Protein AF-A0A1G0MNW3-F1 (afdb_monomer_lite)

Foldseek 3Di:
DDPVVVVVLVVVLVVCVVVVNLLVNLVSCVVVVNCVVCVVSLQVSLVVLLVQLLPDVVSLVVCLVCVVVDPDDDPDLSNVLSVLVSCVVVVDPCLVVLVPRPDDDPSSVVVSVVVNVDDPLPPLDDVLLVVLLCCLQVPLQPDALVSLCVNLVSQVPPSHDNLLSVLSVLLSVLLVLLVQLVDPVLVVCQLNSDDLVSLLVSQVSLVVSPVSDDPVSSLSSCSSSLVSLCVSLVRNCVVPVLSSLSSCLSRLVSQCSVCPPCSVVVNLVSLLSNVVVDDPVSLVVLLVCLLVDDLVSLVSSLVVLLVVVVVPDQDDPSVLNSNLSSLLVNLVVLLVCVVVDDLVVLLVQQVVQAVSVVVCLCPNAVPHPCSLVSLLSCLSSLHHDLLSLLVNQLVCLVVVPPSSVVSSLSNLLSYDADDLVSLVVNCVVPVLVCLQCLVSVVSSCVSNVVSVHHCLLSNLVSLLVLLVVLQLVQALLVPDDPPDDPPVVNVVCNPSSQVSNLSNLVSLVVVPPPPSNCRSPLSSQLCNNSYQFLQSLLVSLLVCVVVVHDLVVSLVVLVVVLVVLVVLLPPPPPPDPQSPPGCSLVSSVRNLVSSLCNQQVDLVNLLPDDLVSLVSNVVSCVPSPPLPPCLSSLVSSLVSLVVVVVVPDVSSVVSNVVSVVSVVVSPDPDPPDDDD

Radius of gyration: 45.47 Å; chains: 1; bounding box: 84×93×138 Å

Secondary structure (DSSP, 8-state):
--HHHHHHHHHHHHHHHHTT-HHHHHHHHHHTT-TTTTHHHHHHHHHHHHHHHTT-HHHHHHHHHHGGG-S-----HHHHHHHHHHHHHTT---HHHHHH--S--HHHHHHHHHHHHSPPPPPS--HHHHHHHHHHHH-GGG--HHHHHHHHHHTTSTTS-HHHHHHHHHHHHHHHHHHHTTSHHHHHTGGGG--HHHHHHHHHHHHHHHTTS-HHHHHHHHHHHHHHHHHHHHHHHHH-HHHHHHHHHT-HHHHHHHHGGGHHHHHHHHHHHSGGG--HHHHHHHHHHHHHS-HHHHHHHHHHHHHHHTTTPPPPHHHHHHHHHHHHHHHHHHHHHHTTS-HHHHHHHHHHHHHHHHHHHHHHHTT-TTHHHHHHHHHHHT---HHHHHHHHHHHHHHT-HHHHHHHHHHHTTSPPPPHHHHHHHHHHHHHHHHH-HHHHHHHHHHHHHTT---HHHHHHHHHHHHHHHHHHHHHHHHS-S-SS-HHHHHHHHHHHHHHHHHHHHHHGGGTT-GGGHHHHHHHHH-TTSS--HHHHHHHHHHHHHTT--HHHHHHHHHHHHHHHHHHHS-TTS--TTTTSS-HHHHHHHHHHHHHHHHHS-HHHHTTS-HHHHHHHHHHHHHH--SSS-HHHHHHHHHHHHHHHHTT-HHHHHHHHHHHHHHHHHTS--------

Sequence (676 aa):
MNRGQVKRIRKELDRLRKSGREWGALATLARESAVEEFRAEWDDIWRGLARHALRTSAGVEEFLLRVGEFDARPETADIGFLITVGEYLDGRDVRGALDSVAGLSAPAETLRRELLRQKPAAPVGGKKERNLLERFAATPEAVLQKDYRQLGALFSAPEIPCAYAKACETLEAVLGDARKLNSAPAVKKGINGVHGADLRRIDSAQHQAASRIPPALFRVLVAPVLAQVCAAVGRVARGSADHGARLALAAPLCMEMLAGSSWDGLRKKFQLEAAHALAAADRAELRRSARVATFEERLSLINKLSRLLSSQQELDQDLQDTLVILYQEVFKELAKRRATLPEREQRRVAAVFGPVLEKHIGLLCGGGEDLPFLLDDAAAAGCLYPSAALLQTFFAVMLRDRSMIAHARGMLKLLPPIQENGVRELFAEYHMFLSDDLKSVKGMLDICRECGHRLDGFVALGLGTSLMSLLVMNTMVGGSKRRGIPGLFLDEMTEDGSRSCKKLIKGLAAFAGNPEFAFPVGLAKGFPSGRITGDEFRQLLEERLEADHPVEKVMDDAVVMLMTIESFSGASGLGLPFGNCFGADSLRQELLKGALQALCGKKERLARFSTDSLARLFAIIGKYGDGRDLDRPLLLISNAAVSRMQAGDEAAGDLHNAILEIIARNHKPAGKGRRR

pLDDT: mean 80.99, std 13.28, range [31.83, 96.31]

Structure (mmCIF, N/CA/C/O backbone):
data_AF-A0A1G0MNW3-F1
#
_entry.id   AF-A0A1G0MNW3-F1
#
loop_
_atom_site.group_PDB
_atom_site.id
_atom_site.type_symbol
_atom_site.label_atom_id
_atom_site.label_alt_id
_atom_site.label_comp_id
_atom_site.label_asym_id
_atom_site.label_entity_id
_atom_site.label_seq_id
_atom_site.pdbx_PDB_ins_code
_atom_site.Cartn_x
_atom_site.Cartn_y
_atom_site.Cartn_z
_atom_site.occupancy
_atom_site.B_iso_or_equiv
_atom_site.auth_seq_id
_atom_site.auth_comp_id
_atom_site.auth_asym_id
_atom_site.auth_atom_id
_atom_site.pdbx_PDB_model_num
ATOM 1 N N . MET A 1 1 ? -11.455 -39.480 46.271 1.00 73.00 1 MET A N 1
ATOM 2 C CA . MET A 1 1 ? -10.697 -39.286 45.007 1.00 73.00 1 MET A CA 1
ATOM 3 C C . MET A 1 1 ? -9.470 -40.214 44.932 1.00 73.00 1 MET A C 1
ATOM 5 O O . MET A 1 1 ? -9.184 -40.905 45.902 1.00 73.00 1 MET A O 1
ATOM 9 N N . ASN A 1 2 ? -8.715 -40.257 43.816 1.00 82.75 2 ASN A N 1
ATOM 10 C CA . ASN A 1 2 ? -7.421 -40.973 43.761 1.00 82.75 2 ASN A CA 1
ATOM 11 C C . ASN A 1 2 ? -6.320 -40.174 44.504 1.00 82.75 2 ASN A C 1
ATOM 13 O O . ASN A 1 2 ? -6.264 -38.949 44.394 1.00 82.75 2 ASN A O 1
ATOM 17 N N . ARG A 1 3 ? -5.390 -40.850 45.202 1.00 79.56 3 ARG A N 1
ATOM 18 C CA . ARG A 1 3 ? -4.290 -40.250 45.994 1.00 79.56 3 ARG A CA 1
ATOM 19 C C . ARG A 1 3 ? -3.470 -39.198 45.232 1.00 79.56 3 ARG A C 1
ATOM 21 O O . ARG A 1 3 ? -3.008 -38.232 45.837 1.00 79.56 3 ARG A O 1
ATOM 28 N N . GLY A 1 4 ? -3.285 -39.366 43.920 1.00 82.88 4 GLY A N 1
ATOM 29 C CA . GLY A 1 4 ? -2.591 -38.384 43.075 1.00 82.88 4 GLY A CA 1
ATOM 30 C C . GLY A 1 4 ? -3.353 -37.060 42.923 1.00 82.88 4 GLY A C 1
ATOM 31 O O . GLY A 1 4 ? -2.750 -35.990 42.997 1.00 82.88 4 GLY A O 1
ATOM 32 N N . GLN A 1 5 ? -4.681 -37.121 42.783 1.00 84.12 5 GLN A N 1
ATOM 33 C CA . GLN A 1 5 ? -5.544 -35.940 42.678 1.00 84.12 5 GLN A CA 1
ATOM 34 C C . GLN A 1 5 ? -5.617 -35.186 44.008 1.00 84.12 5 GLN A C 1
ATOM 36 O O . GLN A 1 5 ? -5.457 -33.971 44.019 1.00 84.12 5 GLN A O 1
ATOM 41 N N . VAL A 1 6 ? -5.740 -35.899 45.132 1.00 87.75 6 VAL A N 1
ATOM 42 C CA . VAL A 1 6 ? -5.743 -35.305 46.484 1.00 87.75 6 VAL A CA 1
ATOM 43 C C . VAL A 1 6 ? -4.467 -34.500 46.735 1.00 87.75 6 VAL A C 1
ATOM 45 O O . VAL A 1 6 ? -4.524 -33.350 47.167 1.00 87.75 6 VAL A O 1
ATOM 48 N N . LYS A 1 7 ? -3.297 -35.061 46.390 1.00 89.00 7 LYS A N 1
ATOM 49 C CA . LYS A 1 7 ? -2.014 -34.346 46.493 1.00 89.00 7 LYS A CA 1
ATOM 50 C C . LYS A 1 7 ? -1.959 -33.107 45.594 1.00 89.00 7 LYS A C 1
ATOM 52 O O . LYS A 1 7 ? -1.412 -32.088 46.015 1.00 89.00 7 LYS A O 1
ATOM 57 N N . ARG A 1 8 ? -2.514 -33.176 44.376 1.00 90.81 8 ARG A N 1
ATOM 58 C CA . ARG A 1 8 ? -2.563 -32.034 43.445 1.00 90.81 8 ARG A CA 1
ATOM 59 C C . ARG A 1 8 ? -3.425 -30.902 43.999 1.00 90.81 8 ARG A C 1
ATOM 61 O O . ARG A 1 8 ? -2.958 -29.768 44.033 1.00 90.81 8 ARG A O 1
ATOM 68 N N . ILE A 1 9 ? -4.640 -31.217 44.453 1.00 90.38 9 ILE A N 1
ATOM 69 C CA . ILE A 1 9 ? -5.568 -30.228 45.017 1.00 90.38 9 ILE A CA 1
ATOM 70 C C . ILE A 1 9 ? -4.968 -29.595 46.270 1.00 90.38 9 ILE A C 1
ATOM 72 O O . ILE A 1 9 ? -4.945 -28.374 46.370 1.00 90.38 9 ILE A O 1
ATOM 76 N N . ARG A 1 10 ? -4.382 -30.389 47.175 1.00 91.56 10 ARG A N 1
ATOM 77 C CA . ARG A 1 10 ? -3.763 -29.848 48.392 1.00 91.56 10 ARG A CA 1
ATOM 78 C C . ARG A 1 10 ? -2.601 -28.894 48.093 1.00 91.56 10 ARG A C 1
ATOM 80 O O . ARG A 1 10 ? -2.533 -27.824 48.686 1.00 91.56 10 ARG A O 1
ATOM 87 N N . LYS A 1 11 ? -1.744 -29.213 47.113 1.00 91.75 11 LYS A N 1
ATOM 88 C CA . LYS A 1 11 ? -0.652 -28.318 46.685 1.00 91.75 11 LYS A CA 1
ATOM 89 C C . LYS A 1 11 ? -1.171 -26.994 46.111 1.00 91.75 11 LYS A C 1
ATOM 91 O O . LYS A 1 11 ? -0.573 -25.948 46.358 1.00 91.75 11 LYS A O 1
ATOM 96 N N . GLU A 1 12 ? -2.258 -27.036 45.343 1.00 90.94 12 GLU A N 1
ATOM 97 C CA . GLU A 1 12 ? -2.867 -25.827 44.777 1.00 90.94 12 GLU A CA 1
ATOM 98 C C . GLU A 1 12 ? -3.584 -24.994 45.850 1.00 90.94 12 GLU A C 1
ATOM 100 O O . GLU A 1 12 ? -3.439 -23.773 45.869 1.00 90.94 12 GLU A O 1
ATOM 105 N N . LEU A 1 13 ? -4.264 -25.638 46.805 1.00 91.06 13 LEU A N 1
ATOM 106 C CA . LEU A 1 13 ? -4.844 -24.968 47.972 1.00 91.06 13 LEU A CA 1
ATOM 107 C C . LEU A 1 13 ? -3.780 -24.241 48.791 1.00 91.06 13 LEU A C 1
ATOM 109 O O . LEU A 1 13 ? -3.939 -23.055 49.074 1.00 91.06 13 LEU A O 1
ATOM 113 N N . ASP A 1 14 ? -2.668 -24.905 49.107 1.00 89.50 14 ASP A N 1
ATOM 114 C CA . ASP A 1 14 ? -1.563 -24.289 49.846 1.00 89.50 14 ASP A CA 1
ATOM 115 C C . ASP A 1 14 ? -0.992 -23.073 49.105 1.00 89.50 14 ASP A C 1
ATOM 117 O O . ASP A 1 14 ? -0.677 -22.049 49.718 1.00 89.50 14 ASP A O 1
ATOM 121 N N . ARG A 1 15 ? -0.877 -23.156 47.773 1.00 94.19 15 ARG A N 1
ATOM 122 C CA . ARG A 1 15 ? -0.418 -22.045 46.933 1.00 94.19 15 ARG A CA 1
ATOM 123 C C . ARG A 1 15 ? -1.384 -20.862 46.994 1.00 94.19 15 ARG A C 1
ATOM 125 O O . ARG A 1 15 ? -0.947 -19.733 47.220 1.00 94.19 15 ARG A O 1
ATOM 132 N N . LEU A 1 16 ? -2.677 -21.112 46.795 1.00 90.25 16 LEU A N 1
ATOM 133 C CA . LEU A 1 16 ? -3.704 -20.070 46.772 1.00 90.25 16 LEU A CA 1
ATOM 134 C C . LEU A 1 16 ? -3.827 -19.386 48.133 1.00 90.25 16 LEU A C 1
ATOM 136 O O . LEU A 1 16 ? -3.814 -18.154 48.197 1.00 90.25 16 LEU A O 1
ATOM 140 N N . ARG A 1 17 ? -3.819 -20.166 49.217 1.00 87.06 17 ARG A N 1
ATOM 141 C CA . ARG A 1 17 ? -3.869 -19.652 50.590 1.00 87.06 17 ARG A CA 1
ATOM 142 C C . ARG A 1 17 ? -2.640 -18.814 50.945 1.00 87.06 17 ARG A C 1
ATOM 144 O O . ARG A 1 17 ? -2.801 -17.728 51.487 1.00 87.06 17 ARG A O 1
ATOM 151 N N . LYS A 1 18 ? -1.425 -19.232 50.558 1.00 87.06 18 LYS A N 1
ATOM 152 C CA . LYS A 1 18 ? -0.204 -18.415 50.744 1.00 87.06 18 LYS A CA 1
ATOM 153 C C . LYS A 1 18 ? -0.255 -17.077 50.005 1.00 87.06 18 LYS A C 1
ATOM 155 O O . LYS A 1 18 ? 0.353 -16.115 50.455 1.00 87.06 18 LYS A O 1
ATOM 160 N N . SER A 1 19 ? -0.970 -17.015 48.883 1.00 84.12 19 SER A N 1
ATOM 161 C CA . SER A 1 19 ? -1.162 -15.784 48.107 1.00 84.12 19 SER A CA 1
ATOM 162 C C . SER A 1 19 ? -2.371 -14.939 48.538 1.00 84.12 19 SER A C 1
ATOM 164 O O . SER A 1 19 ? -2.680 -13.961 47.862 1.00 84.12 19 SER A O 1
ATOM 166 N N . GLY A 1 20 ? -3.078 -15.320 49.611 1.00 83.94 20 GLY A N 1
ATOM 167 C CA . GLY A 1 20 ? -4.272 -14.617 50.098 1.00 83.94 20 GLY A CA 1
ATOM 168 C C . GLY A 1 20 ? -5.517 -14.776 49.214 1.00 83.94 20 GLY A C 1
ATOM 169 O O . GLY A 1 20 ? -6.464 -14.012 49.342 1.00 83.94 20 GLY A O 1
ATOM 170 N N . ARG A 1 21 ? -5.538 -15.751 48.294 1.00 89.50 21 ARG A N 1
ATOM 171 C CA . ARG A 1 21 ? -6.629 -15.958 47.322 1.00 89.50 21 ARG A CA 1
ATOM 172 C C . ARG A 1 21 ? -7.660 -16.967 47.827 1.00 89.50 21 ARG A C 1
ATOM 174 O O . ARG A 1 21 ? -7.861 -18.020 47.221 1.00 89.50 21 ARG A O 1
ATOM 181 N N . GLU A 1 22 ? -8.311 -16.645 48.937 1.00 91.25 22 GLU A N 1
ATOM 182 C CA . GLU A 1 22 ? -9.244 -17.540 49.640 1.00 91.25 22 GLU A CA 1
ATOM 183 C C . GLU A 1 22 ? -10.475 -17.924 48.794 1.00 91.25 22 GLU A C 1
ATOM 185 O O . GLU A 1 22 ? -10.805 -19.106 48.697 1.00 91.25 22 GLU A O 1
ATOM 190 N N . TRP A 1 23 ? -11.069 -16.986 48.049 1.00 92.94 23 TRP A N 1
ATOM 191 C CA . TRP A 1 23 ? -12.159 -17.292 47.105 1.00 92.94 23 TRP A CA 1
ATOM 192 C C . TRP A 1 23 ? -11.746 -18.244 45.977 1.00 92.94 23 TRP A C 1
ATOM 194 O O . TRP A 1 23 ? -12.519 -19.102 45.554 1.00 92.94 23 TRP A O 1
ATOM 204 N N . GLY A 1 24 ? -10.506 -18.124 45.489 1.00 90.88 24 GLY A N 1
ATOM 205 C CA . GLY A 1 24 ? -9.963 -19.036 44.481 1.00 90.88 24 GLY A CA 1
ATOM 206 C C . GLY A 1 24 ? -9.771 -20.454 45.025 1.00 90.88 24 GLY A C 1
ATOM 207 O O . GLY A 1 24 ? -9.943 -21.431 44.292 1.00 90.88 24 GLY A O 1
ATOM 208 N N . ALA A 1 25 ? -9.454 -20.576 46.317 1.00 91.19 25 ALA A N 1
ATOM 209 C CA . ALA A 1 25 ? -9.355 -21.860 46.998 1.00 91.19 25 ALA A CA 1
ATOM 210 C C . ALA A 1 25 ? -10.733 -22.541 47.117 1.00 91.19 25 ALA A C 1
ATOM 212 O O . ALA A 1 25 ? -10.844 -23.722 46.783 1.00 91.19 25 ALA A O 1
ATOM 213 N N . LEU A 1 26 ? -11.791 -21.793 47.468 1.00 92.50 26 LEU A N 1
ATOM 214 C CA . LEU A 1 26 ? -13.171 -22.304 47.450 1.00 92.50 26 LEU A CA 1
ATOM 215 C C . LEU A 1 26 ? -13.610 -22.722 46.039 1.00 92.50 26 LEU A C 1
ATOM 217 O O . LEU A 1 26 ? -14.098 -23.835 45.852 1.00 92.50 26 LEU A O 1
ATOM 221 N N . ALA A 1 27 ? -13.366 -21.889 45.022 1.00 91.75 27 ALA A N 1
ATOM 222 C CA . ALA A 1 27 ? -13.697 -22.211 43.629 1.00 91.75 27 ALA A CA 1
ATOM 223 C C . ALA A 1 27 ? -13.009 -23.497 43.146 1.00 91.75 27 ALA A C 1
ATOM 225 O O . ALA A 1 27 ? -13.599 -24.289 42.413 1.00 91.75 27 ALA A O 1
ATOM 226 N N . THR A 1 28 ? -11.773 -23.739 43.592 1.00 91.19 28 THR A N 1
ATOM 227 C CA . THR A 1 28 ? -11.033 -24.965 43.268 1.00 91.19 28 THR A CA 1
ATOM 228 C C . THR A 1 28 ? -11.682 -26.196 43.903 1.00 91.19 28 THR A C 1
ATOM 230 O O . THR A 1 28 ? -11.868 -27.198 43.216 1.00 91.19 28 THR A O 1
ATOM 233 N N . LEU A 1 29 ? -12.066 -26.119 45.182 1.00 90.25 29 LEU A N 1
ATOM 234 C CA . LEU A 1 29 ? -12.737 -27.218 45.888 1.00 90.25 29 LEU A CA 1
ATOM 235 C C . LEU A 1 29 ? -14.130 -27.518 45.326 1.00 90.25 29 LEU A C 1
ATOM 237 O O . LEU A 1 29 ? -14.479 -28.688 45.175 1.00 90.25 29 LEU A O 1
ATOM 241 N N . ALA A 1 30 ? -14.894 -26.483 44.971 1.00 86.94 30 ALA A N 1
ATOM 242 C CA . ALA A 1 30 ? -16.214 -26.627 44.364 1.00 86.94 30 ALA A CA 1
ATOM 243 C C . ALA A 1 30 ? -16.131 -27.239 42.954 1.00 86.94 30 ALA A C 1
ATOM 245 O O . ALA A 1 30 ? -16.817 -28.218 42.664 1.00 86.94 30 ALA A O 1
ATOM 246 N N . ARG A 1 31 ? -15.237 -26.724 42.095 1.00 89.12 31 ARG A N 1
ATOM 247 C CA . ARG A 1 31 ? -15.059 -27.201 40.710 1.00 89.12 31 ARG A CA 1
ATOM 248 C C . ARG A 1 31 ? -14.607 -28.657 40.632 1.00 89.12 31 ARG A C 1
ATOM 250 O O . ARG A 1 31 ? -15.009 -29.372 39.724 1.00 89.12 31 ARG A O 1
ATOM 257 N N . GLU A 1 32 ? -13.745 -29.081 41.550 1.00 87.75 32 GLU A N 1
ATOM 258 C CA . GLU A 1 32 ? -13.226 -30.454 41.595 1.00 87.75 32 GLU A CA 1
ATOM 259 C C . GLU A 1 32 ? -14.125 -31.387 42.436 1.00 87.75 32 GLU A C 1
ATOM 261 O O . GLU A 1 32 ? -13.750 -32.530 42.687 1.00 87.75 32 GLU A O 1
ATOM 266 N N . SER A 1 33 ? -15.290 -30.902 42.898 1.00 85.75 33 SER A N 1
ATOM 267 C CA . SER A 1 33 ? -16.240 -31.628 43.759 1.00 85.75 33 SER A CA 1
ATOM 268 C C . SER A 1 33 ? -15.579 -32.273 44.989 1.00 85.75 33 SER A C 1
ATOM 270 O O . SER A 1 33 ? -15.938 -33.371 45.407 1.00 85.75 33 SER A O 1
ATOM 272 N N . ALA A 1 34 ? -14.595 -31.582 45.573 1.00 87.50 34 ALA A N 1
ATOM 273 C CA . ALA A 1 34 ? -13.713 -32.100 46.621 1.00 87.50 34 ALA A CA 1
ATOM 274 C C . ALA A 1 34 ? -14.053 -31.571 48.030 1.00 87.50 34 ALA A C 1
ATOM 276 O O . ALA A 1 34 ? -13.272 -31.750 48.962 1.00 87.50 34 ALA A O 1
ATOM 277 N N . VAL A 1 35 ? -15.204 -30.910 48.193 1.00 86.62 35 VAL A N 1
ATOM 278 C CA . VAL A 1 35 ? -15.625 -30.259 49.449 1.00 86.62 35 VAL A CA 1
ATOM 279 C C . VAL A 1 35 ? -15.675 -31.241 50.623 1.00 86.62 35 VAL A C 1
ATOM 281 O O . VAL A 1 35 ? -15.153 -30.931 51.688 1.00 86.62 35 VAL A O 1
ATOM 284 N N . GLU A 1 36 ? -16.230 -32.438 50.424 1.00 86.06 36 GLU A N 1
ATOM 285 C CA . GLU A 1 36 ? -16.329 -33.460 51.480 1.00 86.06 36 GLU A CA 1
ATOM 286 C C . GLU A 1 36 ? -14.959 -34.013 51.898 1.00 86.06 36 GLU A C 1
ATOM 288 O O . GLU A 1 36 ? -14.705 -34.258 53.075 1.00 86.06 36 GLU A O 1
ATOM 293 N N . GLU A 1 37 ? -14.034 -34.162 50.947 1.00 87.06 37 GLU A N 1
ATOM 294 C CA . GLU A 1 37 ? -12.694 -34.704 51.207 1.00 87.06 37 GLU A CA 1
ATOM 295 C C . GLU A 1 37 ? -11.769 -33.679 51.898 1.00 87.06 37 GLU A C 1
ATOM 297 O O . GLU A 1 37 ? -10.832 -34.063 52.596 1.00 87.06 37 GLU A O 1
ATOM 302 N N . PHE A 1 38 ? -12.064 -32.381 51.757 1.00 90.31 38 PHE A N 1
ATOM 303 C CA . PHE A 1 38 ? -11.334 -31.258 52.365 1.00 90.31 38 PHE A CA 1
ATOM 304 C C . PHE A 1 38 ? -12.242 -30.396 53.256 1.00 90.31 38 PHE A C 1
ATOM 306 O O . PHE A 1 38 ? -12.128 -29.167 53.282 1.00 90.31 38 PHE A O 1
ATOM 313 N N . ARG A 1 39 ? -13.172 -31.031 53.982 1.00 88.81 39 ARG A N 1
ATOM 314 C CA . ARG A 1 39 ? -14.209 -30.320 54.745 1.00 88.81 39 ARG A CA 1
ATOM 315 C C . ARG A 1 39 ? -13.637 -29.363 55.791 1.00 88.81 39 ARG A C 1
ATOM 317 O O . ARG A 1 39 ? -14.110 -28.238 55.927 1.00 88.81 39 ARG A O 1
ATOM 324 N N . ALA A 1 40 ? -12.584 -29.780 56.491 1.00 87.81 40 ALA A N 1
ATOM 325 C CA . ALA A 1 40 ? -11.939 -28.952 57.506 1.00 87.81 40 ALA A CA 1
ATOM 326 C C . ALA A 1 40 ? -11.332 -27.672 56.904 1.00 87.81 40 ALA A C 1
ATOM 328 O O . ALA A 1 40 ? -11.465 -26.594 57.482 1.00 87.81 40 ALA A O 1
ATOM 329 N N . GLU A 1 41 ? -10.694 -27.772 55.735 1.00 90.62 41 GLU A N 1
ATOM 330 C CA . GLU A 1 41 ? -10.161 -26.619 55.012 1.00 90.62 41 GLU A CA 1
ATOM 331 C C . GLU A 1 41 ? -11.257 -25.748 54.413 1.00 90.62 41 GLU A C 1
ATOM 333 O O . GLU A 1 41 ? -11.129 -24.528 54.457 1.00 90.62 41 GLU A O 1
ATOM 338 N N . TRP A 1 42 ? -12.328 -26.350 53.892 1.00 91.25 42 TRP A N 1
ATOM 339 C CA . TRP A 1 42 ? -13.505 -25.625 53.418 1.00 91.25 42 TRP A CA 1
ATOM 340 C C . TRP A 1 42 ? -14.059 -24.718 54.523 1.00 91.25 42 TRP A C 1
ATOM 342 O O . TRP A 1 42 ? -14.158 -23.503 54.342 1.00 91.25 42 TRP A O 1
ATOM 352 N N . ASP A 1 43 ? -14.319 -25.285 55.701 1.00 90.38 43 ASP A N 1
ATOM 353 C CA . ASP A 1 43 ? -14.865 -24.556 56.848 1.00 90.38 43 ASP A CA 1
ATOM 354 C C . ASP A 1 43 ? -13.868 -23.527 57.423 1.00 90.38 43 ASP A C 1
ATOM 356 O O . ASP A 1 43 ? -14.265 -22.488 57.957 1.00 90.38 43 ASP A O 1
ATOM 360 N N . ASP A 1 44 ? -12.558 -23.783 57.348 1.00 90.62 44 ASP A N 1
ATOM 361 C CA . ASP A 1 44 ? -11.520 -22.831 57.768 1.00 90.62 44 ASP A CA 1
ATOM 362 C C . ASP A 1 44 ? -11.403 -21.629 56.817 1.00 90.62 44 ASP A C 1
ATOM 364 O O . ASP A 1 44 ? -11.345 -20.488 57.281 1.00 90.62 44 ASP A O 1
ATOM 368 N N . ILE A 1 45 ? -11.446 -21.861 55.499 1.00 92.88 45 ILE A N 1
ATOM 369 C CA . ILE A 1 45 ? -11.418 -20.795 54.486 1.00 92.88 45 ILE A CA 1
ATOM 370 C C . ILE A 1 45 ? -12.655 -19.902 54.630 1.00 92.88 45 ILE A C 1
ATOM 372 O O . ILE A 1 45 ? -12.525 -18.682 54.699 1.00 92.88 45 ILE A O 1
ATOM 376 N N . TRP A 1 46 ? -13.846 -20.488 54.773 1.00 93.50 46 TRP A N 1
ATOM 377 C CA . TRP A 1 46 ? -15.078 -19.728 55.006 1.00 93.50 46 TRP A CA 1
ATOM 378 C C . TRP A 1 46 ? -15.034 -18.888 56.289 1.00 93.50 46 TRP A C 1
ATOM 380 O O . TRP A 1 46 ? -15.456 -17.732 56.284 1.00 93.50 46 TRP A O 1
ATOM 390 N N . ARG A 1 47 ? -14.468 -19.418 57.382 1.00 89.94 47 ARG A N 1
ATOM 391 C CA . ARG A 1 47 ? -14.246 -18.642 58.618 1.00 89.94 47 ARG A CA 1
ATOM 392 C C . ARG A 1 47 ? -13.199 -17.541 58.449 1.00 89.94 47 ARG A C 1
ATOM 394 O O . ARG A 1 47 ? -13.266 -16.534 59.154 1.00 89.94 47 ARG A O 1
ATOM 401 N N . GLY A 1 48 ? -12.198 -17.732 57.591 1.00 89.00 48 GLY A N 1
ATOM 402 C CA . GLY A 1 48 ? -11.239 -16.693 57.198 1.00 89.00 48 GLY A CA 1
ATOM 403 C C . GLY A 1 48 ? -11.938 -15.533 56.494 1.00 89.00 48 GLY A C 1
ATOM 404 O O . GLY A 1 48 ? -11.873 -14.398 56.971 1.00 89.00 48 GLY A O 1
ATOM 405 N N . LEU A 1 49 ? -12.718 -15.859 55.463 1.00 92.56 49 LEU A N 1
ATOM 406 C CA . LEU A 1 49 ? -13.499 -14.911 54.671 1.00 92.56 49 LEU A CA 1
ATOM 407 C C . LEU A 1 49 ? -14.528 -14.148 55.511 1.00 92.56 49 LEU A C 1
ATOM 409 O O . LEU A 1 49 ? -14.577 -12.924 55.436 1.00 92.56 49 LEU A O 1
ATOM 413 N N . ALA A 1 50 ? -15.291 -14.831 56.371 1.00 91.31 50 ALA A N 1
ATOM 414 C CA . ALA A 1 50 ? -16.254 -14.176 57.258 1.00 91.31 50 ALA A CA 1
ATOM 415 C C . ALA A 1 50 ? -15.564 -13.204 58.234 1.00 91.31 50 ALA A C 1
ATOM 417 O O . ALA A 1 50 ? -16.001 -12.067 58.405 1.00 91.31 50 ALA A O 1
ATOM 418 N N . ARG A 1 51 ? -14.426 -13.599 58.827 1.00 88.94 51 ARG A N 1
ATOM 419 C CA . ARG A 1 51 ? -13.636 -12.709 59.698 1.00 88.94 51 ARG A CA 1
ATOM 420 C C . ARG A 1 51 ? -13.046 -11.521 58.947 1.00 88.94 51 ARG A C 1
ATOM 422 O O . ARG A 1 51 ? -12.910 -10.455 59.542 1.00 88.94 51 ARG A O 1
ATOM 429 N N . HIS A 1 52 ? -12.645 -11.704 57.691 1.00 88.88 52 HIS A N 1
ATOM 430 C CA . HIS A 1 52 ? -12.163 -10.611 56.854 1.00 88.88 52 HIS A CA 1
ATOM 431 C C . HIS A 1 52 ? -13.296 -9.631 56.535 1.00 88.88 52 HIS A C 1
ATOM 433 O O . HIS A 1 52 ? -13.136 -8.432 56.756 1.00 88.88 52 HIS A O 1
ATOM 439 N N . ALA A 1 53 ? -14.455 -10.152 56.125 1.00 90.94 53 ALA A N 1
ATOM 440 C CA . ALA A 1 53 ? -15.642 -9.364 55.827 1.00 90.94 53 ALA A CA 1
ATOM 441 C C . ALA A 1 53 ? -16.083 -8.517 57.025 1.00 90.94 53 ALA A C 1
ATOM 443 O O . ALA A 1 53 ? -16.279 -7.317 56.902 1.00 90.94 53 ALA A O 1
ATOM 444 N N . LEU A 1 54 ? -16.121 -9.099 58.223 1.00 89.50 54 LEU A N 1
ATOM 445 C CA . LEU A 1 54 ? -16.527 -8.392 59.442 1.00 89.50 54 LEU A CA 1
ATOM 446 C C . LEU A 1 54 ? -15.543 -7.304 59.920 1.00 89.50 54 LEU A C 1
ATOM 448 O O . LEU A 1 54 ? -15.826 -6.628 60.908 1.00 89.50 54 LEU A O 1
ATOM 452 N N . ARG A 1 55 ? -14.377 -7.138 59.278 1.00 83.75 55 ARG A N 1
ATOM 453 C CA . ARG A 1 55 ? -13.358 -6.143 59.664 1.00 83.75 55 ARG A CA 1
ATOM 454 C C . ARG A 1 55 ? -13.329 -4.901 58.779 1.00 83.75 55 ARG A C 1
ATOM 456 O O . ARG A 1 55 ? -12.817 -3.880 59.231 1.00 83.75 55 ARG A O 1
ATOM 463 N N . THR A 1 56 ? -13.799 -4.976 57.535 1.00 81.56 56 THR A N 1
ATOM 464 C CA . THR A 1 56 ? -13.680 -3.878 56.562 1.00 81.56 56 THR A CA 1
ATOM 465 C C . THR A 1 56 ? -14.926 -3.775 55.688 1.00 81.56 56 THR A C 1
ATOM 467 O O . THR A 1 56 ? -15.539 -4.781 55.347 1.00 81.56 56 THR A O 1
ATOM 470 N N . SER A 1 57 ? -15.283 -2.558 55.266 1.00 73.88 57 SER A N 1
ATOM 471 C CA . SER A 1 57 ? -16.406 -2.339 54.341 1.00 73.88 57 SER A CA 1
ATOM 472 C C . SER A 1 57 ? -16.205 -3.059 53.003 1.00 73.88 57 SER A C 1
ATOM 474 O O . SER A 1 57 ? -17.104 -3.749 52.535 1.00 73.88 57 SER A O 1
ATOM 476 N N . ALA A 1 58 ? -14.998 -2.974 52.436 1.00 76.44 58 ALA A N 1
ATOM 477 C CA . ALA A 1 58 ? -14.635 -3.671 51.202 1.00 76.44 58 ALA A CA 1
ATOM 478 C C . ALA A 1 58 ? -14.754 -5.201 51.329 1.00 76.44 58 ALA A C 1
ATOM 480 O O . ALA A 1 58 ? -15.158 -5.869 50.381 1.00 76.44 58 ALA A O 1
ATOM 481 N N . GLY A 1 59 ? -14.448 -5.757 52.506 1.00 84.56 59 GLY A N 1
ATOM 482 C CA . GLY A 1 59 ? -14.596 -7.186 52.765 1.00 84.56 59 GLY A CA 1
ATOM 483 C C . GLY A 1 59 ? -16.061 -7.632 52.791 1.00 84.56 59 GLY A C 1
ATOM 484 O O . GLY A 1 59 ? -16.366 -8.715 52.297 1.00 84.56 59 GLY A O 1
ATOM 485 N N . VAL A 1 60 ? -16.972 -6.814 53.336 1.00 84.00 60 VAL A N 1
ATOM 486 C CA . VAL A 1 60 ? -18.423 -7.088 53.291 1.00 84.00 60 VAL A CA 1
ATOM 487 C C . VAL A 1 60 ? -18.930 -7.083 51.850 1.00 84.00 60 VAL A C 1
ATOM 489 O O . VAL A 1 60 ? -19.621 -8.017 51.452 1.00 84.00 60 VAL A O 1
ATOM 492 N N . GLU A 1 61 ? -18.564 -6.071 51.058 1.00 82.81 61 GLU A N 1
ATOM 493 C CA . GLU A 1 61 ? -18.962 -5.975 49.645 1.00 82.81 61 GLU A CA 1
ATOM 494 C C . GLU A 1 61 ? -18.477 -7.181 48.831 1.00 82.81 61 GLU A C 1
ATOM 496 O O . GLU A 1 61 ? -19.262 -7.805 48.115 1.00 82.81 61 GLU A O 1
ATOM 501 N N . GLU A 1 62 ? -17.200 -7.552 48.977 1.00 87.69 62 GLU A N 1
ATOM 502 C CA . GLU A 1 62 ? -16.633 -8.718 48.295 1.00 87.69 62 GLU A CA 1
ATOM 503 C C . GLU A 1 62 ? -17.336 -10.014 48.720 1.00 87.69 62 GLU A C 1
ATOM 505 O O . GLU A 1 62 ? -17.652 -10.856 47.877 1.00 87.69 62 GLU A O 1
ATOM 510 N N . PHE A 1 63 ? -17.630 -10.169 50.013 1.00 92.12 63 PHE A N 1
ATOM 511 C CA . PHE A 1 63 ? -18.331 -11.341 50.526 1.00 92.12 63 PHE A CA 1
ATOM 512 C C . PHE A 1 63 ? -19.741 -11.472 49.953 1.00 92.12 63 PHE A C 1
ATOM 514 O O . PHE A 1 63 ? -20.094 -12.538 49.450 1.00 92.12 63 PHE A O 1
ATOM 521 N N . LEU A 1 64 ? -20.531 -10.399 49.976 1.00 89.69 64 LEU A N 1
ATOM 522 C CA . LEU A 1 64 ? -21.906 -10.406 49.471 1.00 89.69 64 LEU A CA 1
ATOM 523 C C . LEU A 1 64 ? -21.979 -10.652 47.963 1.00 89.69 64 LEU A C 1
ATOM 525 O O . LEU A 1 64 ? -22.880 -11.348 47.500 1.00 89.69 64 LEU A O 1
ATOM 529 N N . LEU A 1 65 ? -21.010 -10.139 47.204 1.00 88.12 65 LEU A N 1
ATOM 530 C CA . LEU A 1 65 ? -20.941 -10.361 45.763 1.00 88.12 65 LEU A CA 1
ATOM 531 C C . LEU A 1 65 ? -20.702 -11.838 45.417 1.00 88.12 65 LEU A C 1
ATOM 533 O O . LEU A 1 65 ? -21.262 -12.342 44.446 1.00 88.12 65 LEU A O 1
ATOM 537 N N . ARG A 1 66 ? -19.857 -12.525 46.196 1.00 90.19 66 ARG A N 1
ATOM 538 C CA . ARG A 1 66 ? -19.316 -13.846 45.832 1.00 90.19 66 ARG A CA 1
ATOM 539 C C . ARG A 1 66 ? -19.923 -15.015 46.591 1.00 90.19 66 ARG A C 1
ATOM 541 O O . ARG A 1 66 ? -19.814 -16.151 46.139 1.00 90.19 66 ARG A O 1
ATOM 548 N N . VAL A 1 67 ? -20.591 -14.774 47.720 1.00 88.38 67 VAL A N 1
ATOM 549 C CA . VAL A 1 67 ? -21.210 -15.837 48.532 1.00 88.38 67 VAL A CA 1
ATOM 550 C C . VAL A 1 67 ? -22.242 -16.653 47.744 1.00 88.38 67 VAL A C 1
ATOM 552 O O . VAL A 1 67 ? -22.389 -17.846 47.996 1.00 88.38 67 VAL A O 1
ATOM 555 N N . GLY A 1 68 ? -22.915 -16.037 46.765 1.00 84.31 68 GLY A N 1
ATOM 556 C CA . GLY A 1 68 ? -23.883 -16.698 45.883 1.00 84.31 68 GLY A CA 1
ATOM 557 C C . GLY A 1 68 ? -23.270 -17.617 44.818 1.00 84.31 68 GLY A C 1
ATOM 558 O O . GLY A 1 68 ? -24.006 -18.370 44.192 1.00 84.31 68 GLY A O 1
ATOM 559 N N . GLU A 1 69 ? -21.946 -17.597 44.618 1.00 87.94 69 GLU A N 1
ATOM 560 C CA . GLU A 1 69 ? -21.244 -18.494 43.681 1.00 87.94 69 GLU A CA 1
ATOM 561 C C . GLU A 1 69 ? -21.162 -19.947 44.200 1.00 87.94 69 GLU A C 1
ATOM 563 O O . GLU A 1 69 ? -20.741 -20.842 43.466 1.00 87.94 69 GLU A O 1
ATOM 568 N N . PHE A 1 70 ? -21.530 -20.191 45.465 1.00 86.19 70 PHE A N 1
ATOM 569 C CA . PHE A 1 70 ? -21.325 -21.465 46.151 1.00 86.19 70 PHE A CA 1
ATOM 570 C C . PHE A 1 70 ? -22.608 -21.978 46.816 1.00 86.19 70 PHE A C 1
ATOM 572 O O . PHE A 1 70 ? -23.108 -21.383 47.771 1.00 86.19 70 PHE A O 1
ATOM 579 N N . ASP A 1 71 ? -23.086 -23.145 46.377 1.00 77.88 71 ASP A N 1
ATOM 580 C CA . ASP A 1 71 ? -24.300 -23.766 46.927 1.00 77.88 71 ASP A CA 1
ATOM 581 C C . ASP A 1 71 ? -24.094 -24.295 48.359 1.00 77.88 71 ASP A C 1
ATOM 583 O O . ASP A 1 71 ? -24.937 -24.103 49.238 1.00 77.88 71 ASP A O 1
ATOM 587 N N . ALA A 1 72 ? -22.945 -24.927 48.620 1.00 80.06 72 ALA A N 1
ATOM 588 C CA . ALA A 1 72 ? -22.638 -25.592 49.887 1.00 80.06 72 ALA A CA 1
ATOM 589 C C . ALA A 1 72 ? -21.886 -24.668 50.859 1.00 80.06 72 ALA A C 1
ATOM 591 O O . ALA A 1 72 ? -20.660 -24.593 50.841 1.00 80.06 72 ALA A O 1
ATOM 592 N N . ARG A 1 73 ? -22.598 -23.975 51.750 1.00 85.44 73 ARG A N 1
ATOM 593 C CA . ARG A 1 73 ? -21.998 -23.047 52.728 1.00 85.44 73 ARG A CA 1
ATOM 594 C C . ARG A 1 73 ? -21.982 -23.656 54.136 1.00 85.44 73 ARG A C 1
ATOM 596 O O . ARG A 1 73 ? -22.914 -24.378 54.482 1.00 85.44 73 ARG A O 1
ATOM 603 N N . PRO A 1 74 ? -20.958 -23.390 54.965 1.00 85.88 74 PRO A N 1
ATOM 604 C CA . PRO A 1 74 ? -20.984 -23.799 56.365 1.00 85.88 74 PRO A CA 1
ATOM 605 C C . PRO A 1 74 ? -22.066 -23.037 57.137 1.00 85.88 74 PRO A C 1
ATOM 607 O O . PRO A 1 74 ? -22.153 -21.811 57.045 1.00 85.88 74 PRO A O 1
ATOM 610 N N . GLU A 1 75 ? -22.847 -23.748 57.947 1.00 81.81 75 GLU A N 1
ATOM 611 C CA . GLU A 1 75 ? -23.877 -23.174 58.822 1.00 81.81 75 GLU A CA 1
ATOM 612 C C . GLU A 1 75 ? -23.244 -22.557 60.078 1.00 81.81 75 GLU A C 1
ATOM 614 O O . GLU A 1 75 ? -23.395 -23.037 61.198 1.00 81.81 75 GLU A O 1
ATOM 619 N N . THR A 1 76 ? -22.465 -21.493 59.888 1.00 87.50 76 THR A N 1
ATOM 620 C CA . THR A 1 76 ? -21.907 -20.715 61.003 1.00 87.50 76 THR A CA 1
ATOM 621 C C . THR A 1 76 ? -22.715 -19.443 61.218 1.00 87.50 76 THR A C 1
ATOM 623 O O . THR A 1 76 ? -23.179 -18.827 60.256 1.00 87.50 76 THR A O 1
ATOM 626 N N . ALA A 1 77 ? -22.845 -19.028 62.481 1.00 87.38 77 ALA A N 1
ATOM 627 C CA . ALA A 1 77 ? -23.606 -17.839 62.859 1.00 87.38 77 ALA A CA 1
ATOM 628 C C . ALA A 1 77 ? -23.127 -16.574 62.123 1.00 87.38 77 ALA A C 1
ATOM 630 O O . ALA A 1 77 ? -23.951 -15.814 61.628 1.00 87.38 77 ALA A O 1
ATOM 631 N N . ASP A 1 78 ? -21.811 -16.389 61.971 1.00 90.81 78 ASP A N 1
ATOM 632 C CA . ASP A 1 78 ? -21.226 -15.227 61.285 1.00 90.81 78 ASP A CA 1
ATOM 633 C C . ASP A 1 78 ? -21.535 -15.200 59.777 1.00 90.81 78 ASP A C 1
ATOM 635 O O . ASP A 1 78 ? -21.800 -14.134 59.224 1.00 90.81 78 ASP A O 1
ATOM 639 N N . ILE A 1 79 ? -21.525 -16.356 59.101 1.00 90.25 79 ILE A N 1
ATOM 640 C CA . ILE A 1 79 ? -21.869 -16.448 57.670 1.00 90.25 79 ILE A CA 1
ATOM 641 C C . ILE A 1 79 ? -23.358 -16.177 57.472 1.00 90.25 79 ILE A C 1
ATOM 643 O O . ILE A 1 79 ? -23.721 -15.392 56.598 1.00 90.25 79 ILE A O 1
ATOM 647 N N . GLY A 1 80 ? -24.207 -16.786 58.306 1.00 87.94 80 GLY A N 1
ATOM 648 C CA . GLY A 1 80 ? -25.644 -16.521 58.301 1.00 87.94 80 GLY A CA 1
ATOM 649 C C . GLY A 1 80 ? -25.938 -15.042 58.539 1.00 87.94 80 GLY A C 1
ATOM 650 O O . GLY A 1 80 ? -26.678 -14.433 57.777 1.00 87.94 80 GLY A O 1
ATOM 651 N N . PHE A 1 81 ? -25.275 -14.433 59.522 1.00 92.25 81 PHE A N 1
ATOM 652 C CA . PHE A 1 81 ? -25.402 -13.011 59.818 1.00 92.25 81 PHE A CA 1
ATOM 653 C C . PHE A 1 81 ? -24.976 -12.115 58.657 1.00 92.25 81 PHE A C 1
ATOM 655 O O . PHE A 1 81 ? -25.720 -11.204 58.314 1.00 92.25 81 PHE A O 1
ATOM 662 N N . LEU A 1 82 ? -23.834 -12.375 58.013 1.00 90.94 82 LEU A N 1
ATOM 663 C CA . LEU A 1 82 ? -23.402 -11.611 56.837 1.00 90.94 82 LEU A CA 1
ATOM 664 C C . LEU A 1 82 ? -24.411 -11.703 55.684 1.00 90.94 82 LEU A C 1
ATOM 666 O O . LEU A 1 82 ? -24.664 -10.699 55.026 1.00 90.94 82 LEU A O 1
ATOM 670 N N . ILE A 1 83 ? -25.024 -12.869 55.465 1.00 88.88 83 ILE A N 1
ATOM 671 C CA . ILE A 1 83 ? -26.093 -13.029 54.467 1.00 88.88 83 ILE A CA 1
ATOM 672 C C . ILE A 1 83 ? -27.308 -12.168 54.843 1.00 88.88 83 ILE A C 1
ATOM 674 O O . ILE A 1 83 ? -27.795 -11.414 54.003 1.00 88.88 83 ILE A O 1
ATOM 678 N N . THR A 1 84 ? -27.746 -12.200 56.106 1.00 88.44 84 THR A N 1
ATOM 679 C CA . THR A 1 84 ? -28.847 -11.353 56.598 1.00 88.44 84 THR A CA 1
ATOM 680 C C . THR A 1 84 ? -28.510 -9.859 56.511 1.00 88.44 84 THR A C 1
ATOM 682 O O . THR A 1 84 ? -29.383 -9.040 56.237 1.00 88.44 84 THR A O 1
ATOM 685 N N . VAL A 1 85 ? -27.243 -9.473 56.698 1.00 87.00 85 VAL A N 1
ATOM 686 C CA . VAL A 1 85 ? -26.775 -8.098 56.459 1.00 87.00 85 VAL A CA 1
ATOM 687 C C . VAL A 1 85 ? -26.923 -7.729 54.983 1.00 87.00 85 VAL A C 1
ATOM 689 O O . VAL A 1 85 ? -27.371 -6.625 54.692 1.00 87.00 85 VAL A O 1
ATOM 692 N N . GLY A 1 86 ? -26.625 -8.643 54.057 1.00 81.69 86 GLY A N 1
ATOM 693 C CA . GLY A 1 86 ? -26.907 -8.453 52.632 1.00 81.69 86 GLY A CA 1
ATOM 694 C C . GLY A 1 86 ? -28.384 -8.172 52.365 1.00 81.69 86 GLY A C 1
ATOM 695 O O . GLY A 1 86 ? -28.717 -7.175 51.734 1.00 81.69 86 GLY A O 1
ATOM 696 N N . GLU A 1 87 ? -29.280 -8.974 52.942 1.00 80.62 87 GLU A N 1
ATOM 697 C CA . GLU A 1 87 ? -30.728 -8.766 52.809 1.00 80.62 87 GLU A CA 1
ATOM 698 C C . GLU A 1 87 ? -31.201 -7.430 53.409 1.00 80.62 87 GLU A C 1
ATOM 700 O O . GLU A 1 87 ? -32.098 -6.784 52.864 1.00 80.62 87 GLU A O 1
ATOM 705 N N . TYR A 1 88 ? -30.581 -6.992 54.509 1.00 79.81 88 TYR A N 1
ATOM 706 C CA . TYR A 1 88 ? -30.833 -5.686 55.116 1.00 79.81 88 TYR A CA 1
ATOM 707 C C . TYR A 1 88 ? -30.380 -4.533 54.211 1.00 79.81 88 TYR A C 1
ATOM 709 O O . TYR A 1 88 ? -31.106 -3.550 54.058 1.00 79.81 88 TYR A O 1
ATOM 717 N N . LEU A 1 89 ? -29.206 -4.658 53.584 1.00 76.56 89 LEU A N 1
ATOM 718 C CA . LEU A 1 89 ? -28.682 -3.680 52.625 1.00 76.56 89 LEU A CA 1
ATOM 719 C C . LEU A 1 89 ? -29.511 -3.634 51.333 1.00 76.56 89 LEU A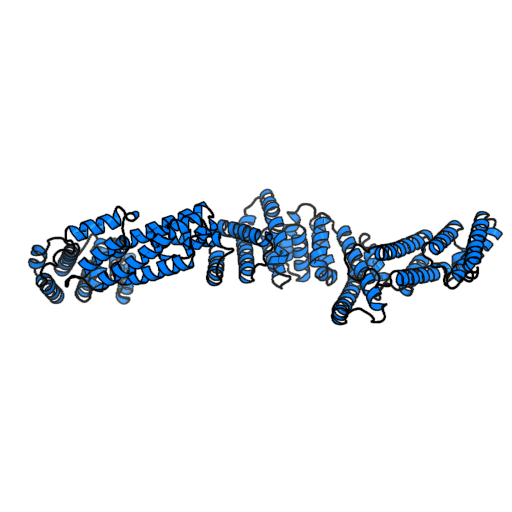 C 1
ATOM 721 O O . LEU A 1 89 ? -29.677 -2.561 50.756 1.00 76.56 89 LEU A O 1
ATOM 725 N N . ASP A 1 90 ? -30.112 -4.759 50.944 1.00 70.19 90 ASP A N 1
ATOM 726 C CA . ASP A 1 90 ? -31.082 -4.858 49.847 1.00 70.19 90 ASP A CA 1
ATOM 727 C C . ASP A 1 90 ? -32.471 -4.286 50.208 1.00 70.19 90 ASP A C 1
ATOM 729 O O . ASP A 1 90 ? -33.400 -4.321 49.396 1.00 70.19 90 ASP A O 1
ATOM 733 N N . GLY A 1 91 ? -32.639 -3.752 51.424 1.00 60.38 91 GLY A N 1
ATOM 734 C CA . GLY A 1 91 ? -33.860 -3.082 51.872 1.00 60.38 91 GLY A CA 1
ATOM 735 C C . GLY A 1 91 ? -34.981 -4.025 52.311 1.00 60.38 91 GLY A C 1
ATOM 736 O O . GLY A 1 91 ? -36.132 -3.592 52.412 1.00 60.38 91 GLY A O 1
ATOM 737 N N . ARG A 1 92 ? -34.683 -5.305 52.574 1.00 69.38 92 ARG A N 1
ATOM 738 C CA . ARG A 1 92 ? -35.658 -6.247 53.144 1.00 69.38 92 ARG A CA 1
ATOM 739 C C . ARG A 1 92 ? -35.824 -6.004 54.642 1.00 69.38 92 ARG A C 1
ATOM 741 O O . ARG A 1 92 ? -34.873 -5.668 55.347 1.00 69.38 92 ARG A O 1
ATOM 748 N N . ASP A 1 93 ? -37.035 -6.223 55.151 1.00 76.81 93 ASP A N 1
ATOM 749 C CA . ASP A 1 93 ? -37.296 -6.138 56.589 1.00 76.81 93 ASP A CA 1
ATOM 750 C C . ASP A 1 93 ? -36.820 -7.408 57.306 1.00 76.81 93 ASP A C 1
ATOM 752 O O . ASP A 1 93 ? -37.570 -8.357 57.528 1.00 76.81 93 ASP A O 1
ATOM 756 N N . VAL A 1 94 ? -35.527 -7.426 57.628 1.00 81.62 94 VAL A N 1
ATOM 757 C CA . VAL A 1 94 ? -34.848 -8.544 58.297 1.00 81.62 94 VAL A CA 1
ATOM 758 C C . VAL A 1 94 ? -34.316 -8.156 59.677 1.00 81.62 94 VAL A C 1
ATOM 760 O O . VAL A 1 94 ? -33.486 -8.858 60.244 1.00 81.62 94 VAL A O 1
ATOM 763 N N . ARG A 1 95 ? -34.788 -7.047 60.267 1.00 75.62 95 ARG A N 1
ATOM 764 C CA . ARG A 1 95 ? -34.312 -6.573 61.584 1.00 75.62 95 ARG A CA 1
ATOM 765 C C . ARG A 1 95 ? -34.563 -7.582 62.701 1.00 75.62 95 ARG A C 1
ATOM 767 O O . ARG A 1 95 ? -33.673 -7.806 63.514 1.00 75.62 95 ARG A O 1
ATOM 774 N N . GLY A 1 96 ? -35.737 -8.216 62.707 1.00 79.25 96 GLY A N 1
ATOM 775 C CA . GLY A 1 96 ? -36.040 -9.295 63.652 1.00 79.25 96 GLY A CA 1
ATOM 776 C C . GLY A 1 96 ? -35.098 -10.491 63.482 1.00 79.25 96 GLY A C 1
ATOM 777 O O . GLY A 1 96 ? -34.635 -11.056 64.468 1.00 79.25 96 GLY A O 1
ATOM 778 N N . ALA A 1 97 ? -34.736 -10.816 62.236 1.00 82.38 97 ALA A N 1
ATOM 779 C CA . ALA A 1 97 ? -33.766 -11.864 61.942 1.00 82.38 97 ALA A CA 1
ATOM 780 C C . ALA A 1 97 ? -32.351 -11.472 62.403 1.00 82.38 97 ALA A C 1
ATOM 782 O O . ALA A 1 97 ? -31.704 -12.271 63.074 1.00 82.38 97 ALA A O 1
ATOM 783 N N . LEU A 1 98 ? -31.904 -10.236 62.135 1.00 84.81 98 LEU A N 1
ATOM 784 C CA . LEU A 1 98 ? -30.609 -9.710 62.590 1.00 84.81 98 LEU A CA 1
ATOM 785 C C . LEU A 1 98 ? -30.469 -9.756 64.116 1.00 84.81 98 LEU A C 1
ATOM 787 O O . LEU A 1 98 ? -29.417 -10.154 64.612 1.00 84.81 98 LEU A O 1
ATOM 791 N N . ASP A 1 99 ? -31.515 -9.371 64.851 1.00 85.75 99 ASP A N 1
ATOM 792 C CA . ASP A 1 99 ? -31.523 -9.366 66.320 1.00 85.75 99 ASP A CA 1
ATOM 793 C C . ASP A 1 99 ? -31.501 -10.790 66.905 1.00 85.75 99 ASP A C 1
ATOM 795 O O . ASP A 1 99 ? -30.809 -11.069 67.882 1.00 85.75 99 ASP A O 1
ATOM 799 N N . SER A 1 100 ? -32.190 -11.728 66.249 1.00 83.56 100 SER A N 1
ATOM 800 C CA . SER A 1 100 ? -32.339 -13.108 66.727 1.00 83.56 100 SER A CA 1
ATOM 801 C C . SER A 1 100 ? -31.114 -14.015 66.535 1.00 83.56 100 SER A C 1
ATOM 803 O O . SER A 1 100 ? -31.091 -15.116 67.087 1.00 83.56 100 SER A O 1
ATOM 805 N N . VAL A 1 101 ? -30.093 -13.600 65.770 1.00 85.75 101 VAL A N 1
ATOM 806 C CA . VAL A 1 101 ? -28.935 -14.469 65.486 1.00 85.75 101 VAL A CA 1
ATOM 807 C C . VAL A 1 101 ? -28.091 -14.660 66.751 1.00 85.75 101 VAL A C 1
ATOM 809 O O . VAL A 1 101 ? -27.475 -13.723 67.255 1.00 85.75 101 VAL A O 1
ATOM 812 N N . ALA A 1 102 ? -28.039 -15.886 67.269 1.00 82.81 102 ALA A N 1
ATOM 813 C CA . ALA A 1 102 ? -27.229 -16.245 68.431 1.00 82.81 102 ALA A CA 1
ATOM 814 C C . ALA A 1 102 ? -25.841 -16.779 68.026 1.00 82.81 102 ALA A C 1
ATOM 816 O O . ALA A 1 102 ? -25.675 -17.366 66.959 1.00 82.81 102 ALA A O 1
ATOM 817 N N . GLY A 1 103 ? -24.843 -16.618 68.904 1.00 85.38 103 GLY A N 1
ATOM 818 C CA . GLY A 1 103 ? -23.506 -17.204 68.716 1.00 85.38 103 GLY A CA 1
ATOM 819 C C . GLY A 1 103 ? -22.564 -16.426 67.787 1.00 85.38 103 GLY A C 1
ATOM 820 O O . GLY A 1 103 ? -21.649 -17.023 67.223 1.00 85.38 103 GLY A O 1
ATOM 821 N N . LEU A 1 104 ? -22.778 -15.117 67.626 1.00 89.19 104 LEU A N 1
ATOM 822 C CA . LEU A 1 104 ? -21.938 -14.238 66.808 1.00 89.19 104 LEU A CA 1
ATOM 823 C C . LEU A 1 104 ? -20.550 -14.003 67.411 1.00 89.19 104 LEU A C 1
ATOM 825 O O . LEU A 1 104 ? -20.376 -13.937 68.631 1.00 89.19 104 LEU A O 1
ATOM 829 N N . SER A 1 105 ? -19.554 -13.810 66.546 1.00 88.69 105 SER A N 1
ATOM 830 C CA . SER A 1 105 ? -18.241 -13.326 66.970 1.00 88.69 105 SER A CA 1
ATOM 831 C C . SER A 1 105 ? -18.295 -11.858 67.420 1.00 88.69 105 SER A C 1
ATOM 833 O O . SER A 1 105 ? -19.166 -11.091 67.017 1.00 88.69 105 SER A O 1
ATOM 835 N N . ALA A 1 106 ? -17.333 -11.421 68.242 1.00 86.25 106 ALA A N 1
ATOM 836 C CA . ALA A 1 106 ? -17.299 -10.043 68.751 1.00 86.25 106 ALA A CA 1
ATOM 837 C C . ALA A 1 106 ? -17.335 -8.942 67.655 1.00 86.25 106 ALA A C 1
ATOM 839 O O . ALA A 1 106 ? -18.004 -7.924 67.867 1.00 86.25 106 ALA A O 1
ATOM 840 N N . PRO A 1 107 ? -16.677 -9.106 66.485 1.00 84.88 107 PRO A N 1
ATOM 841 C CA . PRO A 1 107 ? -16.840 -8.189 65.354 1.00 84.88 107 PRO A CA 1
ATOM 842 C C . PRO A 1 107 ? -18.270 -8.162 64.796 1.00 84.88 107 PRO A C 1
ATOM 844 O O . PRO A 1 107 ? -18.827 -7.079 64.620 1.00 84.88 107 PRO A O 1
ATOM 847 N N . ALA A 1 108 ? -18.894 -9.328 64.591 1.00 87.19 108 ALA A N 1
ATOM 848 C CA . ALA A 1 108 ? -20.280 -9.424 64.126 1.00 87.19 108 ALA A CA 1
ATOM 849 C C . ALA A 1 108 ? -21.267 -8.810 65.124 1.00 87.19 108 ALA A C 1
ATOM 851 O O . ALA A 1 108 ? -22.159 -8.064 64.738 1.00 87.19 108 ALA A O 1
ATOM 852 N N . GLU A 1 109 ? -21.048 -9.027 66.416 1.00 87.75 109 GLU A N 1
ATOM 853 C CA . GLU A 1 109 ? -21.849 -8.457 67.498 1.00 87.75 109 GLU A CA 1
ATOM 854 C C . GLU A 1 109 ? -21.744 -6.923 67.573 1.00 87.75 109 GLU A C 1
ATOM 856 O O . GLU A 1 109 ? -22.681 -6.213 67.949 1.00 87.75 109 GLU A O 1
ATOM 861 N N . THR A 1 110 ? -20.577 -6.384 67.222 1.00 85.19 110 THR A N 1
ATOM 862 C CA . THR A 1 110 ? -20.351 -4.937 67.137 1.00 85.19 110 THR A CA 1
ATOM 863 C C . THR A 1 110 ? -21.095 -4.358 65.940 1.00 85.19 110 THR A C 1
ATOM 865 O O . THR A 1 110 ? -21.871 -3.419 66.116 1.00 85.19 110 THR A O 1
ATOM 868 N N . LEU A 1 111 ? -20.965 -4.989 64.769 1.00 83.56 111 LEU A N 1
ATOM 869 C CA . LEU A 1 111 ? -21.695 -4.602 63.564 1.00 83.56 111 LEU A CA 1
ATOM 870 C C . LEU A 1 111 ? -23.217 -4.703 63.759 1.00 83.56 111 LEU A C 1
ATOM 872 O O . LEU A 1 111 ? -23.941 -3.780 63.399 1.00 83.56 111 LEU A O 1
ATOM 876 N N . ARG A 1 112 ? -23.717 -5.767 64.404 1.00 87.31 112 ARG A N 1
ATOM 877 C CA . ARG A 1 112 ? -25.144 -5.934 64.722 1.00 87.31 112 ARG A CA 1
ATOM 878 C C . ARG A 1 112 ? -25.664 -4.781 65.572 1.00 87.31 112 ARG A C 1
ATOM 880 O O . ARG A 1 112 ? -26.695 -4.195 65.252 1.00 87.31 112 ARG A O 1
ATOM 887 N N . ARG A 1 113 ? -24.944 -4.427 66.642 1.00 83.88 113 ARG A N 1
ATOM 888 C CA . ARG A 1 113 ? -25.321 -3.301 67.509 1.00 83.88 113 ARG A CA 1
ATOM 889 C C . ARG A 1 113 ? -25.319 -1.977 66.754 1.00 83.88 113 ARG A C 1
ATOM 891 O O . ARG A 1 113 ? -26.191 -1.154 67.013 1.00 83.88 113 ARG A O 1
ATOM 898 N N . GLU A 1 114 ? -24.382 -1.760 65.837 1.00 80.56 114 GLU A N 1
ATOM 899 C CA . GLU A 1 114 ? -24.367 -0.564 64.988 1.00 80.56 114 GLU A CA 1
ATOM 900 C C . GLU A 1 114 ? -25.554 -0.530 64.019 1.00 80.56 114 GLU A C 1
ATOM 902 O O . GLU A 1 114 ? -26.256 0.479 63.965 1.00 80.56 114 GLU A O 1
ATOM 907 N N . LEU A 1 115 ? -25.847 -1.639 63.335 1.00 78.81 115 LEU A N 1
ATOM 908 C CA . LEU A 1 115 ? -26.981 -1.761 62.412 1.00 78.81 115 LEU A CA 1
ATOM 909 C C . LEU A 1 115 ? -28.336 -1.578 63.114 1.00 78.81 115 LEU A C 1
ATOM 911 O O . LEU A 1 115 ? -29.217 -0.905 62.585 1.00 78.81 115 LEU A O 1
ATOM 915 N N . LEU A 1 116 ? -28.501 -2.123 64.325 1.00 80.00 116 LEU A N 1
ATOM 916 C CA . LEU A 1 116 ? -29.727 -1.968 65.118 1.00 80.00 116 LEU A CA 1
ATOM 917 C C . LEU A 1 116 ? -29.854 -0.573 65.757 1.00 80.00 116 LEU A C 1
ATOM 919 O O . LEU A 1 116 ? -30.969 -0.086 65.946 1.00 80.00 116 LEU A O 1
ATOM 923 N N . ARG A 1 117 ? -28.730 0.095 66.069 1.00 75.00 117 ARG A N 1
ATOM 924 C CA . ARG A 1 117 ? -28.706 1.490 66.556 1.00 75.00 117 ARG A CA 1
ATOM 925 C C . ARG A 1 117 ? -29.057 2.498 65.474 1.00 75.00 117 ARG A C 1
ATOM 927 O O . ARG A 1 117 ? -29.579 3.567 65.795 1.00 75.00 117 ARG A O 1
ATOM 934 N N . GLN A 1 118 ? -28.778 2.185 64.212 1.00 60.22 118 GLN A N 1
ATOM 935 C CA . GLN A 1 118 ? -29.270 2.986 63.105 1.00 60.22 118 GLN A CA 1
ATOM 936 C C . GLN A 1 118 ? -30.805 2.916 63.119 1.00 60.22 118 GLN A C 1
ATOM 938 O O . GLN A 1 118 ? -31.417 1.872 62.861 1.00 60.22 118 GLN A O 1
ATOM 943 N N . LYS A 1 119 ? -31.460 4.050 63.421 1.00 51.19 119 LYS A N 1
ATOM 944 C CA . LYS A 1 119 ? -32.861 4.240 63.017 1.00 51.19 119 LYS A CA 1
ATOM 945 C C . LYS A 1 119 ? -32.930 3.885 61.533 1.00 51.19 119 LYS A C 1
ATOM 947 O O . LYS A 1 119 ? -31.972 4.218 60.831 1.00 51.19 119 LYS A O 1
ATOM 952 N N . PRO A 1 120 ? -33.978 3.182 61.064 1.00 45.81 120 PRO A N 1
ATOM 953 C CA . PRO A 1 120 ? -34.103 2.942 59.637 1.00 45.81 120 PRO A CA 1
ATOM 954 C C . PRO A 1 120 ? -33.928 4.306 58.990 1.00 45.81 120 PRO A C 1
ATOM 956 O O . PRO A 1 120 ? -34.618 5.252 59.386 1.00 45.81 120 PRO A O 1
ATOM 959 N N . ALA A 1 121 ? -32.939 4.439 58.101 1.00 42.81 121 ALA A N 1
ATOM 960 C CA . ALA A 1 121 ? -32.947 5.575 57.206 1.00 42.81 121 ALA A CA 1
ATOM 961 C C . ALA A 1 121 ? -34.373 5.587 56.665 1.00 42.81 121 ALA A C 1
ATOM 963 O O . ALA A 1 121 ? -34.850 4.547 56.188 1.00 42.81 121 ALA A O 1
ATOM 964 N N . ALA A 1 122 ? -35.099 6.693 56.861 1.00 41.66 122 ALA A N 1
ATOM 965 C CA . ALA A 1 122 ? -36.334 6.866 56.123 1.00 41.66 122 ALA A CA 1
ATOM 966 C C . ALA A 1 122 ? -35.963 6.512 54.679 1.00 41.66 122 ALA A C 1
ATOM 968 O O . ALA A 1 122 ? -34.909 6.977 54.231 1.00 41.66 122 ALA A O 1
ATOM 969 N N . PRO A 1 123 ? -36.685 5.594 54.014 1.00 45.16 123 PRO A N 1
ATOM 970 C CA . PRO A 1 123 ? -36.297 5.179 52.681 1.00 45.16 123 PRO A CA 1
ATOM 971 C C . PRO A 1 123 ? -36.065 6.454 51.878 1.00 45.16 123 PRO A C 1
ATOM 973 O O . PRO A 1 123 ? -36.986 7.262 51.748 1.00 45.16 123 PRO A O 1
ATOM 976 N N . VAL A 1 124 ? -34.832 6.666 51.408 1.00 47.91 124 VAL A N 1
ATOM 977 C CA . VAL A 1 124 ? -34.585 7.631 50.339 1.00 47.91 124 VAL A CA 1
ATOM 978 C C . VAL A 1 124 ? -35.513 7.158 49.226 1.00 47.91 124 VAL A C 1
ATOM 980 O O . VAL A 1 124 ? -35.360 6.048 48.718 1.00 47.91 124 VAL A O 1
ATOM 983 N N . GLY A 1 125 ? -36.600 7.882 48.986 1.00 51.78 125 GLY A N 1
ATOM 984 C CA . GLY A 1 125 ? -37.813 7.263 48.464 1.00 51.78 125 GLY A CA 1
ATOM 985 C C . GLY A 1 125 ? -39.119 7.850 48.984 1.00 51.78 125 GLY A C 1
ATOM 986 O O . GLY A 1 125 ? -40.117 7.131 49.084 1.00 51.78 125 GLY A O 1
ATOM 987 N N . GLY A 1 126 ? -39.186 9.159 49.229 1.00 59.22 126 GLY A N 1
ATOM 988 C CA . GLY A 1 126 ? -40.487 9.819 49.182 1.00 59.22 126 GLY A CA 1
ATOM 989 C C . GLY A 1 126 ? -41.147 9.532 47.824 1.00 59.22 126 GLY A C 1
ATOM 990 O O . GLY A 1 126 ? -40.464 9.467 46.800 1.00 59.22 126 GLY A O 1
ATOM 991 N N . LYS A 1 127 ? -42.483 9.405 47.767 1.00 69.56 127 LYS A N 1
ATOM 992 C CA . LYS A 1 127 ? -43.234 9.183 46.506 1.00 69.56 127 LYS A CA 1
ATOM 993 C C . LYS A 1 127 ? -42.771 10.117 45.373 1.00 69.56 127 LYS A C 1
ATOM 995 O O . LYS A 1 127 ? -42.762 9.734 44.212 1.00 69.56 127 LYS A O 1
ATOM 1000 N N . LYS A 1 128 ? -42.345 11.337 45.720 1.00 75.19 128 LYS A N 1
ATOM 1001 C CA . LYS A 1 128 ? -41.789 12.327 44.788 1.00 75.19 128 LYS A CA 1
ATOM 1002 C C . LYS A 1 128 ? -40.425 11.939 44.200 1.00 75.19 128 LYS A C 1
ATOM 1004 O O . LYS A 1 128 ? -40.257 12.088 42.997 1.00 75.19 128 LYS A O 1
ATOM 1009 N N . GLU A 1 129 ? -39.481 11.448 45.002 1.00 78.69 129 GLU A N 1
ATOM 1010 C CA . GLU A 1 129 ? -38.156 11.008 44.527 1.00 78.69 129 GLU A CA 1
ATOM 1011 C C . GLU A 1 129 ? -38.290 9.802 43.607 1.00 78.69 129 GLU A C 1
ATOM 1013 O O . GLU A 1 129 ? -37.739 9.796 42.510 1.00 78.69 129 GLU A O 1
ATOM 1018 N N . ARG A 1 130 ? -39.100 8.821 44.020 1.00 80.50 130 ARG A N 1
ATOM 1019 C CA . ARG A 1 130 ? -39.367 7.625 43.222 1.00 80.50 130 ARG A CA 1
ATOM 1020 C C . ARG A 1 130 ? -40.005 7.976 41.879 1.00 80.50 130 ARG A C 1
ATOM 1022 O O . ARG A 1 130 ? -39.491 7.563 40.848 1.00 80.50 130 ARG A O 1
ATOM 1029 N N . ASN A 1 131 ? -41.042 8.816 41.882 1.00 83.06 131 ASN A N 1
ATOM 1030 C CA . ASN A 1 131 ? -41.678 9.279 40.647 1.00 83.06 131 ASN A CA 1
ATOM 1031 C C . ASN A 1 131 ? -40.702 10.052 39.738 1.00 83.06 131 ASN A C 1
ATOM 1033 O O . ASN A 1 131 ? -40.801 9.967 38.515 1.00 83.06 131 ASN A O 1
ATOM 1037 N N . LEU A 1 132 ? -39.770 10.825 40.313 1.00 86.44 132 LEU A N 1
ATOM 1038 C CA . LEU A 1 132 ? -38.740 11.524 39.541 1.00 86.44 132 LEU A CA 1
ATOM 1039 C C . LEU A 1 132 ? -37.742 10.536 38.930 1.00 86.44 132 LEU A C 1
ATOM 1041 O O . LEU A 1 132 ? -37.517 10.592 37.727 1.00 86.44 132 LEU A O 1
ATOM 1045 N N . LEU A 1 133 ? -37.191 9.605 39.708 1.00 88.31 133 LEU A N 1
ATOM 1046 C CA . LEU A 1 133 ? -36.245 8.601 39.207 1.00 88.31 133 LEU A CA 1
ATOM 1047 C C . LEU A 1 133 ? -36.882 7.670 38.162 1.00 88.31 133 LEU A C 1
ATOM 1049 O O . LEU A 1 133 ? -36.259 7.382 37.140 1.00 88.31 133 LEU A O 1
ATOM 1053 N N . GLU A 1 134 ? -38.143 7.272 38.355 1.00 88.19 134 GLU A N 1
ATOM 1054 C CA . GLU A 1 134 ? -38.913 6.508 37.364 1.00 88.19 134 GLU A CA 1
ATOM 1055 C C . GLU A 1 134 ? -39.045 7.281 36.047 1.00 88.19 134 GLU A C 1
ATOM 1057 O O . GLU A 1 134 ? -38.877 6.704 34.975 1.00 88.19 134 GLU A O 1
ATOM 1062 N N . ARG A 1 135 ? -39.251 8.604 36.097 1.00 89.38 135 ARG A N 1
ATOM 1063 C CA . ARG A 1 135 ? -39.319 9.443 34.892 1.00 89.38 135 ARG A CA 1
ATOM 1064 C C . ARG A 1 135 ? -37.991 9.508 34.135 1.00 89.38 135 ARG A C 1
ATOM 1066 O O . ARG A 1 135 ? -38.012 9.540 32.904 1.00 89.38 135 ARG A O 1
ATOM 1073 N N . PHE A 1 136 ? -36.863 9.519 34.846 1.00 92.94 136 PHE A N 1
ATOM 1074 C CA . PHE A 1 136 ? -35.529 9.500 34.237 1.00 92.94 136 PHE A CA 1
ATOM 1075 C C . PHE A 1 136 ? -35.253 8.190 33.499 1.00 92.94 136 PHE A C 1
ATOM 1077 O O . PHE A 1 136 ? -34.667 8.221 32.421 1.00 92.94 136 PHE A O 1
ATOM 1084 N N . ALA A 1 137 ? -35.700 7.063 34.056 1.00 87.06 137 ALA A N 1
ATOM 1085 C CA . ALA A 1 137 ? -35.536 5.753 33.438 1.00 87.06 137 ALA A CA 1
ATOM 1086 C C . ALA A 1 137 ? -36.537 5.502 32.295 1.00 87.06 137 ALA A C 1
ATOM 1088 O O . ALA A 1 137 ? -36.154 4.991 31.248 1.00 87.06 137 ALA A O 1
ATOM 1089 N N . ALA A 1 138 ? -37.811 5.859 32.484 1.00 89.12 138 ALA A N 1
ATOM 1090 C CA . ALA A 1 138 ? -38.882 5.531 31.543 1.00 89.12 138 ALA A CA 1
ATOM 1091 C C . ALA A 1 138 ? -38.964 6.489 30.346 1.00 89.12 138 ALA A C 1
ATOM 1093 O O . ALA A 1 138 ? -39.316 6.070 29.247 1.00 89.12 138 ALA A O 1
ATOM 1094 N N . THR A 1 139 ? -38.676 7.777 30.557 1.00 91.12 139 THR A N 1
ATOM 1095 C CA . THR A 1 139 ? -38.822 8.827 29.531 1.00 91.12 139 THR A CA 1
ATOM 1096 C C . THR A 1 139 ? -37.657 9.824 29.573 1.00 91.12 139 THR A C 1
ATOM 1098 O O . THR A 1 139 ? -37.869 11.015 29.843 1.00 91.12 139 THR A O 1
ATOM 1101 N N . PRO A 1 140 ? -36.410 9.369 29.346 1.00 92.31 140 PRO A N 1
ATOM 1102 C CA . PRO A 1 140 ? -35.219 10.208 29.478 1.00 92.31 140 PRO A CA 1
ATOM 1103 C C . PRO A 1 140 ? -35.250 11.454 28.576 1.00 92.31 140 PRO A C 1
ATOM 1105 O O . PRO A 1 140 ? -34.757 12.512 28.966 1.00 92.31 140 PRO A O 1
ATOM 1108 N N . GLU A 1 141 ? -35.887 11.392 27.405 1.00 90.94 141 GLU A N 1
ATOM 1109 C CA . GLU A 1 141 ? -36.001 12.516 26.465 1.00 90.94 141 GLU A CA 1
ATOM 1110 C C . GLU A 1 141 ? -36.867 13.666 27.009 1.00 90.94 141 GLU A C 1
ATOM 1112 O O . GLU A 1 141 ? -36.670 14.834 26.651 1.00 90.94 141 GLU A O 1
ATOM 1117 N N . ALA A 1 142 ? -37.827 13.342 27.882 1.00 91.12 142 ALA A N 1
ATOM 1118 C CA . ALA A 1 142 ? -38.790 14.281 28.451 1.00 91.12 142 ALA A CA 1
ATOM 1119 C C . ALA A 1 142 ? -38.288 14.965 29.734 1.00 91.12 142 ALA A C 1
ATOM 1121 O O . ALA A 1 142 ? -38.954 15.873 30.246 1.00 91.12 142 ALA A O 1
ATOM 1122 N N . VAL A 1 143 ? -37.139 14.548 30.270 1.00 94.19 143 VAL A N 1
ATOM 1123 C CA . VAL A 1 143 ? -36.533 15.141 31.469 1.00 94.19 143 VAL A CA 1
ATOM 1124 C C . VAL A 1 143 ? -35.997 16.536 31.150 1.00 94.19 143 VAL A C 1
ATOM 1126 O O . VAL A 1 143 ? -35.398 16.772 30.101 1.00 94.19 143 VAL A O 1
ATOM 1129 N N . LEU A 1 144 ? -36.223 17.492 32.048 1.00 93.62 144 LEU A N 1
ATOM 1130 C CA . LEU A 1 144 ? -35.794 18.888 31.968 1.00 93.62 144 LEU A CA 1
ATOM 1131 C C . LEU A 1 144 ? -34.750 19.212 33.045 1.00 93.62 144 LEU A C 1
ATOM 1133 O O . LEU A 1 144 ? -34.670 18.546 34.070 1.00 93.62 144 LEU A O 1
ATOM 1137 N N . GLN A 1 145 ? -33.999 20.304 32.869 1.00 94.12 145 GLN A N 1
ATOM 1138 C CA . GLN A 1 145 ? -33.042 20.781 33.884 1.00 94.12 145 GLN A CA 1
ATOM 1139 C C . GLN A 1 145 ? -33.697 21.011 35.258 1.00 94.12 145 GLN A C 1
ATOM 1141 O O . GLN A 1 145 ? -33.115 20.704 36.293 1.00 94.12 145 GLN A O 1
ATOM 1146 N N . LYS A 1 146 ? -34.955 21.475 35.278 1.00 94.12 146 LYS A N 1
ATOM 1147 C CA . LYS A 1 146 ? -35.720 21.641 36.523 1.00 94.12 146 LYS A CA 1
ATOM 1148 C C . LYS A 1 146 ? -35.901 20.327 37.294 1.00 94.12 146 LYS A C 1
ATOM 1150 O O . LYS A 1 146 ? -35.997 20.370 38.513 1.00 94.12 146 LYS A O 1
ATOM 1155 N N . ASP A 1 147 ? -35.953 19.189 36.600 1.00 93.06 147 ASP A N 1
ATOM 1156 C CA . ASP A 1 147 ? -36.160 17.885 37.229 1.00 93.06 147 ASP A CA 1
ATOM 1157 C C . ASP A 1 147 ? -34.880 17.452 37.980 1.00 93.06 147 ASP A C 1
ATOM 1159 O O . ASP A 1 147 ? -34.974 16.924 39.085 1.00 93.06 147 ASP A O 1
ATOM 1163 N N . TYR A 1 148 ? -33.686 17.790 37.466 1.00 94.19 148 TYR A N 1
ATOM 1164 C CA . TYR A 1 148 ? -32.421 17.631 38.203 1.00 94.19 148 TYR A CA 1
ATOM 1165 C C . TYR A 1 148 ? -32.341 18.540 39.431 1.00 94.19 148 TYR A C 1
ATOM 1167 O O . TYR A 1 148 ? -31.900 18.081 40.479 1.00 94.19 148 TYR A O 1
ATOM 1175 N N . ARG A 1 149 ? -32.799 19.799 39.348 1.00 92.69 149 ARG A N 1
ATOM 1176 C CA . ARG A 1 149 ? -32.856 20.689 40.529 1.00 92.69 149 ARG A CA 1
ATOM 1177 C C . ARG A 1 149 ? -33.785 20.155 41.605 1.00 92.69 149 ARG A C 1
ATOM 1179 O O . ARG A 1 149 ? -33.453 20.211 42.782 1.00 92.69 149 ARG A O 1
ATOM 1186 N N . GLN A 1 150 ? -34.952 19.653 41.201 1.00 90.56 150 GLN A N 1
ATOM 1187 C CA . GLN A 1 150 ? -35.912 19.052 42.124 1.00 90.56 150 GLN A CA 1
ATOM 1188 C C . GLN A 1 150 ? -35.305 17.836 42.821 1.00 90.56 150 GLN A C 1
ATOM 1190 O O . GLN A 1 150 ? -35.425 17.719 44.036 1.00 90.56 150 GLN A O 1
ATOM 1195 N N . LEU A 1 151 ? -34.604 16.980 42.076 1.00 89.25 151 LEU A N 1
ATOM 1196 C CA . LEU A 1 151 ? -33.916 15.829 42.648 1.00 89.25 151 LEU A CA 1
ATOM 1197 C C . LEU A 1 151 ? -32.731 16.235 43.541 1.00 89.25 151 LEU A C 1
ATOM 1199 O O . LEU A 1 151 ? -32.581 15.705 44.634 1.00 89.25 151 LEU A O 1
ATOM 1203 N N . GLY A 1 152 ? -31.935 17.225 43.132 1.00 87.50 152 GLY A N 1
ATOM 1204 C CA . GLY A 1 152 ? -30.827 17.753 43.930 1.00 87.50 152 GLY A CA 1
ATOM 1205 C C . GLY A 1 152 ? -31.288 18.389 45.244 1.00 87.50 152 GLY A C 1
ATOM 1206 O O . GLY A 1 152 ? -30.635 18.209 46.270 1.00 87.50 152 GLY A O 1
ATOM 1207 N N . ALA A 1 153 ? -32.440 19.068 45.245 1.00 86.31 153 ALA A N 1
ATOM 1208 C CA . ALA A 1 153 ? -33.045 19.612 46.461 1.00 86.31 153 ALA A CA 1
ATOM 1209 C C . ALA A 1 153 ? -33.485 18.503 47.429 1.00 86.31 153 ALA A C 1
ATOM 1211 O O . ALA A 1 153 ? -33.313 18.643 48.637 1.00 86.31 153 ALA A O 1
ATOM 1212 N N . LEU A 1 154 ? -34.002 17.389 46.904 1.00 83.06 154 LEU A N 1
ATOM 1213 C CA . LEU A 1 154 ? -34.361 16.212 47.701 1.00 83.06 154 LEU A CA 1
ATOM 1214 C C . LEU A 1 154 ? -33.103 15.527 48.266 1.00 83.06 154 LEU A C 1
ATOM 1216 O O . LEU A 1 154 ? -33.043 15.231 49.454 1.00 83.06 154 LEU A O 1
ATOM 1220 N N . PHE A 1 155 ? -32.038 15.432 47.467 1.00 81.06 155 PHE A N 1
ATOM 1221 C CA . PHE A 1 155 ? -30.723 14.931 47.892 1.00 81.06 155 PHE A CA 1
ATOM 1222 C C . PHE A 1 155 ? -29.927 15.876 48.800 1.00 81.06 155 PHE A C 1
ATOM 1224 O O . PHE A 1 155 ? -28.842 15.516 49.247 1.00 81.06 155 PHE A O 1
ATOM 1231 N N . SER A 1 156 ? -30.447 17.071 49.084 1.00 73.75 156 SER A N 1
ATOM 1232 C CA . SER A 1 156 ? -29.866 18.001 50.061 1.00 73.75 156 SER A CA 1
ATOM 1233 C C . SER A 1 156 ? -30.404 17.773 51.482 1.00 73.75 156 SER A C 1
ATOM 1235 O O . SER A 1 156 ? -30.090 18.545 52.388 1.00 73.75 156 SER A O 1
ATOM 1237 N N . ALA A 1 157 ? -31.225 16.735 51.686 1.00 71.31 157 ALA A N 1
ATOM 1238 C CA . ALA A 1 157 ? -31.674 16.319 53.009 1.00 71.31 157 ALA A CA 1
ATOM 1239 C C . ALA A 1 157 ? -30.476 15.910 53.898 1.00 71.31 157 ALA A C 1
ATOM 1241 O O . ALA A 1 157 ? -29.514 15.339 53.383 1.00 71.31 157 ALA A O 1
ATOM 1242 N N . PRO A 1 158 ? -30.527 16.133 55.230 1.00 59.72 158 PRO A N 1
ATOM 1243 C CA . PRO A 1 158 ? -29.409 15.841 56.145 1.00 59.72 158 PRO A CA 1
ATOM 1244 C C . PRO A 1 158 ? -28.945 14.377 56.132 1.00 59.72 158 PRO A C 1
ATOM 1246 O O . PRO A 1 158 ? -27.835 14.064 56.549 1.00 59.72 158 PRO A O 1
ATOM 1249 N N . GLU A 1 159 ? -29.825 13.487 55.682 1.00 57.59 159 GLU A N 1
ATOM 1250 C CA . GLU A 1 159 ? -29.672 12.034 55.669 1.00 57.59 159 GLU A CA 1
ATOM 1251 C C . GLU A 1 159 ? -28.989 11.522 54.385 1.00 57.59 159 GLU A C 1
ATOM 1253 O O . GLU A 1 159 ? -28.638 10.346 54.307 1.00 57.59 159 GLU A O 1
ATOM 1258 N N . ILE A 1 160 ? -28.782 12.388 53.382 1.00 64.69 160 ILE A N 1
ATOM 1259 C CA . ILE A 1 160 ? -28.241 12.035 52.062 1.00 64.69 160 ILE A CA 1
ATOM 1260 C C . ILE A 1 160 ? -26.872 12.713 51.861 1.00 64.69 160 ILE A C 1
ATOM 1262 O O . ILE A 1 160 ? -26.707 13.887 52.199 1.00 64.69 160 ILE A O 1
ATOM 1266 N N . PRO A 1 161 ? -25.859 12.020 51.296 1.00 70.06 161 PRO A N 1
ATOM 1267 C CA . PRO A 1 161 ? -24.551 12.623 51.059 1.00 70.06 161 PRO A CA 1
ATOM 1268 C C . PRO A 1 161 ? -24.631 13.857 50.151 1.00 70.06 161 PRO A C 1
ATOM 1270 O O . PRO A 1 161 ? -25.125 13.785 49.024 1.00 70.06 161 PRO A O 1
ATOM 1273 N N . CYS A 1 162 ? -24.029 14.972 50.576 1.00 73.25 162 CYS A N 1
ATOM 1274 C CA . CYS A 1 162 ? -24.002 16.229 49.811 1.00 73.25 162 CYS A CA 1
ATOM 1275 C C . CYS A 1 162 ? -23.400 16.086 48.395 1.00 73.25 162 CYS A C 1
ATOM 1277 O O . CYS A 1 162 ? -23.699 16.873 47.492 1.00 73.25 162 CYS A O 1
ATOM 1279 N N . ALA A 1 163 ? -22.586 15.049 48.170 1.00 76.69 163 ALA A N 1
ATOM 1280 C CA . ALA A 1 163 ? -22.036 14.695 46.866 1.00 76.69 163 ALA A CA 1
ATOM 1281 C C . ALA A 1 163 ? -23.123 14.401 45.809 1.00 76.69 163 ALA A C 1
ATOM 1283 O O . ALA A 1 163 ? -22.902 14.668 44.626 1.00 76.69 163 ALA A O 1
ATOM 1284 N N . TYR A 1 164 ? -24.305 13.923 46.218 1.00 84.00 164 TYR A N 1
ATOM 1285 C CA . TYR A 1 164 ? -25.399 13.549 45.314 1.00 84.00 164 TYR A CA 1
ATOM 1286 C C . TYR A 1 164 ? -26.084 14.789 44.736 1.00 84.00 164 TYR A C 1
ATOM 1288 O O . TYR A 1 164 ? -26.321 14.866 43.527 1.00 84.00 164 TYR A O 1
ATOM 1296 N N . ALA A 1 165 ? -26.323 15.801 45.575 1.00 84.31 165 ALA A N 1
ATOM 1297 C CA . ALA A 1 165 ? -26.810 17.104 45.132 1.00 84.31 165 ALA A CA 1
ATOM 1298 C C . ALA A 1 165 ? -25.819 17.752 44.146 1.00 84.31 165 ALA A C 1
ATOM 1300 O O . ALA A 1 165 ? -26.207 18.168 43.055 1.00 84.31 165 ALA A O 1
ATOM 1301 N N . LYS A 1 166 ? -24.514 17.710 44.456 1.00 86.50 166 LYS A N 1
ATOM 1302 C CA . LYS A 1 166 ? -23.442 18.210 43.575 1.00 86.50 166 LYS A CA 1
ATOM 1303 C C . LYS A 1 166 ? -23.377 17.472 42.229 1.00 86.50 166 LYS A C 1
ATOM 1305 O O . LYS A 1 166 ? -23.037 18.060 41.198 1.00 86.50 166 LYS A O 1
ATOM 1310 N N . ALA A 1 167 ? -23.654 16.168 42.221 1.00 89.38 167 ALA A N 1
ATOM 1311 C CA . ALA A 1 167 ? -23.744 15.381 40.994 1.00 89.38 167 ALA A CA 1
ATOM 1312 C C . ALA A 1 167 ? -24.958 15.803 40.151 1.00 89.38 167 ALA A C 1
ATOM 1314 O O . ALA A 1 167 ? -24.815 15.987 38.944 1.00 89.38 167 ALA A O 1
ATOM 1315 N N . CYS A 1 168 ? -26.113 16.045 40.782 1.00 92.38 168 CYS A N 1
ATOM 1316 C CA . CYS A 1 168 ? -27.309 16.550 40.101 1.00 92.38 168 CYS A CA 1
ATOM 1317 C C . CYS A 1 168 ? -27.088 17.940 39.490 1.00 92.38 168 CYS A C 1
ATOM 1319 O O . CYS A 1 168 ? -27.459 18.142 38.339 1.00 92.38 168 CYS A O 1
ATOM 1321 N N . GLU A 1 169 ? -26.423 18.860 40.198 1.00 92.56 169 GLU A N 1
ATOM 1322 C CA . GLU A 1 169 ? -26.027 20.175 39.658 1.00 92.56 169 GLU A CA 1
ATOM 1323 C C . GLU A 1 169 ? -25.141 20.036 38.410 1.00 92.56 169 GLU A C 1
ATOM 1325 O O . GLU A 1 169 ? -25.330 20.721 37.404 1.00 92.56 169 GLU A O 1
ATOM 1330 N N . THR A 1 170 ? -24.177 19.111 38.459 1.00 93.38 170 THR A N 1
ATOM 1331 C CA . THR A 1 170 ? -23.264 18.861 37.335 1.00 93.38 170 THR A CA 1
ATOM 1332 C C . THR A 1 170 ? -24.034 18.308 36.135 1.00 93.38 170 THR A C 1
ATOM 1334 O O . THR A 1 170 ? -23.910 18.825 35.026 1.00 93.38 170 THR A O 1
ATOM 1337 N N . LEU A 1 171 ? -24.877 17.294 36.349 1.00 95.06 171 LEU A N 1
ATOM 1338 C CA . LEU A 1 171 ? -25.675 16.679 35.286 1.00 95.06 171 LEU A CA 1
ATOM 1339 C C . LEU A 1 171 ? -26.758 17.619 34.736 1.00 95.06 171 LEU A C 1
ATOM 1341 O O . LEU A 1 171 ? -27.064 17.551 33.548 1.00 95.06 171 LEU A O 1
ATOM 1345 N N . GLU A 1 172 ? -27.284 18.545 35.541 1.00 95.88 172 GLU A N 1
ATOM 1346 C CA . GLU A 1 172 ? -28.181 19.604 35.070 1.00 95.88 172 GLU A CA 1
ATOM 1347 C C . GLU A 1 172 ? -27.497 20.492 34.020 1.00 95.88 172 GLU A C 1
ATOM 1349 O O . GLU A 1 172 ? -28.060 20.755 32.947 1.00 95.88 172 GLU A O 1
ATOM 1354 N N . ALA A 1 173 ? -26.286 20.965 34.327 1.00 94.25 173 ALA A N 1
ATOM 1355 C CA . ALA A 1 173 ? -25.508 21.799 33.418 1.00 94.25 173 ALA A CA 1
ATOM 1356 C C . ALA A 1 173 ? -25.180 21.032 32.128 1.00 94.25 173 ALA A C 1
ATOM 1358 O O . ALA A 1 173 ? -25.388 21.544 31.024 1.00 94.25 173 ALA A O 1
ATOM 1359 N N . VAL A 1 174 ? -24.769 19.768 32.269 1.00 95.62 174 VAL A N 1
ATOM 1360 C CA . VAL A 1 174 ? -24.478 18.880 31.139 1.00 95.62 174 VAL A CA 1
ATOM 1361 C C . VAL A 1 174 ? -25.711 18.641 30.267 1.00 95.62 174 VAL A C 1
ATOM 1363 O O . VAL A 1 174 ? -25.604 18.722 29.045 1.00 95.62 174 VAL A O 1
ATOM 1366 N N . LEU A 1 175 ? -26.894 18.403 30.848 1.00 96.25 175 LEU A N 1
ATOM 1367 C CA . LEU A 1 175 ? -28.132 18.249 30.076 1.00 96.25 175 LEU A CA 1
ATOM 1368 C C . LEU A 1 175 ? -28.457 19.523 29.283 1.00 96.25 175 LEU A C 1
ATOM 1370 O O . LEU A 1 175 ? -28.921 19.442 28.142 1.00 96.25 175 LEU A O 1
ATOM 1374 N N . GLY A 1 176 ? -28.208 20.696 29.869 1.00 94.19 176 GLY A N 1
ATOM 1375 C CA . GLY A 1 176 ? -28.356 21.979 29.185 1.00 94.19 176 GLY A CA 1
ATOM 1376 C C . GLY A 1 176 ? -27.500 22.066 27.926 1.00 94.19 176 GLY A C 1
ATOM 1377 O O . GLY A 1 176 ? -28.000 22.430 26.862 1.00 94.19 176 GLY A O 1
ATOM 1378 N N . ASP A 1 177 ? -26.231 21.681 28.031 1.00 94.50 177 ASP A N 1
ATOM 1379 C CA . ASP A 1 177 ? -25.312 21.641 26.894 1.00 94.50 177 ASP A CA 1
ATOM 1380 C C . ASP A 1 177 ? -25.690 20.565 25.870 1.00 94.50 177 ASP A C 1
ATOM 1382 O O . ASP A 1 177 ? -25.726 20.849 24.672 1.00 94.50 177 ASP A O 1
ATOM 1386 N N . ALA A 1 178 ? -26.059 19.363 26.315 1.00 95.06 178 ALA A N 1
ATOM 1387 C CA . ALA A 1 178 ? -26.454 18.269 25.432 1.00 95.06 178 ALA A CA 1
ATOM 1388 C C . ALA A 1 178 ? -27.704 18.612 24.603 1.00 95.06 178 ALA A C 1
ATOM 1390 O O . ALA A 1 178 ? -27.770 18.306 23.414 1.00 95.06 178 ALA A O 1
ATOM 1391 N N . ARG A 1 179 ? -28.673 19.335 25.180 1.00 94.81 179 ARG A N 1
ATOM 1392 C CA . ARG A 1 179 ? -29.845 19.825 24.437 1.00 94.81 179 ARG A CA 1
ATOM 1393 C C . ARG A 1 179 ? -29.504 20.836 23.349 1.00 94.81 179 ARG A C 1
ATOM 1395 O O . ARG A 1 179 ? -30.190 20.867 22.326 1.00 94.81 179 ARG A O 1
ATOM 1402 N N . LYS A 1 180 ? -28.460 21.656 23.526 1.00 94.31 180 LYS A N 1
ATOM 1403 C CA . LYS A 1 180 ? -28.038 22.623 22.494 1.00 94.31 180 LYS A CA 1
ATOM 1404 C C . LYS A 1 180 ? -27.635 21.915 21.199 1.00 94.31 180 LYS A C 1
ATOM 1406 O O . LYS A 1 180 ? -27.893 22.462 20.126 1.00 94.31 180 LYS A O 1
ATOM 1411 N N . LEU A 1 181 ? -27.115 20.685 21.285 1.00 93.62 181 LEU A N 1
ATOM 1412 C CA . LEU A 1 181 ? -26.743 19.851 20.131 1.00 93.62 181 LEU A CA 1
ATOM 1413 C C . LEU A 1 181 ? -27.940 19.498 19.225 1.00 93.62 181 LEU A C 1
ATOM 1415 O O . LEU A 1 181 ? -27.770 19.253 18.028 1.00 93.62 181 LEU A O 1
ATOM 1419 N N . ASN A 1 182 ? -29.152 19.501 19.789 1.00 93.69 182 ASN A N 1
ATOM 1420 C CA . ASN A 1 182 ? -30.415 19.233 19.092 1.00 93.69 182 ASN A CA 1
ATOM 1421 C C . ASN A 1 182 ? -31.317 20.474 18.995 1.00 93.69 182 ASN A C 1
ATOM 1423 O O . ASN A 1 182 ? -32.496 20.367 18.662 1.00 93.69 182 ASN A O 1
ATOM 1427 N N . SER A 1 183 ? -30.784 21.664 19.276 1.00 93.75 183 SER A N 1
ATOM 1428 C CA . SER A 1 183 ? -31.527 22.918 19.132 1.00 93.75 183 SER A CA 1
ATOM 1429 C C . SER A 1 183 ? -31.871 23.204 17.665 1.00 93.75 183 SER A C 1
ATOM 1431 O O . SER A 1 183 ? -31.142 22.797 16.759 1.00 93.75 183 SER A O 1
ATOM 1433 N N . ALA A 1 184 ? -32.947 23.956 17.404 1.00 92.44 184 ALA A N 1
ATOM 1434 C CA . ALA A 1 184 ? -33.329 24.326 16.036 1.00 92.44 184 ALA A CA 1
ATOM 1435 C C . ALA A 1 184 ? -32.173 24.962 15.220 1.00 92.44 184 ALA A C 1
ATOM 1437 O O . ALA A 1 184 ? -31.993 24.575 14.063 1.00 92.44 184 ALA A O 1
ATOM 1438 N N . PRO A 1 185 ? -31.323 25.848 15.790 1.00 91.12 185 PRO A N 1
ATOM 1439 C CA . PRO A 1 185 ? -30.123 26.332 15.107 1.00 91.12 185 PRO A CA 1
ATOM 1440 C C . PRO A 1 185 ? -29.115 25.228 14.760 1.00 91.12 185 PRO A C 1
ATOM 1442 O O . PRO A 1 185 ? -28.589 25.214 13.648 1.00 91.12 185 PRO A O 1
ATOM 1445 N N . ALA A 1 186 ? -28.848 24.295 15.680 1.00 89.50 186 ALA A N 1
ATOM 1446 C CA . ALA A 1 186 ? -27.926 23.181 15.446 1.00 89.50 186 ALA A CA 1
ATOM 1447 C C . ALA A 1 186 ? -28.464 22.207 14.386 1.00 89.50 186 ALA A C 1
ATOM 1449 O O . ALA A 1 186 ? -27.715 21.739 13.530 1.00 89.50 186 ALA A O 1
ATOM 1450 N N . VAL A 1 187 ? -29.774 21.951 14.385 1.00 91.81 187 VAL A N 1
ATOM 1451 C CA . VAL A 1 187 ? -30.437 21.122 13.370 1.00 91.81 187 VAL A CA 1
ATOM 1452 C C . VAL A 1 187 ? -30.375 21.794 11.997 1.00 91.81 187 VAL A C 1
ATOM 1454 O O . VAL A 1 187 ? -30.008 21.140 11.023 1.00 91.81 187 VAL A O 1
ATOM 1457 N N . LYS A 1 188 ? -30.634 23.108 11.915 1.00 90.25 188 LYS A N 1
ATOM 1458 C CA . LYS A 1 188 ? -30.557 23.880 10.661 1.00 90.25 188 LYS A CA 1
ATOM 1459 C C . LYS A 1 188 ? -29.147 23.896 10.059 1.00 90.25 188 LYS A C 1
ATOM 1461 O O . LYS A 1 188 ? -29.007 23.911 8.842 1.00 90.25 188 LYS A O 1
ATOM 1466 N N . LYS A 1 189 ? -28.105 23.861 10.895 1.00 88.25 189 LYS A N 1
ATOM 1467 C CA . LYS A 1 189 ? -26.698 23.759 10.463 1.00 88.25 189 LYS A CA 1
ATOM 1468 C C . LYS A 1 189 ? -26.291 22.352 9.991 1.00 88.25 189 LYS A C 1
ATOM 1470 O O . LYS A 1 189 ? -25.165 22.178 9.525 1.00 88.25 189 LYS A O 1
ATOM 1475 N N . GLY A 1 190 ? -27.170 21.351 10.091 1.00 87.62 190 GLY A N 1
ATOM 1476 C CA . GLY A 1 190 ? -26.921 19.998 9.590 1.00 87.62 190 GLY A CA 1
ATOM 1477 C C . GLY A 1 190 ? -25.705 19.339 10.247 1.00 87.62 190 GLY A C 1
ATOM 1478 O O . GLY A 1 190 ? -25.630 19.268 11.477 1.00 87.62 190 GLY A O 1
ATOM 1479 N N . ILE A 1 191 ? -24.766 18.864 9.418 1.00 84.69 191 ILE A N 1
ATOM 1480 C CA . ILE A 1 191 ? -23.505 18.218 9.833 1.00 84.69 191 ILE A CA 1
ATOM 1481 C C . ILE A 1 191 ? -22.622 19.188 10.639 1.00 84.69 191 ILE A C 1
ATOM 1483 O O . ILE A 1 191 ? -22.004 18.788 11.618 1.00 84.69 191 ILE A O 1
ATOM 1487 N N . ASN A 1 192 ? -22.641 20.482 10.304 1.00 84.06 192 ASN A N 1
ATOM 1488 C CA . ASN A 1 192 ? -21.821 21.512 10.954 1.00 84.06 192 ASN A CA 1
ATOM 1489 C C . ASN A 1 192 ? -22.436 22.056 12.254 1.00 84.06 192 ASN A C 1
ATOM 1491 O O . ASN A 1 192 ? -21.919 23.005 12.838 1.00 84.06 192 ASN A O 1
ATOM 1495 N N . GLY A 1 193 ? -23.577 21.514 12.685 1.00 85.75 193 GLY A N 1
ATOM 1496 C CA . GLY A 1 193 ? -24.283 21.963 13.884 1.00 85.75 193 GLY A CA 1
ATOM 1497 C C . GLY A 1 193 ? -23.806 21.331 15.189 1.00 85.75 193 GLY A C 1
ATOM 1498 O O . GLY A 1 193 ? -24.271 21.744 16.247 1.00 85.75 193 GLY A O 1
ATOM 1499 N N . VAL A 1 194 ? -22.930 20.323 15.123 1.00 91.12 194 VAL A N 1
ATOM 1500 C CA . VAL A 1 194 ? -22.414 19.583 16.282 1.00 91.12 194 VAL A CA 1
ATOM 1501 C C . VAL A 1 194 ? -20.898 19.490 16.168 1.00 91.12 194 VAL A C 1
ATOM 1503 O O . VAL A 1 194 ? -20.380 19.043 15.146 1.00 91.12 194 VAL A O 1
ATOM 1506 N N . HIS A 1 195 ? -20.185 19.884 17.221 1.00 88.94 195 HIS A N 1
ATOM 1507 C CA . HIS A 1 195 ? -18.726 19.867 17.244 1.00 88.94 195 HIS A CA 1
ATOM 1508 C C . HIS A 1 195 ? -18.196 18.866 18.274 1.00 88.94 195 HIS A C 1
ATOM 1510 O O . HIS A 1 195 ? -18.713 18.752 19.385 1.00 88.94 195 HIS A O 1
ATOM 1516 N N . GLY A 1 196 ? -17.103 18.176 17.934 1.00 87.56 196 GLY A N 1
ATOM 1517 C CA . GLY A 1 196 ? -16.471 17.209 18.839 1.00 87.56 196 GLY A CA 1
ATOM 1518 C C . GLY A 1 196 ? -15.952 17.830 20.143 1.00 87.56 196 GLY A C 1
ATOM 1519 O O . GLY A 1 196 ? -15.889 17.149 21.160 1.00 87.56 196 GLY A O 1
ATOM 1520 N N . ALA A 1 197 ? -15.623 19.126 20.151 1.00 87.38 197 ALA A N 1
ATOM 1521 C CA . ALA A 1 197 ? -15.223 19.837 21.368 1.00 87.38 197 ALA A CA 1
ATOM 1522 C C . ALA A 1 197 ? -16.363 19.932 22.398 1.00 87.38 197 ALA A C 1
ATOM 1524 O O . ALA A 1 197 ? -16.121 19.740 23.589 1.00 87.38 197 ALA A O 1
ATOM 1525 N N . ASP A 1 198 ? -17.601 20.163 21.945 1.00 91.31 198 ASP A N 1
ATOM 1526 C CA . ASP A 1 198 ? -18.771 20.193 22.827 1.00 91.31 198 ASP A CA 1
ATOM 1527 C C . ASP A 1 198 ? -19.041 18.813 23.430 1.00 91.31 198 ASP A C 1
ATOM 1529 O O . ASP A 1 198 ? -19.295 18.701 24.628 1.00 91.31 198 ASP A O 1
ATOM 1533 N N . LEU A 1 199 ? -18.913 17.756 22.621 1.00 93.62 199 LEU A N 1
ATOM 1534 C CA . LEU A 1 199 ? -19.058 16.375 23.079 1.00 93.62 199 LEU A CA 1
ATOM 1535 C C . LEU A 1 199 ? -17.980 15.980 24.094 1.00 93.62 199 LEU A C 1
ATOM 1537 O O . LEU A 1 199 ? -18.322 15.434 25.137 1.00 93.62 199 LEU A O 1
ATOM 1541 N N . ARG A 1 200 ? -16.711 16.342 23.865 1.00 92.19 200 ARG A N 1
ATOM 1542 C CA . ARG A 1 200 ? -15.625 16.113 24.837 1.00 92.19 200 ARG A CA 1
ATOM 1543 C C . ARG A 1 200 ? -15.864 16.820 26.170 1.00 92.19 200 ARG A C 1
ATOM 1545 O O . ARG A 1 200 ? -15.591 16.243 27.223 1.00 92.19 200 ARG A O 1
ATOM 1552 N N . ARG A 1 201 ? -16.376 18.058 26.143 1.00 92.75 201 ARG A N 1
ATOM 1553 C CA . ARG A 1 201 ? -16.768 18.795 27.359 1.00 92.75 201 ARG A CA 1
ATOM 1554 C C . ARG A 1 201 ? -17.890 18.069 28.106 1.00 92.75 201 ARG A C 1
ATOM 1556 O O . ARG A 1 201 ? -17.784 17.878 29.316 1.00 92.75 201 ARG A O 1
ATOM 1563 N N . ILE A 1 202 ? -18.935 17.655 27.387 1.00 95.19 202 ILE A N 1
ATOM 1564 C CA . ILE A 1 202 ? -20.082 16.911 27.930 1.00 95.19 202 ILE A CA 1
ATOM 1565 C C . ILE A 1 202 ? -19.637 15.580 28.554 1.00 95.19 202 ILE A C 1
ATOM 1567 O O . ILE A 1 202 ? -20.080 15.245 29.651 1.00 95.19 202 ILE A O 1
ATOM 1571 N N . ASP A 1 203 ? -18.757 14.836 27.886 1.00 93.75 203 ASP A N 1
ATOM 1572 C CA . ASP A 1 203 ? -18.250 13.535 28.342 1.00 93.75 203 ASP A CA 1
ATOM 1573 C C . ASP A 1 203 ? -17.378 13.680 29.604 1.00 93.75 203 ASP A C 1
ATOM 1575 O O . ASP A 1 203 ? -17.590 13.005 30.612 1.00 93.75 203 ASP A O 1
ATOM 1579 N N . SER A 1 204 ? -16.474 14.666 29.605 1.00 91.12 204 SER A N 1
ATOM 1580 C CA . SER A 1 204 ? -15.572 14.936 30.735 1.00 91.12 204 SER A CA 1
ATOM 1581 C C . SER A 1 204 ? -16.329 15.359 32.003 1.00 91.12 204 SER A C 1
ATOM 1583 O O . SER A 1 204 ? -15.982 14.950 33.111 1.00 91.12 204 SER A O 1
ATOM 1585 N N . ALA A 1 205 ? -17.385 16.167 31.860 1.00 91.00 205 ALA A N 1
ATOM 1586 C CA . ALA A 1 205 ? -18.219 16.597 32.982 1.00 91.00 205 ALA A CA 1
ATOM 1587 C C . ALA A 1 205 ? -19.049 15.440 33.576 1.00 91.00 205 ALA A C 1
ATOM 1589 O O . ALA A 1 205 ? -19.271 15.394 34.787 1.00 91.00 205 ALA A O 1
ATOM 1590 N N . GLN A 1 206 ? -19.460 14.468 32.756 1.00 92.56 206 GLN A N 1
ATOM 1591 C CA . GLN A 1 206 ? -20.141 13.261 33.237 1.00 92.56 206 GLN A CA 1
ATOM 1592 C C . GLN A 1 206 ? -19.220 12.363 34.062 1.00 92.56 206 GLN A C 1
ATOM 1594 O O . GLN A 1 206 ? -19.653 11.863 35.097 1.00 92.56 206 GLN A O 1
ATOM 1599 N N . HIS A 1 207 ? -17.947 12.214 33.680 1.00 88.81 207 HIS A N 1
ATOM 1600 C CA . HIS A 1 207 ? -16.955 11.507 34.502 1.00 88.81 207 HIS A CA 1
ATOM 1601 C C . HIS A 1 207 ? -16.827 12.107 35.912 1.00 88.81 207 HIS A C 1
ATOM 1603 O O . HIS A 1 207 ? -16.731 11.371 36.892 1.00 88.81 207 HIS A O 1
ATOM 1609 N N . GLN A 1 208 ? -16.891 13.437 36.039 1.00 87.50 208 GLN A N 1
ATOM 1610 C CA . GLN A 1 208 ? -16.865 14.099 37.349 1.00 87.50 208 GLN A CA 1
ATOM 1611 C C . GLN A 1 208 ? -18.127 13.841 38.181 1.00 87.50 208 GLN A C 1
ATOM 1613 O O . GLN A 1 208 ? -18.057 13.832 39.408 1.00 87.50 208 GLN A O 1
ATOM 1618 N N . ALA A 1 209 ? -19.284 13.661 37.541 1.00 88.44 209 ALA A N 1
ATOM 1619 C CA . ALA A 1 209 ? -20.513 13.287 38.234 1.00 88.44 209 ALA A CA 1
ATOM 1620 C C . ALA A 1 209 ? -20.498 11.804 38.643 1.00 88.44 209 ALA A C 1
ATOM 1622 O O . ALA A 1 209 ? -20.915 11.481 39.753 1.00 88.44 209 ALA A O 1
ATOM 1623 N N . ALA A 1 210 ? -19.965 10.924 37.791 1.00 88.38 210 ALA A N 1
ATOM 1624 C CA . ALA A 1 210 ? -19.878 9.485 38.035 1.00 88.38 210 ALA A CA 1
ATOM 1625 C C . ALA A 1 210 ? -19.071 9.133 39.294 1.00 88.38 210 ALA A C 1
ATOM 1627 O O . ALA A 1 210 ? -19.405 8.177 39.982 1.00 88.38 210 ALA A O 1
ATOM 1628 N N . SER A 1 211 ? -18.047 9.920 39.640 1.00 86.12 211 SER A N 1
ATOM 1629 C CA . SER A 1 211 ? -17.238 9.692 40.847 1.00 86.12 211 SER A CA 1
ATOM 1630 C C . SER A 1 211 ? -17.919 10.108 42.157 1.00 86.12 211 SER A C 1
ATOM 1632 O O . SER A 1 211 ? -17.399 9.820 43.233 1.00 86.12 211 SER A O 1
ATOM 1634 N N . ARG A 1 212 ? -19.067 10.799 42.092 1.00 84.00 212 ARG A N 1
ATOM 1635 C CA . ARG A 1 212 ? -19.769 11.360 43.262 1.00 84.00 212 ARG A CA 1
ATOM 1636 C C . ARG A 1 212 ? -20.972 10.542 43.722 1.00 84.00 212 ARG A C 1
ATOM 1638 O O . ARG A 1 212 ? -21.479 10.794 44.813 1.00 84.00 212 ARG A O 1
ATOM 1645 N N . ILE A 1 213 ? -21.453 9.615 42.895 1.00 85.25 213 ILE A N 1
ATOM 1646 C CA . ILE A 1 213 ? -22.663 8.825 43.152 1.00 85.25 213 ILE A CA 1
ATOM 1647 C C . ILE A 1 213 ? -22.468 7.357 42.749 1.00 85.25 213 ILE A C 1
ATOM 1649 O O . ILE A 1 213 ? -21.646 7.071 41.880 1.00 85.25 213 ILE A O 1
ATOM 1653 N N . PRO A 1 214 ? -23.227 6.413 43.336 1.00 85.19 214 PRO A N 1
ATOM 1654 C CA . PRO A 1 214 ? -23.132 5.001 42.990 1.00 85.19 214 PRO A CA 1
ATOM 1655 C C . PRO A 1 214 ? -23.398 4.739 41.498 1.00 85.19 214 PRO A C 1
ATOM 1657 O O . PRO A 1 214 ? -24.282 5.382 40.919 1.00 85.19 214 PRO A O 1
ATOM 1660 N N . PRO A 1 215 ? -22.732 3.743 40.878 1.00 84.06 215 PRO A N 1
ATOM 1661 C CA . PRO A 1 215 ? -22.870 3.457 39.447 1.00 84.06 215 PRO A CA 1
ATOM 1662 C C . PRO A 1 215 ? -24.313 3.207 38.990 1.00 84.06 215 PRO A C 1
ATOM 1664 O O . PRO A 1 215 ? -24.706 3.644 37.910 1.00 84.06 215 PRO A O 1
ATOM 1667 N N . ALA A 1 216 ? -25.121 2.531 39.814 1.00 84.62 216 ALA A N 1
ATOM 1668 C CA . ALA A 1 216 ? -26.524 2.258 39.505 1.00 84.62 216 ALA A CA 1
ATOM 1669 C C . ALA A 1 216 ? -27.355 3.548 39.410 1.00 84.62 216 ALA A C 1
ATOM 1671 O O . ALA A 1 216 ? -28.103 3.733 38.451 1.00 84.62 216 ALA A O 1
ATOM 1672 N N . LEU A 1 217 ? -27.168 4.472 40.359 1.00 87.31 217 LEU A N 1
ATOM 1673 C CA . LEU A 1 217 ? -27.839 5.770 40.345 1.00 87.31 217 LEU A CA 1
ATOM 1674 C C . LEU A 1 217 ? -27.338 6.628 39.180 1.00 87.31 217 LEU A C 1
ATOM 1676 O O . LEU A 1 217 ? -28.142 7.227 38.471 1.00 87.31 217 LEU A O 1
ATOM 1680 N N . PHE A 1 218 ? -26.027 6.639 38.927 1.00 92.38 218 PHE A N 1
ATOM 1681 C CA . PHE A 1 218 ? -25.449 7.372 37.802 1.00 92.38 218 PHE A CA 1
ATOM 1682 C C . PHE A 1 218 ? -26.060 6.959 36.460 1.00 92.38 218 PHE A C 1
ATOM 1684 O O . PHE A 1 218 ? -26.454 7.830 35.689 1.00 92.38 218 PHE A O 1
ATOM 1691 N N . ARG A 1 219 ? -26.220 5.652 36.206 1.00 90.25 219 ARG A N 1
ATOM 1692 C CA . ARG A 1 219 ? -26.841 5.137 34.971 1.00 90.25 219 ARG A CA 1
ATOM 1693 C C . ARG A 1 219 ? -28.252 5.685 34.744 1.00 90.25 219 ARG A C 1
ATOM 1695 O O . ARG A 1 219 ? -28.589 6.034 33.618 1.00 90.25 219 ARG A O 1
ATOM 1702 N N . VAL A 1 220 ? -29.055 5.804 35.802 1.00 92.06 220 VAL A N 1
ATOM 1703 C CA . VAL A 1 220 ? -30.399 6.402 35.718 1.00 92.06 220 VAL A CA 1
ATOM 1704 C C . VAL A 1 220 ? -30.301 7.905 35.469 1.00 92.06 220 VAL A C 1
ATOM 1706 O O . VAL A 1 220 ? -30.960 8.440 34.579 1.00 92.06 220 VAL A O 1
ATOM 1709 N N . LEU A 1 221 ? -29.446 8.597 36.225 1.00 94.00 221 LEU A N 1
ATOM 1710 C CA . LEU A 1 221 ? -29.335 10.052 36.157 1.00 94.00 221 LEU A CA 1
ATOM 1711 C C . LEU A 1 221 ? -28.685 10.563 34.878 1.00 94.00 221 LEU A C 1
ATOM 1713 O O . LEU A 1 221 ? -28.881 11.723 34.536 1.00 94.00 221 LEU A O 1
ATOM 1717 N N . VAL A 1 222 ? -27.927 9.747 34.158 1.00 95.06 222 VAL A N 1
ATOM 1718 C CA . VAL A 1 222 ? -27.257 10.160 32.922 1.00 95.06 222 VAL A CA 1
ATOM 1719 C C . VAL A 1 222 ? -28.059 9.829 31.660 1.00 95.06 222 VAL A C 1
ATOM 1721 O O . VAL A 1 222 ? -27.794 10.399 30.601 1.00 95.06 222 VAL A O 1
ATOM 1724 N N . ALA A 1 223 ? -29.088 8.979 31.760 1.00 94.50 223 ALA A N 1
ATOM 1725 C CA . ALA A 1 223 ? -29.918 8.566 30.627 1.00 94.50 223 ALA A CA 1
ATOM 1726 C C . ALA A 1 223 ? -30.488 9.742 29.795 1.00 94.50 223 ALA A C 1
ATOM 1728 O O . ALA A 1 223 ? -30.404 9.682 28.564 1.00 94.50 223 ALA A O 1
ATOM 1729 N N . PRO A 1 224 ? -30.967 10.857 30.391 1.00 96.00 224 PRO A N 1
ATOM 1730 C CA . PRO A 1 224 ? -31.398 12.030 29.623 1.00 96.00 224 PRO A CA 1
ATOM 1731 C C . PRO A 1 224 ? -30.294 12.659 28.767 1.00 96.00 224 PRO A C 1
ATOM 1733 O O . PRO A 1 224 ? -30.548 13.100 27.645 1.00 96.00 224 PRO A O 1
ATOM 1736 N N . VAL A 1 225 ? -29.059 12.700 29.275 1.00 96.31 225 VAL A N 1
ATOM 1737 C CA . VAL A 1 225 ? -27.897 13.224 28.542 1.00 96.31 225 VAL A CA 1
ATOM 1738 C C . VAL A 1 225 ? -27.545 12.288 27.389 1.00 96.31 225 VAL A C 1
ATOM 1740 O O . VAL A 1 225 ? -27.384 12.747 26.255 1.00 96.31 225 VAL A O 1
ATOM 1743 N N . LEU A 1 226 ? -27.497 10.979 27.656 1.00 95.44 226 LEU A N 1
ATOM 1744 C CA . LEU A 1 226 ? -27.233 9.954 26.646 1.00 95.44 226 LEU A CA 1
ATOM 1745 C C . LEU A 1 226 ? -28.232 10.010 25.490 1.00 95.44 226 LEU A C 1
ATOM 1747 O O . LEU A 1 226 ? -27.821 9.951 24.332 1.00 95.44 226 LEU A O 1
ATOM 1751 N N . ALA A 1 227 ? -29.522 10.185 25.784 1.00 94.94 227 ALA A N 1
ATOM 1752 C CA . ALA A 1 227 ? -30.560 10.301 24.765 1.00 94.94 227 ALA A CA 1
ATOM 1753 C C . ALA A 1 227 ? -30.312 11.500 23.829 1.00 94.94 227 ALA A C 1
ATOM 1755 O O . ALA A 1 227 ? -30.414 11.374 22.607 1.00 94.94 227 ALA A O 1
ATOM 1756 N N . GLN A 1 228 ? -29.908 12.653 24.379 1.00 95.50 228 GLN A N 1
ATOM 1757 C CA . GLN A 1 228 ? -29.580 13.840 23.581 1.00 95.50 228 GLN A CA 1
ATOM 1758 C C . GLN A 1 228 ? -28.323 13.641 22.725 1.00 95.50 228 GLN A C 1
ATOM 1760 O O . GLN A 1 228 ? -28.329 13.986 21.540 1.00 95.50 228 GLN A O 1
ATOM 1765 N N . VAL A 1 229 ? -27.261 13.065 23.296 1.00 95.88 229 VAL A N 1
ATOM 1766 C CA . VAL A 1 229 ? -26.014 12.778 22.569 1.00 95.88 229 VAL A CA 1
ATOM 1767 C C . VAL A 1 229 ? -26.263 11.763 21.452 1.00 95.88 229 VAL A C 1
ATOM 1769 O O . VAL A 1 229 ? -25.870 12.006 20.312 1.00 95.88 229 VAL A O 1
ATOM 1772 N N . CYS A 1 230 ? -26.978 10.672 21.738 1.00 94.81 230 CYS A N 1
ATOM 1773 C CA . CYS A 1 230 ? -27.326 9.644 20.760 1.00 94.81 230 CYS A CA 1
ATOM 1774 C C . CYS A 1 230 ? -28.149 10.223 19.599 1.00 94.81 230 CYS A C 1
ATOM 1776 O O . CYS A 1 230 ? -27.821 9.993 18.434 1.00 94.81 230 CYS A O 1
ATOM 1778 N N . ALA A 1 231 ? -29.160 11.047 19.896 1.00 94.31 231 ALA A N 1
ATOM 1779 C CA . ALA A 1 231 ? -29.960 11.716 18.874 1.00 94.31 231 ALA A CA 1
ATOM 1780 C C . ALA A 1 231 ? -29.115 12.653 17.990 1.00 94.31 231 ALA A C 1
ATOM 1782 O O . ALA A 1 231 ? -29.253 12.636 16.764 1.00 94.31 231 ALA A O 1
ATOM 1783 N N . ALA A 1 232 ? -28.206 13.429 18.590 1.00 94.88 232 ALA A N 1
ATOM 1784 C CA . ALA A 1 232 ? -27.341 14.355 17.862 1.00 94.88 232 ALA A CA 1
ATOM 1785 C C . ALA A 1 232 ? -26.345 13.617 16.953 1.00 94.88 232 ALA A C 1
ATOM 1787 O O . ALA A 1 232 ? -26.256 13.920 15.760 1.00 94.88 232 ALA A O 1
ATOM 1788 N N . VAL A 1 233 ? -25.639 12.617 17.493 1.00 94.19 233 VAL A N 1
ATOM 1789 C CA . VAL A 1 233 ? -24.675 11.795 16.744 1.00 94.19 233 VAL A CA 1
ATOM 1790 C C . VAL A 1 233 ? -25.384 11.011 15.642 1.00 94.19 233 VAL A C 1
ATOM 1792 O O . VAL A 1 233 ? -24.948 11.048 14.494 1.00 94.19 233 VAL A O 1
ATOM 1795 N N . GLY A 1 234 ? -26.517 10.372 15.946 1.00 93.12 234 GLY A N 1
ATOM 1796 C CA . GLY A 1 234 ? -27.310 9.622 14.974 1.00 93.12 234 GLY A CA 1
ATOM 1797 C C . GLY A 1 234 ? -27.843 10.497 13.838 1.00 93.12 234 GLY A C 1
ATOM 1798 O O . GLY A 1 234 ? -27.824 10.085 12.679 1.00 93.12 234 GLY A O 1
ATOM 1799 N N . ARG A 1 235 ? -28.265 11.734 14.134 1.00 94.25 235 ARG A N 1
ATOM 1800 C CA . ARG A 1 235 ? -28.678 12.711 13.115 1.00 94.25 235 ARG A CA 1
ATOM 1801 C C . ARG A 1 235 ? -27.530 13.065 12.173 1.00 94.25 235 ARG A C 1
ATOM 1803 O O . ARG A 1 235 ? -27.733 13.071 10.962 1.00 94.25 235 ARG A O 1
ATOM 1810 N N . VAL A 1 236 ? -26.344 13.354 12.710 1.00 92.62 236 VAL A N 1
ATOM 1811 C CA . VAL A 1 236 ? -25.163 13.663 11.888 1.00 92.62 236 VAL A CA 1
ATOM 1812 C C . VAL A 1 236 ? -24.736 12.440 11.076 1.00 92.62 236 VAL A C 1
ATOM 1814 O O . VAL A 1 236 ? -24.492 12.575 9.881 1.00 92.62 236 VAL A O 1
ATOM 1817 N N . ALA A 1 237 ? -24.749 11.246 11.676 1.00 89.75 237 ALA A N 1
ATOM 1818 C CA . ALA A 1 237 ? -24.386 9.990 11.021 1.00 89.75 237 ALA A CA 1
ATOM 1819 C C . ALA A 1 237 ? -25.268 9.663 9.804 1.00 89.75 237 ALA A C 1
ATOM 1821 O O . ALA A 1 237 ? -24.757 9.172 8.801 1.00 89.75 237 ALA A O 1
ATOM 1822 N N . ARG A 1 238 ? -26.573 9.982 9.847 1.00 89.25 238 ARG A N 1
ATOM 1823 C CA . ARG A 1 238 ? -27.475 9.824 8.685 1.00 89.25 238 ARG A CA 1
ATOM 1824 C C . ARG A 1 238 ? -27.094 10.720 7.503 1.00 89.25 238 ARG A C 1
ATOM 1826 O O . ARG A 1 238 ? -27.394 10.364 6.370 1.00 89.25 238 ARG A O 1
ATOM 1833 N N . GLY A 1 239 ? -26.476 11.875 7.760 1.00 84.38 239 GLY A N 1
ATOM 1834 C CA . GLY A 1 239 ? -25.975 12.775 6.716 1.00 84.38 239 GLY A CA 1
ATOM 1835 C C . GLY A 1 239 ? -24.543 12.455 6.278 1.00 84.38 239 GLY A C 1
ATOM 1836 O O . GLY A 1 239 ? -24.212 12.580 5.105 1.00 84.38 239 GLY A O 1
ATOM 1837 N N . SER A 1 240 ? -23.687 12.037 7.211 1.00 84.81 240 SER A N 1
ATOM 1838 C CA . SER A 1 240 ? -22.312 11.611 6.954 1.00 84.81 240 SER A CA 1
ATOM 1839 C C . SER A 1 240 ? -21.870 10.617 8.025 1.00 84.81 240 SER A C 1
ATOM 1841 O O . SER A 1 240 ? -21.639 10.993 9.177 1.00 84.81 240 SER A O 1
ATOM 1843 N N . ALA A 1 241 ? -21.730 9.349 7.629 1.00 83.25 241 ALA A N 1
ATOM 1844 C CA . ALA A 1 241 ? -21.314 8.267 8.521 1.00 83.25 241 ALA A CA 1
ATOM 1845 C C . ALA A 1 241 ? -19.956 8.556 9.180 1.00 83.25 241 ALA A C 1
ATOM 1847 O O . ALA A 1 241 ? -19.801 8.367 10.383 1.00 83.25 241 ALA A O 1
ATOM 1848 N N . ASP A 1 242 ? -19.016 9.108 8.413 1.00 78.88 242 ASP A N 1
ATOM 1849 C CA . ASP A 1 242 ? -17.701 9.522 8.898 1.00 78.88 242 ASP A CA 1
ATOM 1850 C C . ASP A 1 242 ? -17.777 10.625 9.976 1.00 78.88 242 ASP A C 1
ATOM 1852 O O . ASP A 1 242 ? -17.211 10.475 11.061 1.00 78.88 242 ASP A O 1
ATOM 1856 N N . HIS A 1 243 ? -18.520 11.714 9.740 1.00 82.69 243 HIS A N 1
ATOM 1857 C CA . HIS A 1 243 ? -18.683 12.753 10.765 1.00 82.69 243 HIS A CA 1
ATOM 1858 C C . HIS A 1 243 ? -19.375 12.192 12.014 1.00 82.69 243 HIS A C 1
ATOM 1860 O O . HIS A 1 243 ? -19.009 12.545 13.134 1.00 82.69 243 HIS A O 1
ATOM 1866 N N . GLY A 1 244 ? -20.343 11.287 11.838 1.00 89.25 244 GLY A N 1
ATOM 1867 C CA . GLY A 1 244 ? -20.975 10.564 12.939 1.00 89.25 244 GLY A CA 1
ATOM 1868 C C . GLY A 1 244 ? -19.974 9.745 13.760 1.00 89.25 244 GLY A C 1
ATOM 1869 O O . GLY A 1 244 ? -19.950 9.864 14.985 1.00 89.25 244 GLY A O 1
ATOM 1870 N N . ALA A 1 245 ? -19.105 8.978 13.098 1.00 87.69 245 ALA A N 1
ATOM 1871 C CA . ALA A 1 245 ? -18.052 8.194 13.741 1.00 87.69 245 ALA A CA 1
ATOM 1872 C C . ALA A 1 245 ? -17.075 9.085 14.525 1.00 87.69 245 ALA A C 1
ATOM 1874 O O . ALA A 1 245 ? -16.759 8.789 15.678 1.00 87.69 245 ALA A O 1
ATOM 1875 N N . ARG A 1 246 ? -16.667 10.227 13.957 1.00 84.19 246 ARG A N 1
ATOM 1876 C CA . ARG A 1 246 ? -15.814 11.216 14.642 1.00 84.19 246 ARG A CA 1
ATOM 1877 C C . ARG A 1 246 ? -16.447 11.774 15.909 1.00 84.19 246 ARG A C 1
ATOM 1879 O O . ARG A 1 246 ? -15.776 11.908 16.930 1.00 84.19 246 ARG A O 1
ATOM 1886 N N . LEU A 1 247 ? -17.736 12.099 15.856 1.00 91.25 247 LEU A N 1
ATOM 1887 C CA . LEU A 1 247 ? -18.468 12.587 17.021 1.00 91.25 247 LEU A CA 1
ATOM 1888 C C . LEU A 1 247 ? -18.637 11.492 18.085 1.00 91.25 247 LEU A C 1
ATOM 1890 O O . LEU A 1 247 ? -18.491 11.787 19.268 1.00 91.25 247 LEU A O 1
ATOM 1894 N N . ALA A 1 248 ? -18.867 10.238 17.685 1.00 91.81 248 ALA A N 1
ATOM 1895 C CA . ALA A 1 248 ? -18.924 9.109 18.613 1.00 91.81 248 ALA A CA 1
ATOM 1896 C C . ALA A 1 248 ? -17.589 8.908 19.354 1.00 91.81 248 ALA A C 1
ATOM 1898 O O . ALA A 1 248 ? -17.572 8.758 20.573 1.00 91.81 248 ALA A O 1
ATOM 1899 N N . LEU A 1 249 ? -16.459 8.992 18.643 1.00 88.56 249 LEU A N 1
ATOM 1900 C CA . LEU A 1 249 ? -15.123 8.896 19.245 1.00 88.56 249 LEU A CA 1
ATOM 1901 C C . LEU A 1 249 ? -14.801 10.052 20.207 1.00 88.56 249 LEU A C 1
ATOM 1903 O O . LEU A 1 249 ? -13.968 9.894 21.094 1.00 88.56 249 LEU A O 1
ATOM 1907 N N . ALA A 1 250 ? -15.466 11.201 20.062 1.00 90.25 250 ALA A N 1
ATOM 1908 C CA . ALA A 1 250 ? -15.272 12.363 20.927 1.00 90.25 250 ALA A CA 1
ATOM 1909 C C . ALA A 1 250 ? -15.980 12.259 22.295 1.00 90.25 250 ALA A C 1
ATOM 1911 O O . ALA A 1 250 ? -15.707 13.091 23.159 1.00 90.25 250 ALA A O 1
ATOM 1912 N N . ALA A 1 251 ? -16.868 11.279 22.498 1.00 92.00 251 ALA A N 1
ATOM 1913 C CA . ALA A 1 251 ? -17.595 11.061 23.755 1.00 92.00 251 ALA A CA 1
ATOM 1914 C C . ALA A 1 251 ? -17.550 9.580 24.192 1.00 92.00 251 ALA A C 1
ATOM 1916 O O . ALA A 1 251 ? -18.575 8.890 24.150 1.00 92.00 251 ALA A O 1
ATOM 1917 N N . PRO A 1 252 ? -16.363 9.056 24.555 1.00 90.31 252 PRO A N 1
ATOM 1918 C CA . PRO A 1 252 ? -16.169 7.637 24.830 1.00 90.31 252 PRO A CA 1
ATOM 1919 C C . PRO A 1 252 ? -17.007 7.115 26.001 1.00 90.31 252 PRO A C 1
ATOM 1921 O O . PRO A 1 252 ? -17.568 6.033 25.857 1.00 90.31 252 PRO A O 1
ATOM 1924 N N . LEU A 1 253 ? -17.160 7.859 27.106 1.00 90.75 253 LEU A N 1
ATOM 1925 C CA . LEU A 1 253 ? -18.000 7.411 28.225 1.00 90.75 253 LEU A CA 1
ATOM 1926 C C . LEU A 1 253 ? -19.463 7.288 27.784 1.00 90.75 253 LEU A C 1
ATOM 1928 O O . LEU A 1 253 ? -20.130 6.300 28.096 1.00 90.75 253 LEU A O 1
ATOM 1932 N N . CYS A 1 254 ? -19.973 8.278 27.046 1.00 92.56 254 CYS A N 1
ATOM 1933 C CA . CYS A 1 254 ? -21.346 8.242 26.547 1.00 92.56 254 CYS A CA 1
ATOM 1934 C C . CYS A 1 254 ? -21.583 7.007 25.673 1.00 92.56 254 CYS A C 1
ATOM 1936 O O . CYS A 1 254 ? -22.598 6.325 25.815 1.00 92.56 254 CYS A O 1
ATOM 1938 N N . MET A 1 255 ? -20.647 6.722 24.767 1.00 93.31 255 MET A N 1
ATOM 1939 C CA . MET A 1 255 ? -20.766 5.585 23.861 1.00 93.31 255 MET A CA 1
ATOM 1940 C C . MET A 1 255 ? -20.586 4.247 24.576 1.00 93.31 255 MET A C 1
ATOM 1942 O O . MET A 1 255 ? -21.290 3.300 24.243 1.00 93.31 255 MET A O 1
ATOM 1946 N N . GLU A 1 256 ? -19.720 4.171 25.585 1.00 91.94 256 GLU A N 1
ATOM 1947 C CA . GLU A 1 256 ? -19.572 2.986 26.431 1.00 91.94 256 GLU A CA 1
ATOM 1948 C C . GLU A 1 256 ? -20.872 2.673 27.179 1.00 91.94 256 GLU A C 1
ATOM 1950 O O . GLU A 1 256 ? -21.320 1.529 27.197 1.00 91.94 256 GLU A O 1
ATOM 1955 N N . MET A 1 257 ? -21.549 3.690 27.718 1.00 90.44 257 MET A N 1
ATOM 1956 C CA . MET A 1 257 ? -22.836 3.490 28.389 1.00 90.44 257 MET A CA 1
ATOM 1957 C C . MET A 1 257 ? -23.974 3.115 27.433 1.00 90.44 257 MET A C 1
ATOM 1959 O O . MET A 1 257 ? -24.887 2.399 27.837 1.00 90.44 257 MET A O 1
ATOM 1963 N N . LEU A 1 258 ? -23.931 3.581 26.181 1.00 90.12 258 LEU A N 1
ATOM 1964 C CA . LEU A 1 258 ? -24.932 3.253 25.161 1.00 90.12 258 LEU A CA 1
ATOM 1965 C C . LEU A 1 258 ? -24.716 1.862 24.547 1.00 90.12 258 LEU A C 1
ATOM 1967 O O . LEU A 1 258 ? -25.676 1.126 24.338 1.00 90.12 258 LEU A O 1
ATOM 1971 N N . ALA A 1 259 ? -23.470 1.514 24.225 1.00 88.25 259 ALA A N 1
ATOM 1972 C CA . ALA A 1 259 ? -23.122 0.281 23.519 1.00 88.25 259 ALA A CA 1
ATOM 1973 C C . ALA A 1 259 ? -22.738 -0.878 24.454 1.00 88.25 259 ALA A C 1
ATOM 1975 O O . ALA A 1 259 ? -22.669 -2.029 24.008 1.00 88.25 259 ALA A O 1
ATOM 1976 N N . GLY A 1 260 ? -22.466 -0.598 25.730 1.00 88.81 260 GLY A N 1
ATOM 1977 C CA . GLY A 1 260 ? -22.028 -1.585 26.710 1.00 88.81 260 GLY A CA 1
ATOM 1978 C C . GLY A 1 260 ? -20.791 -2.349 26.238 1.00 88.81 260 GLY A C 1
ATOM 1979 O O . GLY A 1 260 ? -19.844 -1.776 25.701 1.00 88.81 260 GLY A O 1
ATOM 1980 N N . SER A 1 261 ? -20.833 -3.677 26.360 1.00 83.88 261 SER A N 1
ATOM 1981 C CA . SER A 1 261 ? -19.749 -4.576 25.938 1.00 83.88 261 SER A CA 1
ATOM 1982 C C . SER A 1 261 ? -19.427 -4.523 24.439 1.00 83.88 261 SER A C 1
ATOM 1984 O O . SER A 1 261 ? -18.367 -4.987 24.025 1.00 83.88 261 SER A O 1
ATOM 1986 N N . SER A 1 262 ? -20.306 -3.947 23.611 1.00 86.50 262 SER A N 1
ATOM 1987 C CA . SER A 1 262 ? -20.058 -3.788 22.173 1.00 86.50 262 SER A CA 1
ATOM 1988 C C . SER A 1 262 ? -19.199 -2.564 21.841 1.00 86.50 262 SER A C 1
ATOM 1990 O O . SER A 1 262 ? -18.779 -2.420 20.688 1.00 86.50 262 SER A O 1
ATOM 1992 N N . TRP A 1 263 ? -18.933 -1.679 22.811 1.00 87.94 263 TRP A N 1
ATOM 1993 C CA . TRP A 1 263 ? -18.219 -0.427 22.565 1.00 87.94 263 TRP A CA 1
ATOM 1994 C C . TRP A 1 263 ? -16.822 -0.647 21.996 1.00 87.94 263 TRP A C 1
ATOM 1996 O O . TRP A 1 263 ? -16.504 -0.034 20.988 1.00 87.94 263 TRP A O 1
ATOM 2006 N N . ASP A 1 264 ? -16.020 -1.562 22.540 1.00 78.50 264 ASP A N 1
ATOM 2007 C CA . ASP A 1 264 ? -14.656 -1.789 22.041 1.00 78.50 264 ASP A CA 1
ATOM 2008 C C . ASP A 1 264 ? -14.627 -2.211 20.563 1.00 78.50 264 ASP A C 1
ATOM 2010 O O . ASP A 1 264 ? -13.785 -1.753 19.786 1.00 78.50 264 ASP A O 1
ATOM 2014 N N . GLY A 1 265 ? -15.581 -3.048 20.144 1.00 76.50 265 GLY A N 1
ATOM 2015 C CA . GLY A 1 265 ? -15.729 -3.452 18.745 1.00 76.50 265 GLY A CA 1
ATOM 2016 C C . GLY A 1 265 ? -16.205 -2.307 17.846 1.00 76.50 265 GLY A C 1
ATOM 2017 O O . GLY A 1 265 ? -15.697 -2.132 16.737 1.00 76.50 265 GLY A O 1
ATOM 2018 N N . LEU A 1 266 ? -17.162 -1.502 18.317 1.00 82.56 266 LEU A N 1
ATOM 2019 C CA . LEU A 1 266 ? -17.671 -0.339 17.581 1.00 82.56 266 LEU A CA 1
ATOM 2020 C C . LEU A 1 266 ? -16.643 0.791 17.496 1.00 82.56 266 LEU A C 1
ATOM 2022 O O . LEU A 1 266 ? -16.498 1.398 16.441 1.00 82.56 266 LEU A O 1
ATOM 2026 N N . ARG A 1 267 ? -15.887 1.030 18.567 1.00 83.81 267 ARG A N 1
ATOM 2027 C CA . ARG A 1 267 ? -14.821 2.028 18.645 1.00 83.81 267 ARG A CA 1
ATOM 2028 C C . ARG A 1 267 ? -13.767 1.770 17.584 1.00 83.81 267 ARG A C 1
ATOM 2030 O O . ARG A 1 267 ? -13.436 2.696 16.849 1.00 83.81 267 ARG A O 1
ATOM 2037 N N . LYS A 1 268 ? -13.314 0.517 17.447 1.00 73.81 268 LYS A N 1
ATOM 2038 C CA . LYS A 1 268 ? -12.414 0.117 16.358 1.00 73.81 268 LYS A CA 1
ATOM 2039 C C . LYS A 1 268 ? -13.033 0.482 15.015 1.00 73.81 268 LYS A C 1
ATOM 2041 O O . LYS A 1 268 ? -12.455 1.285 14.297 1.00 73.81 268 LYS A O 1
ATOM 2046 N N . LYS A 1 269 ? -14.250 0.011 14.715 1.00 77.50 269 LYS A N 1
ATOM 2047 C CA . LYS A 1 269 ? -14.952 0.325 13.453 1.00 77.50 269 LYS A CA 1
ATOM 2048 C C . LYS A 1 269 ? -15.065 1.829 13.182 1.00 77.50 269 LYS A C 1
ATOM 2050 O O . LYS A 1 269 ? -14.839 2.251 12.053 1.00 77.50 269 LYS A O 1
ATOM 2055 N N . PHE A 1 270 ? -15.362 2.640 14.196 1.00 81.06 270 PHE A N 1
ATOM 2056 C CA . PHE A 1 270 ? -15.448 4.094 14.065 1.00 81.06 270 PHE A CA 1
ATOM 2057 C C . PHE A 1 270 ? -14.084 4.742 13.819 1.00 81.06 270 PHE A C 1
ATOM 2059 O O . PHE A 1 270 ? -14.004 5.640 12.986 1.00 81.06 270 PHE A O 1
ATOM 2066 N N . GLN A 1 271 ? -13.005 4.263 14.448 1.00 74.50 271 GLN A N 1
ATOM 2067 C CA . GLN A 1 271 ? -11.639 4.699 14.124 1.00 74.50 271 GLN A CA 1
ATOM 2068 C C . GLN A 1 271 ? -11.282 4.376 12.667 1.00 74.50 271 GLN A C 1
ATOM 2070 O O . GLN A 1 271 ? -10.678 5.206 11.990 1.00 74.50 271 GLN A O 1
ATOM 2075 N N . LEU A 1 272 ? -11.713 3.213 12.158 1.00 66.00 272 LEU A N 1
ATOM 2076 C CA . LEU A 1 272 ? -11.535 2.844 10.746 1.00 66.00 272 LEU A CA 1
ATOM 2077 C C . LEU A 1 272 ? -12.364 3.729 9.799 1.00 66.00 272 LEU A C 1
ATOM 2079 O O . LEU A 1 272 ? -11.985 3.919 8.646 1.00 66.00 272 LEU A O 1
ATOM 2083 N N . GLU A 1 273 ? -13.535 4.206 10.222 1.00 69.19 273 GLU A N 1
ATOM 2084 C CA . GLU A 1 273 ? -14.405 5.078 9.416 1.00 69.19 273 GLU A CA 1
ATOM 2085 C C . GLU A 1 273 ? -13.887 6.523 9.379 1.00 69.19 273 GLU A C 1
ATOM 2087 O O . GLU A 1 273 ? -13.915 7.158 8.329 1.00 69.19 273 GLU A O 1
ATOM 2092 N N . ALA A 1 274 ? -13.324 6.990 10.496 1.00 69.38 274 ALA A N 1
ATOM 2093 C CA . ALA A 1 274 ? -12.855 8.357 10.710 1.00 69.38 274 ALA A CA 1
ATOM 2094 C C . ALA A 1 274 ? -11.379 8.618 10.352 1.00 69.38 274 ALA A C 1
ATOM 2096 O O . ALA A 1 274 ? -10.870 9.709 10.622 1.00 69.38 274 ALA A O 1
ATOM 2097 N N . ALA A 1 275 ? -10.682 7.636 9.764 1.00 63.50 275 ALA A N 1
ATOM 2098 C CA . ALA A 1 275 ? -9.218 7.591 9.644 1.00 63.50 275 ALA A CA 1
ATOM 2099 C C . ALA A 1 275 ? -8.555 8.871 9.082 1.00 63.50 275 ALA A C 1
ATOM 2101 O O . ALA A 1 275 ? -7.464 9.241 9.508 1.00 63.50 275 ALA A O 1
ATOM 2102 N N . HIS A 1 276 ? -9.218 9.575 8.164 1.00 59.56 276 HIS A N 1
ATOM 2103 C CA . HIS A 1 276 ? -8.683 10.748 7.461 1.00 59.56 276 HIS A CA 1
ATOM 2104 C C . HIS A 1 276 ? -8.662 12.045 8.266 1.00 59.56 276 HIS A C 1
ATOM 2106 O O . HIS A 1 276 ? -7.891 12.950 7.967 1.00 59.56 276 HIS A O 1
ATOM 2112 N N . ALA A 1 277 ? -9.515 12.153 9.279 1.00 60.88 277 ALA A N 1
ATOM 2113 C CA . ALA A 1 277 ? -9.667 13.358 10.088 1.00 60.88 277 ALA A CA 1
ATOM 2114 C C . ALA A 1 277 ? -9.322 13.099 11.564 1.00 60.88 277 ALA A C 1
ATOM 2116 O O . ALA A 1 277 ? -9.716 13.864 12.446 1.00 60.88 277 ALA A O 1
ATOM 2117 N N . LEU A 1 278 ? -8.577 12.017 11.824 1.00 60.94 278 LEU A N 1
ATOM 2118 C CA . LEU A 1 278 ? -8.048 11.680 13.139 1.00 60.94 278 LEU A CA 1
ATOM 2119 C C . LEU A 1 278 ? -7.016 12.717 13.591 1.00 60.94 278 LEU A C 1
ATOM 2121 O O . LEU A 1 278 ? -6.126 13.107 12.825 1.00 60.94 278 LEU A O 1
ATOM 2125 N N . ALA A 1 279 ? -7.118 13.124 14.857 1.00 61.84 279 ALA A N 1
ATOM 2126 C CA . ALA A 1 279 ? -6.069 13.878 15.531 1.00 61.84 279 ALA A CA 1
ATOM 2127 C C . ALA A 1 279 ? -4.813 13.000 15.707 1.00 61.84 279 ALA A C 1
ATOM 2129 O O . ALA A 1 279 ? -4.903 11.774 15.670 1.00 61.84 279 ALA A O 1
ATOM 2130 N N . ALA A 1 280 ? -3.645 13.604 15.945 1.00 59.38 280 ALA A N 1
ATOM 2131 C CA . ALA A 1 280 ? -2.373 12.877 16.076 1.00 59.38 280 ALA A CA 1
ATOM 2132 C C . ALA A 1 280 ? -2.423 11.725 17.107 1.00 59.38 280 ALA A C 1
ATOM 2134 O O . ALA A 1 280 ? -1.941 10.625 16.843 1.00 59.38 280 ALA A O 1
ATOM 2135 N N . ALA A 1 281 ? -3.091 11.933 18.248 1.00 57.59 281 ALA A N 1
ATOM 2136 C CA . ALA A 1 281 ? -3.273 10.894 19.266 1.00 57.59 281 ALA A CA 1
ATOM 2137 C C . ALA A 1 281 ? -4.094 9.690 18.759 1.00 57.59 281 ALA A C 1
ATOM 2139 O O . ALA A 1 281 ? -3.765 8.540 19.055 1.00 57.59 281 ALA A O 1
ATOM 2140 N N . ASP A 1 282 ? -5.124 9.942 17.948 1.00 62.28 282 ASP A N 1
ATOM 2141 C CA . ASP A 1 282 ? -5.962 8.893 17.368 1.00 62.28 282 ASP A CA 1
ATOM 2142 C C . ASP A 1 282 ? -5.248 8.158 16.218 1.00 62.28 282 ASP A C 1
ATOM 2144 O O . ASP A 1 282 ? -5.502 6.973 15.999 1.00 62.28 282 ASP A O 1
ATOM 2148 N N . ARG A 1 283 ? -4.304 8.813 15.521 1.00 69.38 283 ARG A N 1
ATOM 2149 C CA . ARG A 1 283 ? -3.439 8.175 14.506 1.00 69.38 283 ARG A CA 1
ATOM 2150 C C . ARG A 1 283 ? -2.479 7.163 15.132 1.00 69.38 283 ARG A C 1
ATOM 2152 O O . ARG A 1 283 ? -2.339 6.053 14.620 1.00 69.38 283 ARG A O 1
ATOM 2159 N N . ALA A 1 284 ? -1.886 7.487 16.282 1.00 69.06 284 ALA A N 1
ATOM 2160 C CA . ALA A 1 284 ? -1.034 6.553 17.023 1.00 69.06 284 ALA A CA 1
ATOM 2161 C C . ALA A 1 284 ? -1.815 5.323 17.535 1.00 69.06 284 ALA A C 1
ATOM 2163 O O . ALA A 1 284 ? -1.295 4.203 17.555 1.00 69.06 284 ALA A O 1
ATOM 2164 N N . GLU A 1 285 ? -3.076 5.512 17.935 1.00 66.88 285 GLU A N 1
ATOM 2165 C CA . GLU A 1 285 ? -3.976 4.408 18.289 1.00 66.88 285 GLU A CA 1
ATOM 2166 C C . GLU A 1 285 ? -4.370 3.580 17.057 1.00 66.88 285 GLU A C 1
ATOM 2168 O O . GLU A 1 285 ? -4.367 2.351 17.128 1.00 66.88 285 GLU A O 1
ATOM 2173 N N . LEU A 1 286 ? -4.632 4.219 15.911 1.00 72.44 286 LEU A N 1
ATOM 2174 C CA . LEU A 1 286 ? -4.900 3.527 14.647 1.00 72.44 286 LEU A CA 1
ATOM 2175 C C . LEU A 1 286 ? -3.712 2.648 14.232 1.00 72.44 286 LEU A C 1
ATOM 2177 O O . LEU A 1 286 ? -3.913 1.490 13.874 1.00 72.44 286 LEU A O 1
ATOM 2181 N N . ARG A 1 287 ? -2.475 3.145 14.359 1.00 76.38 287 ARG A N 1
ATOM 2182 C CA . ARG A 1 287 ? -1.249 2.377 14.080 1.00 76.38 287 ARG A CA 1
ATOM 2183 C C . ARG A 1 287 ? -1.120 1.141 14.974 1.00 76.38 287 ARG A C 1
ATOM 2185 O O . ARG A 1 287 ? -0.764 0.064 14.494 1.00 76.38 287 ARG A O 1
ATOM 2192 N N . ARG A 1 288 ? -1.428 1.266 16.272 1.00 78.62 288 ARG A N 1
ATOM 2193 C CA . ARG A 1 288 ? -1.471 0.116 17.198 1.00 78.62 288 ARG A CA 1
ATOM 2194 C C . ARG A 1 288 ? -2.582 -0.859 16.818 1.00 78.62 288 ARG A C 1
ATOM 2196 O O . ARG A 1 288 ? -2.338 -2.060 16.743 1.00 78.62 288 ARG A O 1
ATOM 2203 N N . SER A 1 289 ? -3.762 -0.338 16.502 1.00 73.62 289 SER A N 1
ATOM 2204 C CA . SER A 1 289 ? -4.940 -1.118 16.118 1.00 73.62 289 SER A CA 1
ATOM 2205 C C . SER A 1 289 ? -4.734 -1.887 14.813 1.00 73.62 289 SER A C 1
ATOM 2207 O O . SER A 1 289 ? -5.125 -3.047 14.733 1.00 73.62 289 SER A O 1
ATOM 2209 N N . ALA A 1 290 ? -4.050 -1.304 13.824 1.00 77.56 290 ALA A N 1
ATOM 2210 C CA . ALA A 1 290 ? -3.727 -1.935 12.542 1.00 77.56 290 ALA A CA 1
ATOM 2211 C C . ALA A 1 290 ? -2.948 -3.254 12.704 1.00 77.56 290 ALA A C 1
ATOM 2213 O O . ALA A 1 290 ? -3.185 -4.218 11.970 1.00 77.56 290 ALA A O 1
ATOM 2214 N N . ARG A 1 291 ? -2.066 -3.334 13.713 1.00 80.38 291 ARG A N 1
ATOM 2215 C CA . ARG A 1 291 ? -1.298 -4.552 14.018 1.00 80.38 291 ARG A CA 1
ATOM 2216 C C . ARG A 1 291 ? -2.180 -5.680 14.549 1.00 80.38 291 ARG A C 1
ATOM 2218 O O . ARG A 1 291 ? -1.939 -6.834 14.219 1.00 80.38 291 ARG A O 1
ATOM 2225 N N . VAL A 1 292 ? -3.210 -5.360 15.330 1.00 81.69 292 VAL A N 1
ATOM 2226 C CA . VAL A 1 292 ? -4.110 -6.351 15.958 1.00 81.69 292 VAL A CA 1
ATOM 2227 C C . VAL A 1 292 ? -5.414 -6.565 15.181 1.00 81.69 292 VAL A C 1
ATOM 2229 O O . VAL A 1 292 ? -6.222 -7.405 15.571 1.00 81.69 292 VAL A O 1
ATOM 2232 N N . ALA A 1 293 ? -5.633 -5.800 14.110 1.00 79.94 293 ALA A N 1
ATOM 2233 C CA . ALA A 1 293 ? -6.812 -5.889 13.260 1.00 79.94 293 ALA A CA 1
ATOM 2234 C C . ALA A 1 293 ? -6.896 -7.238 12.533 1.00 79.94 293 ALA A C 1
ATOM 2236 O O . ALA A 1 293 ? -5.885 -7.870 12.221 1.00 79.94 293 ALA A O 1
ATOM 2237 N N . THR A 1 294 ? -8.118 -7.663 12.237 1.00 85.25 294 THR A N 1
ATOM 2238 C CA . THR A 1 294 ? -8.383 -8.830 11.387 1.00 85.25 294 THR A CA 1
ATOM 2239 C C . THR A 1 294 ? -7.940 -8.576 9.944 1.00 85.25 294 THR A C 1
ATOM 2241 O O . THR A 1 294 ? -7.724 -7.437 9.525 1.00 85.25 294 THR A O 1
ATOM 2244 N N . PHE A 1 295 ? -7.803 -9.640 9.152 1.00 84.69 295 PHE A N 1
ATOM 2245 C CA . PHE A 1 295 ? -7.382 -9.534 7.754 1.00 84.69 295 PHE A CA 1
ATOM 2246 C C . PHE A 1 295 ? -8.330 -8.645 6.928 1.00 84.69 295 PHE A C 1
ATOM 2248 O O . PHE A 1 295 ? -7.885 -7.758 6.200 1.00 84.69 295 PHE A O 1
ATOM 2255 N N . GLU A 1 296 ? -9.638 -8.825 7.100 1.00 83.38 296 GLU A N 1
ATOM 2256 C CA . GLU A 1 296 ? -10.689 -8.072 6.417 1.00 83.38 296 GLU A CA 1
ATOM 2257 C C . GLU A 1 296 ? -10.674 -6.587 6.817 1.00 83.38 296 GLU A C 1
ATOM 2259 O O . GLU A 1 296 ? -10.815 -5.706 5.964 1.00 83.38 296 GLU A O 1
ATOM 2264 N N . GLU A 1 297 ? -10.440 -6.291 8.099 1.00 80.25 297 GLU A N 1
ATOM 2265 C CA . GLU A 1 297 ? -10.286 -4.918 8.593 1.00 80.25 297 GLU A CA 1
ATOM 2266 C C . GLU A 1 297 ? -9.053 -4.237 7.990 1.00 80.25 297 GLU A C 1
ATOM 2268 O O . GLU A 1 297 ? -9.137 -3.076 7.579 1.00 80.25 297 GLU A O 1
ATOM 2273 N N . ARG A 1 298 ? -7.927 -4.954 7.866 1.00 86.44 298 ARG A N 1
ATOM 2274 C CA . ARG A 1 298 ? -6.710 -4.422 7.233 1.00 86.44 298 ARG A CA 1
ATOM 2275 C C . ARG A 1 298 ? -6.925 -4.115 5.751 1.00 86.44 298 ARG A C 1
ATOM 2277 O O . ARG A 1 298 ? -6.547 -3.037 5.300 1.00 86.44 298 ARG A O 1
ATOM 2284 N N . LEU A 1 299 ? -7.589 -5.001 5.004 1.00 84.31 299 LEU A N 1
ATOM 2285 C CA . LEU A 1 299 ? -7.941 -4.746 3.600 1.00 84.31 299 LEU A CA 1
ATOM 2286 C C . LEU A 1 299 ? -8.870 -3.535 3.448 1.00 84.31 299 LEU A C 1
ATOM 2288 O O . LEU A 1 299 ? -8.670 -2.699 2.562 1.00 84.31 299 LEU A O 1
ATOM 2292 N N . SER A 1 300 ? -9.868 -3.407 4.330 1.00 81.25 300 SER A N 1
ATOM 2293 C CA . SER A 1 300 ? -10.747 -2.237 4.343 1.00 81.25 300 SER A CA 1
ATOM 2294 C C . SER A 1 300 ? -9.978 -0.950 4.637 1.00 81.25 300 SER A C 1
ATOM 2296 O O . SER A 1 300 ? -10.307 0.085 4.055 1.00 81.25 300 SER A O 1
ATOM 2298 N N . LEU A 1 301 ? -8.992 -0.990 5.536 1.00 77.88 301 LEU A N 1
ATOM 2299 C CA . LEU A 1 301 ? -8.152 0.161 5.859 1.00 77.88 301 LEU A CA 1
ATOM 2300 C C . LEU A 1 301 ? -7.281 0.584 4.689 1.00 77.88 301 LEU A C 1
ATOM 2302 O O . LEU A 1 301 ? -7.261 1.771 4.377 1.00 77.88 301 LEU A O 1
ATOM 2306 N N . ILE A 1 302 ? -6.621 -0.371 4.025 1.00 83.56 302 ILE A N 1
ATOM 2307 C CA . ILE A 1 302 ? -5.824 -0.092 2.828 1.00 83.56 302 ILE A CA 1
ATOM 2308 C C . ILE A 1 302 ? -6.696 0.644 1.813 1.00 83.56 302 ILE A C 1
ATOM 2310 O O . ILE A 1 302 ? -6.381 1.770 1.459 1.00 83.56 302 ILE A O 1
ATOM 2314 N N . ASN A 1 303 ? -7.856 0.092 1.442 1.00 79.00 303 ASN A N 1
ATOM 2315 C CA . ASN A 1 303 ? -8.740 0.712 0.449 1.00 79.00 303 ASN A CA 1
ATOM 2316 C C . ASN A 1 303 ? -9.202 2.130 0.850 1.00 79.00 303 ASN A C 1
ATOM 2318 O O . ASN A 1 303 ? -9.288 3.025 0.011 1.00 79.00 303 ASN A O 1
ATOM 2322 N N . LYS A 1 304 ? -9.487 2.366 2.137 1.00 74.19 304 LYS A N 1
ATOM 2323 C CA . LYS A 1 304 ? -9.868 3.700 2.630 1.00 74.19 304 LYS A CA 1
ATOM 2324 C C . LYS A 1 304 ? -8.705 4.689 2.567 1.00 74.19 304 LYS A C 1
ATOM 2326 O O . LYS A 1 304 ? -8.891 5.784 2.042 1.00 74.19 304 LYS A O 1
ATOM 2331 N N . LEU A 1 305 ? -7.519 4.303 3.040 1.00 75.06 305 LEU A N 1
ATOM 2332 C CA . LEU A 1 305 ? -6.313 5.133 2.962 1.00 75.06 305 LEU A CA 1
ATOM 2333 C C . LEU A 1 305 ? -5.927 5.421 1.500 1.00 75.06 305 LEU A C 1
ATOM 2335 O O . LEU A 1 305 ? -5.607 6.557 1.162 1.00 75.06 305 LEU A O 1
ATOM 2339 N N . SER A 1 306 ? -6.085 4.444 0.604 1.00 73.75 306 SER A N 1
ATOM 2340 C CA . SER A 1 306 ? -5.892 4.590 -0.846 1.00 73.75 306 SER A CA 1
ATOM 2341 C C . SER A 1 306 ? -6.828 5.611 -1.499 1.00 73.75 306 SER A C 1
ATOM 2343 O O . SER A 1 306 ? -6.431 6.327 -2.420 1.00 73.75 306 SER A O 1
ATOM 2345 N N . ARG A 1 307 ? -8.080 5.720 -1.036 1.00 72.50 307 ARG A N 1
ATOM 2346 C CA . ARG A 1 307 ? -9.017 6.742 -1.540 1.00 72.50 307 ARG A CA 1
ATOM 2347 C C . ARG A 1 307 ? -8.619 8.149 -1.114 1.00 72.50 307 ARG A C 1
ATOM 2349 O O . ARG A 1 307 ? -8.765 9.074 -1.906 1.00 72.50 307 ARG A O 1
ATOM 2356 N N . LEU A 1 308 ? -8.098 8.301 0.100 1.00 65.94 308 LEU A N 1
ATOM 2357 C CA . LEU A 1 308 ? -7.582 9.584 0.587 1.00 65.94 308 LEU A CA 1
ATOM 2358 C C . LEU A 1 308 ? -6.350 10.009 -0.207 1.00 65.94 308 LEU A C 1
ATOM 2360 O O . LEU A 1 308 ? -6.275 11.147 -0.659 1.00 65.94 308 LEU A O 1
ATOM 2364 N N . LEU A 1 309 ? -5.459 9.057 -0.479 1.00 64.12 309 LEU A N 1
ATOM 2365 C CA . LEU A 1 309 ? -4.310 9.242 -1.364 1.00 64.12 309 LEU A CA 1
ATOM 2366 C C . LEU A 1 309 ? -4.709 9.716 -2.762 1.00 64.12 309 LEU A C 1
ATOM 2368 O O . LEU A 1 309 ? -4.138 10.663 -3.295 1.00 64.12 309 LEU A O 1
ATOM 2372 N N . SER A 1 310 ? -5.747 9.104 -3.335 1.00 61.88 310 SER A N 1
ATOM 2373 C CA . SER A 1 310 ? -6.253 9.469 -4.665 1.00 61.88 310 SER A CA 1
ATOM 2374 C C . SER A 1 310 ? -6.849 10.887 -4.722 1.00 61.88 310 SER A C 1
ATOM 2376 O O . SER A 1 310 ? -7.040 11.417 -5.812 1.00 61.88 310 SER A O 1
ATOM 2378 N N . SER A 1 311 ? -7.140 11.511 -3.572 1.00 60.75 311 SER A N 1
ATOM 2379 C CA . SER A 1 311 ? -7.697 12.869 -3.475 1.00 60.75 311 SER A CA 1
ATOM 2380 C C . SER A 1 311 ? -6.647 13.995 -3.390 1.00 60.75 311 SER A C 1
ATOM 2382 O O . SER A 1 311 ? -7.010 15.135 -3.118 1.00 60.75 311 SER A O 1
ATOM 2384 N N . GLN A 1 312 ? -5.368 13.694 -3.666 1.00 52.81 312 GLN A N 1
ATOM 2385 C CA . GLN A 1 312 ? -4.241 14.648 -3.714 1.00 52.81 312 GLN A CA 1
ATOM 2386 C C . GLN A 1 312 ? -3.958 15.421 -2.409 1.00 52.81 312 GLN A C 1
ATOM 2388 O O . GLN A 1 312 ? -3.428 16.529 -2.440 1.00 52.81 312 GLN A O 1
ATOM 2393 N N . GLN A 1 313 ? -4.256 14.837 -1.247 1.00 56.31 313 GLN A N 1
ATOM 2394 C CA . GLN A 1 313 ? -3.647 15.279 0.010 1.00 56.31 313 GLN A CA 1
ATOM 2395 C C . GLN A 1 313 ? -2.399 14.434 0.267 1.00 56.31 313 GLN A C 1
ATOM 2397 O O . GLN A 1 313 ? -2.490 13.205 0.283 1.00 56.31 313 GLN A O 1
ATOM 2402 N N . GLU A 1 314 ? -1.242 15.076 0.455 1.00 58.75 314 GLU A N 1
ATOM 2403 C CA . GLU A 1 314 ? -0.048 14.388 0.952 1.00 58.75 314 GLU A CA 1
ATOM 2404 C C . GLU A 1 314 ? -0.405 13.666 2.256 1.00 58.75 314 GLU A C 1
ATOM 2406 O O . GLU A 1 314 ? -0.938 14.267 3.195 1.00 58.75 314 GLU A O 1
ATOM 2411 N N . LEU A 1 315 ? -0.165 12.351 2.300 1.00 61.75 315 LEU A N 1
ATOM 2412 C CA . LEU A 1 315 ? -0.283 11.615 3.550 1.00 61.75 315 LEU A CA 1
ATOM 2413 C C . LEU A 1 315 ? 0.849 12.053 4.469 1.00 61.75 315 LEU A C 1
ATOM 2415 O O . LEU A 1 315 ? 2.017 11.972 4.100 1.00 61.75 315 LEU A O 1
ATOM 2419 N N . ASP A 1 316 ? 0.481 12.423 5.688 1.00 70.81 316 ASP A N 1
ATOM 2420 C CA . ASP A 1 316 ? 1.413 12.557 6.802 1.00 70.81 316 ASP A CA 1
ATOM 2421 C C . ASP A 1 316 ? 2.190 11.242 7.029 1.00 70.81 316 ASP A C 1
ATOM 2423 O O . ASP A 1 316 ? 1.651 10.148 6.815 1.00 70.81 316 ASP A O 1
ATOM 2427 N N . GLN A 1 317 ? 3.434 11.348 7.499 1.00 74.75 317 GLN A N 1
ATOM 2428 C CA . GLN A 1 317 ? 4.365 10.231 7.683 1.00 74.75 317 GLN A CA 1
ATOM 2429 C C . GLN A 1 317 ? 3.764 9.121 8.559 1.00 74.75 317 GLN A C 1
ATOM 2431 O O . GLN A 1 317 ? 3.887 7.941 8.244 1.00 74.75 317 GLN A O 1
ATOM 2436 N N . ASP A 1 318 ? 3.017 9.480 9.608 1.00 72.94 318 ASP A N 1
ATOM 2437 C CA . ASP A 1 318 ? 2.348 8.512 10.490 1.00 72.94 318 ASP A CA 1
ATOM 2438 C C . ASP A 1 318 ? 1.337 7.614 9.756 1.00 72.94 318 ASP A C 1
ATOM 2440 O O . ASP A 1 318 ? 1.162 6.434 10.092 1.00 72.94 318 ASP A O 1
ATOM 2444 N N . LEU A 1 319 ? 0.643 8.161 8.755 1.00 74.50 319 LEU A N 1
ATOM 2445 C CA . LEU A 1 319 ? -0.324 7.411 7.958 1.00 74.50 319 LEU A CA 1
ATOM 2446 C C . LEU A 1 319 ? 0.369 6.573 6.881 1.00 74.50 319 LEU A C 1
ATOM 2448 O O . LEU A 1 319 ? -0.091 5.461 6.616 1.00 74.50 319 LEU A O 1
ATOM 2452 N N . GLN A 1 320 ? 1.477 7.059 6.313 1.00 76.62 320 GLN A N 1
ATOM 2453 C CA . GLN A 1 320 ? 2.324 6.275 5.406 1.00 76.62 320 GLN A CA 1
ATOM 2454 C C . GLN A 1 320 ? 2.898 5.050 6.127 1.00 76.62 320 GLN A C 1
ATOM 2456 O O . GLN A 1 320 ? 2.701 3.919 5.686 1.00 76.62 320 GLN A O 1
ATOM 2461 N N . ASP A 1 321 ? 3.478 5.252 7.308 1.00 78.69 321 ASP A N 1
ATOM 2462 C CA . ASP A 1 321 ? 3.974 4.188 8.178 1.00 78.69 321 ASP A CA 1
ATOM 2463 C C . ASP A 1 321 ? 2.879 3.171 8.540 1.00 78.69 321 ASP A C 1
ATOM 2465 O O . ASP A 1 321 ? 3.107 1.958 8.587 1.00 78.69 321 ASP A O 1
ATOM 2469 N N . THR A 1 322 ? 1.666 3.659 8.819 1.00 80.56 322 THR A N 1
ATOM 2470 C CA . THR A 1 322 ? 0.512 2.794 9.096 1.00 80.56 322 THR A CA 1
ATOM 2471 C C . THR A 1 322 ? 0.146 1.967 7.865 1.00 80.56 322 THR A C 1
ATOM 2473 O O . THR A 1 322 ? -0.142 0.778 7.996 1.00 80.56 322 THR A O 1
ATOM 2476 N N . LEU A 1 323 ? 0.195 2.559 6.670 1.00 81.19 323 LEU A N 1
ATOM 2477 C CA . LEU A 1 323 ? -0.072 1.869 5.413 1.00 81.19 323 LEU A CA 1
ATOM 2478 C C . LEU A 1 323 ? 0.977 0.782 5.128 1.00 81.19 323 LEU A C 1
ATOM 2480 O O . LEU A 1 323 ? 0.598 -0.329 4.762 1.00 81.19 323 LEU A O 1
ATOM 2484 N N . VAL A 1 324 ? 2.262 1.050 5.380 1.00 82.94 324 VAL A N 1
ATOM 2485 C CA . VAL A 1 324 ? 3.341 0.050 5.274 1.00 82.94 324 VAL A CA 1
ATOM 2486 C C . VAL A 1 324 ? 3.082 -1.134 6.209 1.00 82.94 324 VAL A C 1
ATOM 2488 O O . VAL A 1 324 ? 3.109 -2.281 5.765 1.00 82.94 324 VAL A O 1
ATOM 2491 N N . ILE A 1 325 ? 2.745 -0.875 7.479 1.00 84.38 325 ILE A N 1
ATOM 2492 C CA . ILE A 1 325 ? 2.405 -1.934 8.448 1.00 84.38 325 ILE A CA 1
ATOM 2493 C C . ILE A 1 325 ? 1.212 -2.764 7.958 1.00 84.38 325 ILE A C 1
ATOM 2495 O O . ILE A 1 325 ? 1.227 -3.991 8.060 1.00 84.38 325 ILE A O 1
ATOM 2499 N N . LEU A 1 326 ? 0.176 -2.111 7.424 1.00 87.44 326 LEU A N 1
ATOM 2500 C CA . LEU A 1 326 ? -0.998 -2.800 6.892 1.00 87.44 326 LEU A CA 1
ATOM 2501 C C . LEU A 1 326 ? -0.629 -3.722 5.727 1.00 87.44 326 LEU A C 1
ATOM 2503 O O . LEU A 1 326 ? -1.052 -4.877 5.730 1.00 87.44 326 LEU A O 1
ATOM 2507 N N . TYR A 1 327 ? 0.172 -3.244 4.771 1.00 87.88 327 TYR A N 1
ATOM 2508 C CA . TYR A 1 327 ? 0.639 -4.060 3.650 1.00 87.88 327 TYR A CA 1
ATOM 2509 C C . TYR A 1 327 ? 1.488 -5.242 4.113 1.00 87.88 327 TYR A C 1
ATOM 2511 O O . TYR A 1 327 ? 1.192 -6.367 3.724 1.00 87.88 327 TYR A O 1
ATOM 2519 N N . GLN A 1 328 ? 2.469 -5.024 4.992 1.00 87.50 328 GLN A N 1
ATOM 2520 C CA . GLN A 1 328 ? 3.317 -6.096 5.526 1.00 87.50 328 GLN A CA 1
ATOM 2521 C C . GLN A 1 328 ? 2.489 -7.200 6.199 1.00 87.50 328 GLN A C 1
ATOM 2523 O O . GLN A 1 328 ? 2.684 -8.386 5.938 1.00 87.50 328 GLN A O 1
ATOM 2528 N N . GLU A 1 329 ? 1.526 -6.834 7.047 1.00 88.94 329 GLU A N 1
ATOM 2529 C CA . GLU A 1 329 ? 0.680 -7.818 7.729 1.00 88.94 329 GLU A CA 1
ATOM 2530 C C . GLU A 1 329 ? -0.295 -8.524 6.772 1.00 88.94 329 GLU A C 1
ATOM 2532 O O . GLU A 1 329 ? -0.557 -9.719 6.927 1.00 88.94 329 GLU A O 1
ATOM 2537 N N . VAL A 1 330 ? -0.806 -7.824 5.752 1.00 90.69 330 VAL A N 1
ATOM 2538 C CA . VAL A 1 330 ? -1.632 -8.425 4.692 1.00 90.69 330 VAL A C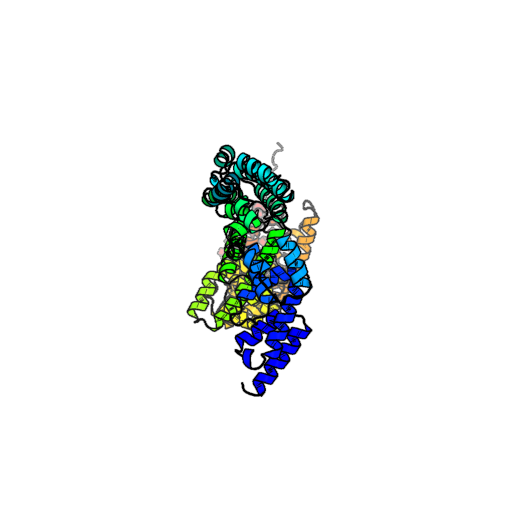A 1
ATOM 2539 C C . VAL A 1 330 ? -0.816 -9.397 3.841 1.00 90.69 330 VAL A C 1
ATOM 2541 O O . VAL A 1 330 ? -1.289 -10.502 3.581 1.00 90.69 330 VAL A O 1
ATOM 2544 N N . PHE A 1 331 ? 0.412 -9.044 3.455 1.00 90.75 331 PHE A N 1
ATOM 2545 C CA . PHE A 1 331 ? 1.294 -9.916 2.680 1.00 90.75 331 PHE A CA 1
ATOM 2546 C C . PHE A 1 331 ? 1.696 -11.161 3.455 1.00 90.75 331 PHE A C 1
ATOM 2548 O O . PHE A 1 331 ? 1.591 -12.256 2.910 1.00 90.75 331 PHE A O 1
ATOM 2555 N N . LYS A 1 332 ? 2.051 -11.039 4.740 1.00 88.69 332 LYS A N 1
ATOM 2556 C CA . LYS A 1 332 ? 2.336 -12.205 5.594 1.00 88.69 332 LYS A CA 1
ATOM 2557 C C . LYS A 1 332 ? 1.163 -13.180 5.647 1.00 88.69 332 LYS A C 1
ATOM 2559 O O . LYS A 1 332 ? 1.357 -14.392 5.565 1.00 88.69 332 LYS A O 1
ATOM 2564 N N . GLU A 1 333 ? -0.055 -12.667 5.794 1.00 88.69 333 GLU A N 1
ATOM 2565 C CA . GLU A 1 333 ? -1.260 -13.496 5.851 1.00 88.69 333 GLU A CA 1
ATOM 2566 C C . GLU A 1 333 ? -1.580 -14.128 4.485 1.00 88.69 333 GLU A C 1
ATOM 2568 O O . GLU A 1 333 ? -1.868 -15.325 4.406 1.00 88.69 333 GLU A O 1
ATOM 2573 N N . LEU A 1 334 ? -1.463 -13.364 3.394 1.00 88.31 334 LEU A N 1
ATOM 2574 C CA . LEU A 1 334 ? -1.657 -13.868 2.032 1.00 88.31 334 LEU A CA 1
ATOM 2575 C C . LEU A 1 334 ? -0.606 -14.909 1.643 1.00 88.31 334 LEU A C 1
ATOM 2577 O O . LEU A 1 334 ? -0.971 -15.930 1.070 1.00 88.31 334 LEU A O 1
ATOM 2581 N N . ALA A 1 335 ? 0.663 -14.713 1.999 1.00 87.94 335 ALA A N 1
ATOM 2582 C CA . ALA A 1 335 ? 1.738 -15.668 1.743 1.00 87.94 335 ALA A CA 1
ATOM 2583 C C . ALA A 1 335 ? 1.474 -17.018 2.432 1.00 87.94 335 ALA A C 1
ATOM 2585 O O . ALA A 1 335 ? 1.622 -18.068 1.804 1.00 87.94 335 ALA A O 1
ATOM 2586 N N . LYS A 1 336 ? 0.986 -17.009 3.684 1.00 87.62 336 LYS A N 1
ATOM 2587 C CA . LYS A 1 336 ? 0.564 -18.235 4.389 1.00 87.62 336 LYS A CA 1
ATOM 2588 C C . LYS A 1 336 ? -0.580 -18.944 3.668 1.00 87.62 336 LYS A C 1
ATOM 2590 O O . LYS A 1 336 ? -0.538 -20.158 3.487 1.00 87.62 336 LYS A O 1
ATOM 2595 N N . ARG A 1 337 ? -1.601 -18.191 3.246 1.00 86.19 337 ARG A N 1
ATOM 2596 C CA . ARG A 1 337 ? -2.775 -18.746 2.551 1.00 86.19 337 ARG A CA 1
ATOM 2597 C C . ARG A 1 337 ? -2.418 -19.254 1.156 1.00 86.19 337 ARG A C 1
ATOM 2599 O O . ARG A 1 337 ? -2.923 -20.296 0.746 1.00 86.19 337 ARG A O 1
ATOM 2606 N N . ARG A 1 338 ? -1.504 -18.583 0.450 1.00 82.94 338 ARG A N 1
ATOM 2607 C CA . ARG A 1 338 ? -1.090 -18.902 -0.925 1.00 82.94 338 ARG A CA 1
ATOM 2608 C C . ARG A 1 338 ? -0.636 -20.347 -1.089 1.00 82.94 338 ARG A C 1
ATOM 2610 O O . ARG A 1 338 ? -1.008 -20.966 -2.079 1.00 82.94 338 ARG A O 1
ATOM 2617 N N . ALA A 1 339 ? 0.093 -20.898 -0.117 1.00 76.56 339 ALA A N 1
ATOM 2618 C CA . ALA A 1 339 ? 0.551 -22.290 -0.151 1.00 76.56 339 ALA A CA 1
ATOM 2619 C C . ALA A 1 339 ? -0.598 -23.312 -0.270 1.00 76.56 339 ALA A C 1
ATOM 2621 O O . ALA A 1 339 ? -0.385 -24.427 -0.738 1.00 76.56 339 ALA A O 1
ATOM 2622 N N . THR A 1 340 ? -1.814 -22.928 0.128 1.00 84.44 340 THR A N 1
ATOM 2623 C CA . THR A 1 340 ? -3.014 -23.777 0.081 1.00 84.44 340 THR A CA 1
ATOM 2624 C C . THR A 1 340 ? -3.921 -23.501 -1.121 1.00 84.44 340 THR A C 1
ATOM 2626 O O . THR A 1 340 ? -4.864 -24.254 -1.354 1.00 84.44 340 THR A O 1
ATOM 2629 N N . LEU A 1 341 ? -3.651 -22.443 -1.897 1.00 85.12 341 LEU A N 1
ATOM 2630 C CA . LEU A 1 341 ? -4.506 -22.020 -3.007 1.00 85.12 341 LEU A CA 1
ATOM 2631 C C . LEU A 1 341 ? -4.099 -22.688 -4.332 1.00 85.12 341 LEU A C 1
ATOM 2633 O O . LEU A 1 341 ? -2.906 -22.720 -4.654 1.00 85.12 341 LEU A O 1
ATOM 2637 N N . PRO A 1 342 ? -5.061 -23.131 -5.165 1.00 87.75 342 PRO A N 1
ATOM 2638 C CA . PRO A 1 342 ? -4.795 -23.551 -6.538 1.00 87.75 342 PRO A CA 1
ATOM 2639 C C . PRO A 1 342 ? -4.174 -22.426 -7.376 1.00 87.75 342 PRO A C 1
ATOM 2641 O O . PRO A 1 342 ? -4.503 -21.252 -7.206 1.00 87.75 342 PRO A O 1
ATOM 2644 N N . GLU A 1 343 ? -3.348 -22.777 -8.364 1.00 83.25 343 GLU A N 1
ATOM 2645 C CA . GLU A 1 343 ? -2.626 -21.810 -9.210 1.00 83.25 343 GLU A CA 1
ATOM 2646 C C . GLU A 1 343 ? -3.551 -20.762 -9.864 1.00 83.25 343 GLU A C 1
ATOM 2648 O O . GLU A 1 343 ? -3.227 -19.576 -9.919 1.00 83.25 343 GLU A O 1
ATOM 2653 N N . ARG A 1 344 ? -4.755 -21.169 -10.291 1.00 85.69 344 ARG A N 1
ATOM 2654 C CA . ARG A 1 344 ? -5.771 -20.263 -10.856 1.00 85.69 344 ARG A CA 1
ATOM 2655 C C . ARG A 1 344 ? -6.184 -19.156 -9.881 1.00 85.69 344 ARG A C 1
ATOM 2657 O O . ARG A 1 344 ? -6.419 -18.025 -10.305 1.00 85.69 344 ARG A O 1
ATOM 2664 N N . GLU A 1 345 ? -6.307 -19.477 -8.598 1.00 84.38 345 GLU A N 1
ATOM 2665 C CA . GLU A 1 345 ? -6.675 -18.510 -7.562 1.00 84.38 345 GLU A CA 1
ATOM 2666 C C . GLU A 1 345 ? -5.489 -17.624 -7.190 1.00 84.38 345 GLU A C 1
ATOM 2668 O O . GLU A 1 345 ? -5.667 -16.418 -7.041 1.00 84.38 345 GLU A O 1
ATOM 2673 N N . GLN A 1 346 ? -4.270 -18.173 -7.174 1.00 84.81 346 GLN A N 1
ATOM 2674 C CA . GLN A 1 346 ? -3.053 -17.374 -6.999 1.00 84.81 346 GLN A CA 1
ATOM 2675 C C . GLN A 1 346 ? -2.923 -16.294 -8.086 1.00 84.81 346 GLN A C 1
ATOM 2677 O O . GLN A 1 346 ? -2.667 -15.132 -7.778 1.00 84.81 346 GLN A O 1
ATOM 2682 N N . ARG A 1 347 ? -3.194 -16.638 -9.354 1.00 83.88 347 ARG A N 1
ATOM 2683 C CA . ARG A 1 347 ? -3.206 -15.657 -10.458 1.00 83.88 347 ARG A CA 1
ATOM 2684 C C . ARG A 1 347 ? -4.292 -14.588 -10.290 1.00 83.88 347 ARG A C 1
ATOM 2686 O O . ARG A 1 347 ? -4.081 -13.438 -10.664 1.00 83.88 347 ARG A O 1
ATOM 2693 N N . ARG A 1 348 ? -5.450 -14.935 -9.713 1.00 84.38 348 ARG A N 1
ATOM 2694 C CA . ARG A 1 348 ? -6.512 -13.959 -9.405 1.00 84.38 348 ARG A CA 1
ATOM 2695 C C . ARG A 1 348 ? -6.096 -12.978 -8.312 1.00 84.38 348 ARG A C 1
ATOM 2697 O O . ARG A 1 348 ? -6.414 -11.800 -8.436 1.00 84.38 348 ARG A O 1
ATOM 2704 N N . VAL A 1 349 ? -5.386 -13.440 -7.282 1.00 82.56 349 VAL A N 1
ATOM 2705 C CA . VAL A 1 349 ? -4.847 -12.560 -6.231 1.00 82.56 349 VAL A CA 1
ATOM 2706 C C . VAL A 1 349 ? -3.911 -11.519 -6.845 1.00 82.56 349 VAL A C 1
ATOM 2708 O O . VAL A 1 349 ? -4.127 -10.327 -6.636 1.00 82.56 349 VAL A O 1
ATOM 2711 N N . ALA A 1 350 ? -2.963 -11.949 -7.686 1.00 80.50 350 ALA A N 1
ATOM 2712 C CA . ALA A 1 350 ? -2.065 -11.046 -8.409 1.00 80.50 350 ALA A CA 1
ATOM 2713 C C . ALA A 1 350 ? -2.829 -10.012 -9.254 1.00 80.50 350 ALA A C 1
ATOM 2715 O O . ALA A 1 350 ? -2.535 -8.820 -9.199 1.00 80.50 350 ALA A O 1
ATOM 2716 N N . ALA A 1 351 ? -3.855 -10.450 -9.991 1.00 81.38 351 ALA A N 1
ATOM 2717 C CA . ALA A 1 351 ? -4.641 -9.583 -10.870 1.00 81.38 351 ALA A CA 1
ATOM 2718 C C . ALA A 1 351 ? -5.482 -8.529 -10.124 1.00 81.38 351 ALA A C 1
ATOM 2720 O O . ALA A 1 351 ? -5.752 -7.466 -10.677 1.00 81.38 351 ALA A O 1
ATOM 2721 N N . VAL A 1 352 ? -5.916 -8.815 -8.892 1.00 82.56 352 VAL A N 1
ATOM 2722 C CA . VAL A 1 352 ? -6.723 -7.883 -8.085 1.00 82.56 352 VAL A CA 1
ATOM 2723 C C . VAL A 1 352 ? -5.838 -6.964 -7.248 1.00 82.56 352 VAL A C 1
ATOM 2725 O O . VAL A 1 352 ? -6.086 -5.762 -7.191 1.00 82.56 352 VAL A O 1
ATOM 2728 N N . PHE A 1 353 ? -4.823 -7.519 -6.586 1.00 82.56 353 PHE A N 1
ATOM 2729 C CA . PHE A 1 353 ? -4.019 -6.779 -5.616 1.00 82.56 353 PHE A CA 1
ATOM 2730 C C . PHE A 1 353 ? -2.845 -6.033 -6.261 1.00 82.56 353 PHE A C 1
ATOM 2732 O O . PHE A 1 353 ? -2.527 -4.924 -5.834 1.00 82.56 353 PHE A O 1
ATOM 2739 N N . GLY A 1 354 ? -2.252 -6.591 -7.323 1.00 81.69 354 GLY A N 1
ATOM 2740 C CA . GLY A 1 354 ? -1.112 -6.007 -8.035 1.00 81.69 354 GLY A CA 1
ATOM 2741 C C . GLY A 1 354 ? -1.331 -4.555 -8.467 1.00 81.69 354 GLY A C 1
ATOM 2742 O O . GLY A 1 354 ? -0.551 -3.699 -8.052 1.00 81.69 354 GLY A O 1
ATOM 2743 N N . PRO A 1 355 ? -2.414 -4.234 -9.202 1.00 81.75 355 PRO A N 1
ATOM 2744 C CA . PRO A 1 355 ? -2.680 -2.862 -9.642 1.00 81.75 355 PRO A CA 1
ATOM 2745 C C . PRO A 1 355 ? -2.930 -1.877 -8.493 1.00 81.75 355 PRO A C 1
ATOM 2747 O O . PRO A 1 355 ? -2.743 -0.672 -8.647 1.00 81.75 355 PRO A O 1
ATOM 2750 N N . VAL A 1 356 ? -3.411 -2.366 -7.343 1.00 82.25 356 VAL A N 1
ATOM 2751 C CA . VAL A 1 356 ? -3.616 -1.532 -6.152 1.00 82.25 356 VAL A CA 1
ATOM 2752 C C . VAL A 1 356 ? -2.271 -1.207 -5.524 1.00 82.25 356 VAL A C 1
ATOM 2754 O O . VAL A 1 356 ? -2.024 -0.048 -5.214 1.00 82.25 356 VAL A O 1
ATOM 2757 N N . LEU A 1 357 ? -1.403 -2.205 -5.351 1.00 82.19 357 LEU A N 1
ATOM 2758 C CA . LEU A 1 357 ? -0.072 -1.996 -4.796 1.00 82.19 357 LEU A CA 1
ATOM 2759 C C . LEU A 1 357 ? 0.752 -1.055 -5.674 1.00 82.19 357 LEU A C 1
ATOM 2761 O O . LEU A 1 357 ? 1.321 -0.113 -5.142 1.00 82.19 357 LEU A O 1
ATOM 2765 N N . GLU A 1 358 ? 0.765 -1.270 -6.989 1.00 79.00 358 GLU A N 1
ATOM 2766 C CA . GLU A 1 358 ? 1.560 -0.499 -7.953 1.00 79.00 358 GLU A CA 1
ATOM 2767 C C . GLU A 1 358 ? 1.305 1.010 -7.857 1.00 79.00 358 GLU A C 1
ATOM 2769 O O . GLU A 1 358 ? 2.247 1.788 -7.749 1.00 79.00 358 GLU A O 1
ATOM 2774 N N . LYS A 1 359 ? 0.037 1.420 -7.722 1.00 77.62 359 LYS A N 1
ATOM 2775 C CA . LYS A 1 359 ? -0.344 2.827 -7.493 1.00 77.62 359 LYS A CA 1
ATOM 2776 C C . LYS A 1 359 ? 0.199 3.423 -6.195 1.00 77.62 359 LYS A C 1
ATOM 2778 O O . LYS A 1 359 ? 0.224 4.641 -6.049 1.00 77.62 359 LYS A O 1
ATOM 2783 N N . HIS A 1 360 ? 0.563 2.587 -5.230 1.00 78.38 360 HIS A N 1
ATOM 2784 C CA . HIS A 1 360 ? 1.047 3.016 -3.925 1.00 78.38 360 HIS A CA 1
ATOM 2785 C C . HIS A 1 360 ? 2.557 2.846 -3.750 1.00 78.38 360 HIS A C 1
ATOM 2787 O O . HIS A 1 360 ? 3.072 3.366 -2.768 1.00 78.38 360 HIS A O 1
ATOM 2793 N N . ILE A 1 361 ? 3.286 2.176 -4.653 1.00 75.88 361 ILE A N 1
ATOM 2794 C CA . ILE A 1 361 ? 4.727 1.908 -4.466 1.00 75.88 361 ILE A CA 1
ATOM 2795 C C . ILE A 1 361 ? 5.516 3.210 -4.289 1.00 75.88 361 ILE A C 1
ATOM 2797 O O . ILE A 1 361 ? 6.285 3.328 -3.333 1.00 75.88 361 ILE A O 1
ATOM 2801 N N . GLY A 1 362 ? 5.278 4.210 -5.145 1.00 69.19 362 GLY A N 1
ATOM 2802 C CA . GLY A 1 362 ? 5.933 5.518 -5.032 1.00 69.19 362 GLY A CA 1
ATOM 2803 C C . GLY A 1 362 ? 5.678 6.219 -3.689 1.00 69.19 362 GLY A C 1
ATOM 2804 O O . GLY A 1 362 ? 6.553 6.913 -3.181 1.00 69.19 362 GLY A O 1
ATOM 2805 N N . LEU A 1 363 ? 4.517 5.972 -3.073 1.00 67.25 363 LEU A N 1
ATOM 2806 C CA . LEU A 1 363 ? 4.093 6.565 -1.799 1.00 67.25 363 LEU A CA 1
ATOM 2807 C C . LEU A 1 363 ? 4.577 5.782 -0.575 1.00 67.25 363 LEU A C 1
ATOM 2809 O O . LEU A 1 363 ? 4.815 6.367 0.473 1.00 67.25 363 LEU A O 1
ATOM 2813 N N . LEU A 1 364 ? 4.671 4.456 -0.685 1.00 67.31 364 LEU A N 1
ATOM 2814 C CA . LEU A 1 364 ? 4.998 3.574 0.435 1.00 67.31 364 LEU A CA 1
ATOM 2815 C C . LEU A 1 364 ? 6.458 3.665 0.846 1.00 67.31 364 LEU A C 1
ATOM 2817 O O . LEU A 1 364 ? 6.784 3.327 1.982 1.00 67.31 364 LEU A O 1
ATOM 2821 N N . CYS A 1 365 ? 7.335 4.066 -0.071 1.00 62.09 365 CYS A N 1
ATOM 2822 C CA . CYS A 1 365 ? 8.756 4.045 0.218 1.00 62.09 365 CYS A CA 1
ATOM 2823 C C . CYS A 1 365 ? 9.502 5.309 -0.182 1.00 62.09 365 CYS A C 1
ATOM 2825 O O . CYS A 1 365 ? 10.597 5.478 0.330 1.00 62.09 365 CYS A O 1
ATOM 2827 N N . GLY A 1 366 ? 9.000 6.179 -1.070 1.00 56.00 366 GLY A N 1
ATOM 2828 C CA . GLY A 1 366 ? 9.742 7.384 -1.482 1.00 56.00 366 GLY A CA 1
ATOM 2829 C C . GLY A 1 366 ? 11.193 7.119 -1.939 1.00 56.00 366 GLY A C 1
ATOM 2830 O O . GLY A 1 366 ? 12.026 8.015 -1.872 1.00 56.00 366 GLY A O 1
ATOM 2831 N N . GLY A 1 367 ? 11.518 5.880 -2.342 1.00 54.00 367 GLY A N 1
ATOM 2832 C CA . GLY A 1 367 ? 12.886 5.427 -2.637 1.00 54.00 367 GLY A CA 1
ATOM 2833 C C . GLY A 1 367 ? 13.749 4.978 -1.440 1.00 54.00 367 GLY A C 1
ATOM 2834 O O . GLY A 1 367 ? 14.949 4.796 -1.614 1.00 54.00 367 GLY A O 1
ATOM 2835 N N . GLY A 1 368 ? 13.184 4.801 -0.244 1.00 60.28 368 GLY A N 1
ATOM 2836 C CA . GLY A 1 368 ? 13.884 4.381 0.974 1.00 60.28 368 GLY A CA 1
ATOM 2837 C C . GLY A 1 368 ? 14.396 2.933 0.962 1.00 60.28 368 GLY A C 1
ATOM 2838 O O . GLY A 1 368 ? 13.956 2.102 0.165 1.00 60.28 368 GLY A O 1
ATOM 2839 N N . GLU A 1 369 ? 15.308 2.629 1.893 1.00 68.31 369 GLU A N 1
ATOM 2840 C CA . GLU A 1 369 ? 16.013 1.337 2.017 1.00 68.31 369 GLU A CA 1
ATOM 2841 C C . GLU A 1 369 ? 15.084 0.127 2.227 1.00 68.31 369 GLU A C 1
ATOM 2843 O O . GLU A 1 369 ? 15.474 -1.003 1.936 1.00 68.31 369 GLU A O 1
ATOM 2848 N N . ASP A 1 370 ? 13.846 0.356 2.672 1.00 76.75 370 ASP A N 1
ATOM 2849 C CA . ASP A 1 370 ? 12.874 -0.699 2.976 1.00 76.75 370 ASP A CA 1
ATOM 2850 C C . ASP A 1 370 ? 12.096 -1.215 1.749 1.00 76.75 370 ASP A C 1
ATOM 2852 O O . ASP A 1 370 ? 11.458 -2.273 1.810 1.00 76.75 370 ASP A O 1
ATOM 2856 N N . LEU A 1 371 ? 12.152 -0.500 0.616 1.00 81.94 371 LEU A N 1
ATOM 2857 C CA . LEU A 1 371 ? 11.405 -0.846 -0.599 1.00 81.94 371 LEU A CA 1
ATOM 2858 C C . LEU A 1 371 ? 11.687 -2.273 -1.113 1.00 81.94 371 LEU A C 1
ATOM 2860 O O . LEU A 1 371 ? 10.723 -2.983 -1.416 1.00 81.94 371 LEU A O 1
ATOM 2864 N N . PRO A 1 372 ? 12.950 -2.744 -1.196 1.00 86.69 372 PRO A N 1
ATOM 2865 C CA . PRO A 1 372 ? 13.249 -4.104 -1.636 1.00 86.69 372 PRO A CA 1
ATOM 2866 C C . PRO A 1 372 ? 12.562 -5.178 -0.787 1.00 86.69 372 PRO A C 1
ATOM 2868 O O . PRO A 1 372 ? 12.067 -6.161 -1.337 1.00 86.69 372 PRO A O 1
ATOM 2871 N N . PHE A 1 373 ? 12.490 -4.982 0.533 1.00 88.19 373 PHE A N 1
ATOM 2872 C CA . PHE A 1 373 ? 11.907 -5.954 1.460 1.00 88.19 373 PHE A CA 1
ATOM 2873 C C . PHE A 1 373 ? 10.380 -5.974 1.375 1.00 88.19 373 PHE A C 1
ATOM 2875 O O . PHE A 1 373 ? 9.776 -7.044 1.365 1.00 88.19 373 PHE A O 1
ATOM 2882 N N . LEU A 1 374 ? 9.746 -4.805 1.231 1.00 87.38 374 LEU A N 1
ATOM 2883 C CA . LEU A 1 374 ? 8.300 -4.727 1.014 1.00 87.38 374 LEU A CA 1
ATOM 2884 C C . LEU A 1 374 ? 7.888 -5.401 -0.303 1.00 87.38 374 LEU A C 1
ATOM 2886 O O . LEU A 1 374 ? 6.887 -6.120 -0.355 1.00 87.38 374 LEU A O 1
ATOM 2890 N N . LEU A 1 375 ? 8.658 -5.171 -1.370 1.00 89.69 375 LEU A N 1
ATOM 2891 C CA . LEU A 1 375 ? 8.432 -5.820 -2.657 1.00 89.69 375 LEU A CA 1
ATOM 2892 C C . LEU A 1 375 ? 8.658 -7.331 -2.575 1.00 89.69 375 LEU A C 1
ATOM 2894 O O . LEU A 1 375 ? 7.929 -8.081 -3.226 1.00 89.69 375 LEU A O 1
ATOM 2898 N N . ASP A 1 376 ? 9.617 -7.789 -1.769 1.00 92.81 376 ASP A N 1
ATOM 2899 C CA . ASP A 1 376 ? 9.826 -9.218 -1.551 1.00 92.81 376 ASP A CA 1
ATOM 2900 C C . ASP A 1 376 ? 8.649 -9.885 -0.838 1.00 92.81 376 ASP A C 1
ATOM 2902 O O . ASP A 1 376 ? 8.140 -10.901 -1.314 1.00 92.81 376 ASP A O 1
ATOM 2906 N N . ASP A 1 377 ? 8.153 -9.275 0.242 1.00 91.12 377 ASP A N 1
ATOM 2907 C CA . ASP A 1 377 ? 6.959 -9.743 0.950 1.00 91.12 377 ASP A CA 1
ATOM 2908 C C . ASP A 1 377 ? 5.758 -9.836 -0.009 1.00 91.12 377 ASP A C 1
ATOM 2910 O O . ASP A 1 377 ? 5.010 -10.821 -0.014 1.00 91.12 377 ASP A O 1
ATOM 2914 N N . ALA A 1 378 ? 5.597 -8.840 -0.884 1.00 91.38 378 ALA A N 1
ATOM 2915 C CA . ALA A 1 378 ? 4.555 -8.832 -1.903 1.00 91.38 378 ALA A CA 1
ATOM 2916 C C . ALA A 1 378 ? 4.760 -9.918 -2.980 1.00 91.38 378 ALA A C 1
ATOM 2918 O O . ALA A 1 378 ? 3.786 -10.546 -3.410 1.00 91.38 378 ALA A O 1
ATOM 2919 N N . ALA A 1 379 ? 6.001 -10.184 -3.404 1.00 92.56 379 ALA A N 1
ATOM 2920 C CA . ALA A 1 379 ? 6.334 -11.264 -4.338 1.00 92.56 379 ALA A CA 1
ATOM 2921 C C . ALA A 1 379 ? 6.035 -12.643 -3.729 1.00 92.56 379 ALA A C 1
ATOM 2923 O O . ALA A 1 379 ? 5.410 -13.495 -4.376 1.00 92.56 379 ALA A O 1
ATOM 2924 N N . ALA A 1 380 ? 6.403 -12.846 -2.461 1.00 91.38 380 ALA A N 1
ATOM 2925 C CA . ALA A 1 380 ? 6.086 -14.045 -1.690 1.00 91.38 380 ALA A CA 1
ATOM 2926 C C . ALA A 1 380 ? 4.567 -14.237 -1.544 1.00 91.38 380 ALA A C 1
ATOM 2928 O O . ALA A 1 380 ? 4.051 -15.348 -1.708 1.00 91.38 380 ALA A O 1
ATOM 2929 N N . ALA A 1 381 ? 3.819 -13.150 -1.351 1.00 89.94 381 ALA A N 1
ATOM 2930 C CA . ALA A 1 381 ? 2.358 -13.159 -1.317 1.00 89.94 381 ALA A CA 1
ATOM 2931 C C . ALA A 1 381 ? 1.692 -13.321 -2.699 1.00 89.94 381 ALA A C 1
ATOM 2933 O O . ALA A 1 381 ? 0.494 -13.593 -2.769 1.00 89.94 381 ALA A O 1
ATOM 2934 N N . GLY A 1 382 ? 2.434 -13.186 -3.804 1.00 89.00 382 GLY A N 1
ATOM 2935 C CA . GLY A 1 382 ? 1.888 -13.277 -5.163 1.00 89.00 382 GLY A CA 1
ATOM 2936 C C . GLY A 1 382 ? 1.073 -12.045 -5.563 1.00 89.00 382 GLY A C 1
ATOM 2937 O O . GLY A 1 382 ? 0.083 -12.165 -6.277 1.00 89.00 382 GLY A O 1
ATOM 2938 N N . CYS A 1 383 ? 1.443 -10.876 -5.043 1.00 89.62 383 CYS A N 1
ATOM 2939 C CA . CYS A 1 383 ? 0.652 -9.647 -5.090 1.00 89.62 383 CYS A CA 1
ATOM 2940 C C . CYS A 1 383 ? 1.283 -8.541 -5.950 1.00 89.62 383 CYS A C 1
ATOM 2942 O O . CYS A 1 383 ? 0.886 -7.386 -5.819 1.00 89.62 383 CYS A O 1
ATOM 2944 N N . LEU A 1 384 ? 2.264 -8.861 -6.800 1.00 89.19 384 LEU A N 1
ATOM 2945 C CA . LEU A 1 384 ? 2.918 -7.877 -7.668 1.00 89.19 384 LEU A CA 1
ATOM 2946 C C . LEU A 1 384 ? 2.251 -7.785 -9.046 1.00 89.19 384 LEU A C 1
ATOM 2948 O O . LEU A 1 384 ? 1.740 -8.769 -9.577 1.00 89.19 384 LEU A O 1
ATOM 2952 N N . TYR A 1 385 ? 2.301 -6.593 -9.637 1.00 86.38 385 TYR A N 1
ATOM 2953 C CA . TYR A 1 385 ? 2.019 -6.357 -11.056 1.00 86.38 385 TYR A CA 1
ATOM 2954 C C . TYR A 1 385 ? 3.343 -6.314 -11.852 1.00 86.38 385 TYR A C 1
ATOM 2956 O O . TYR A 1 385 ? 4.402 -6.221 -11.224 1.00 86.38 385 TYR A O 1
ATOM 2964 N N . PRO A 1 386 ? 3.345 -6.418 -13.199 1.00 86.94 386 PRO A N 1
ATOM 2965 C CA . PRO A 1 386 ? 4.570 -6.492 -13.988 1.00 86.94 386 PRO A CA 1
ATOM 2966 C C . PRO A 1 386 ? 5.679 -5.484 -13.669 1.00 86.94 386 PRO A C 1
ATOM 2968 O O . PRO A 1 386 ? 6.811 -5.932 -13.506 1.00 86.94 386 PRO A O 1
ATOM 2971 N N . SER A 1 387 ? 5.412 -4.178 -13.541 1.00 85.06 387 SER A N 1
ATOM 2972 C CA . SER A 1 387 ? 6.494 -3.206 -13.291 1.00 85.06 387 SER A CA 1
ATOM 2973 C C . SER A 1 387 ? 7.155 -3.448 -11.923 1.00 85.06 387 SER A C 1
ATOM 2975 O O . SER A 1 387 ? 8.376 -3.578 -11.822 1.00 85.06 387 SER A O 1
ATOM 2977 N N . ALA A 1 388 ? 6.341 -3.656 -10.885 1.00 87.31 388 ALA A N 1
ATOM 2978 C CA . ALA A 1 388 ? 6.782 -3.954 -9.528 1.00 87.31 388 ALA A CA 1
ATOM 2979 C C . ALA A 1 388 ? 7.513 -5.302 -9.426 1.00 87.31 388 ALA A C 1
ATOM 2981 O O . ALA A 1 388 ? 8.476 -5.433 -8.673 1.00 87.31 388 ALA A O 1
ATOM 2982 N N . ALA A 1 389 ? 7.084 -6.305 -10.198 1.00 90.94 389 ALA A N 1
ATOM 2983 C CA . ALA A 1 389 ? 7.751 -7.602 -10.278 1.00 90.94 389 ALA A CA 1
ATOM 2984 C C . ALA A 1 389 ? 9.132 -7.496 -10.938 1.00 90.94 389 ALA A C 1
ATOM 2986 O O . ALA A 1 389 ? 10.081 -8.127 -10.470 1.00 90.94 389 ALA A O 1
ATOM 2987 N N . LEU A 1 390 ? 9.272 -6.673 -11.983 1.00 90.00 390 LEU A N 1
ATOM 2988 C CA . LEU A 1 390 ? 10.577 -6.382 -12.579 1.00 90.00 390 LEU A CA 1
ATOM 2989 C C . LEU A 1 390 ? 11.484 -5.644 -11.594 1.00 90.00 390 LEU A C 1
ATOM 2991 O O . LEU A 1 390 ? 12.638 -6.035 -11.428 1.00 90.00 390 LEU A O 1
ATOM 2995 N N . LEU A 1 391 ? 10.953 -4.642 -10.888 1.00 88.62 391 LEU A N 1
ATOM 2996 C CA . LEU A 1 391 ? 11.700 -3.897 -9.877 1.00 88.62 391 LEU A CA 1
ATOM 2997 C C . LEU A 1 391 ? 12.169 -4.802 -8.726 1.00 88.62 391 LEU A C 1
ATOM 2999 O O . LEU A 1 391 ? 13.335 -4.759 -8.337 1.00 88.62 391 LEU A O 1
ATOM 3003 N N . GLN A 1 392 ? 11.295 -5.679 -8.225 1.00 92.12 392 GLN A N 1
ATOM 3004 C CA . GLN A 1 392 ? 11.652 -6.671 -7.208 1.00 92.12 392 GLN A CA 1
ATOM 3005 C C . GLN A 1 392 ? 12.730 -7.633 -7.720 1.00 92.12 392 GLN A C 1
ATOM 3007 O O . GLN A 1 392 ? 13.690 -7.911 -7.003 1.00 92.12 392 GLN A O 1
ATOM 3012 N N . THR A 1 393 ? 12.621 -8.090 -8.972 1.00 93.94 393 THR A N 1
ATOM 3013 C CA . THR A 1 393 ? 13.619 -8.975 -9.592 1.00 93.94 393 THR A CA 1
ATOM 3014 C C . THR A 1 393 ? 14.973 -8.273 -9.712 1.00 93.94 393 THR A C 1
ATOM 3016 O O . THR A 1 393 ? 16.004 -8.871 -9.405 1.00 93.94 393 THR A O 1
ATOM 3019 N N . PHE A 1 394 ? 14.984 -6.998 -10.112 1.00 91.50 394 PHE A N 1
ATOM 3020 C CA . PHE A 1 394 ? 16.192 -6.177 -10.145 1.00 91.50 394 PHE A CA 1
ATOM 3021 C C . PHE A 1 394 ? 16.840 -6.083 -8.759 1.00 91.50 394 PHE A C 1
ATOM 3023 O O . PHE A 1 394 ? 18.024 -6.396 -8.622 1.00 91.50 394 PHE A O 1
ATOM 3030 N N . PHE A 1 395 ? 16.072 -5.740 -7.719 1.00 91.06 395 PHE A N 1
ATOM 3031 C CA . PHE A 1 395 ? 16.595 -5.655 -6.354 1.00 91.06 395 PHE A CA 1
ATOM 3032 C C . PHE A 1 395 ? 17.100 -6.998 -5.824 1.00 91.06 395 PHE A C 1
ATOM 3034 O O . PHE A 1 395 ? 18.158 -7.044 -5.201 1.00 91.06 395 PHE A O 1
ATOM 3041 N N . ALA A 1 396 ? 16.403 -8.096 -6.115 1.00 93.31 396 ALA A N 1
ATOM 3042 C CA . ALA A 1 396 ? 16.823 -9.437 -5.724 1.00 93.31 396 ALA A CA 1
ATOM 3043 C C . ALA A 1 396 ? 18.210 -9.795 -6.292 1.00 93.31 396 ALA A C 1
ATOM 3045 O O . ALA A 1 396 ? 19.057 -10.355 -5.591 1.00 93.31 396 ALA A O 1
ATOM 3046 N N . VAL A 1 397 ? 18.468 -9.430 -7.553 1.00 93.69 397 VAL A N 1
ATOM 3047 C CA . VAL A 1 397 ? 19.771 -9.628 -8.207 1.00 93.69 397 VAL A CA 1
ATOM 3048 C C . VAL A 1 397 ? 20.827 -8.682 -7.639 1.00 93.69 397 VAL A C 1
ATOM 3050 O O . VAL A 1 397 ? 21.932 -9.129 -7.323 1.00 93.69 397 VAL A O 1
ATOM 3053 N N . MET A 1 398 ? 20.481 -7.405 -7.469 1.00 90.44 398 MET A N 1
ATOM 3054 C CA . MET A 1 398 ? 21.373 -6.373 -6.937 1.00 90.44 398 MET A CA 1
ATOM 3055 C C . MET A 1 398 ? 21.865 -6.719 -5.526 1.00 90.44 398 MET A C 1
ATOM 3057 O O . MET A 1 398 ? 23.066 -6.665 -5.255 1.00 90.44 398 MET A O 1
ATOM 3061 N N . LEU A 1 399 ? 20.956 -7.159 -4.651 1.00 90.94 399 LEU A N 1
ATOM 3062 C CA . LEU A 1 399 ? 21.251 -7.589 -3.280 1.00 90.94 399 LEU A CA 1
ATOM 3063 C C . LEU A 1 399 ? 21.848 -9.003 -3.206 1.00 90.94 399 LEU A C 1
ATOM 3065 O O . LEU A 1 399 ? 22.375 -9.397 -2.168 1.00 90.94 399 LEU A O 1
ATOM 3069 N N . ARG A 1 400 ? 21.807 -9.761 -4.311 1.00 92.38 400 ARG A N 1
ATOM 3070 C CA . ARG A 1 400 ? 22.265 -11.158 -4.411 1.00 92.38 400 ARG A CA 1
ATOM 3071 C C . ARG A 1 400 ? 21.572 -12.092 -3.414 1.00 92.38 400 ARG A C 1
ATOM 3073 O O . ARG A 1 400 ? 22.163 -13.083 -2.973 1.00 92.38 400 ARG A O 1
ATOM 3080 N N . ASP A 1 401 ? 20.320 -11.798 -3.080 1.00 94.69 401 ASP A N 1
ATOM 3081 C CA . ASP A 1 401 ? 19.548 -12.578 -2.120 1.00 94.69 401 ASP A CA 1
ATOM 3082 C C . ASP A 1 401 ? 18.871 -13.773 -2.810 1.00 94.69 401 ASP A C 1
ATOM 3084 O O . ASP A 1 401 ? 18.040 -13.635 -3.711 1.00 94.69 401 ASP A O 1
ATOM 3088 N N . ARG A 1 402 ? 19.233 -14.988 -2.382 1.00 94.12 402 ARG A N 1
ATOM 3089 C CA . ARG A 1 402 ? 18.715 -16.230 -2.977 1.00 94.12 402 ARG A CA 1
ATOM 3090 C C . ARG A 1 402 ? 17.223 -16.439 -2.717 1.00 94.12 402 ARG A C 1
ATOM 3092 O O . ARG A 1 402 ? 16.556 -17.026 -3.569 1.00 94.12 402 ARG A O 1
ATOM 3099 N N . SER A 1 403 ? 16.723 -16.000 -1.564 1.00 94.50 403 SER A N 1
ATOM 3100 C CA . SER A 1 403 ? 15.307 -16.088 -1.210 1.00 94.50 403 SER A CA 1
ATOM 3101 C C . SER A 1 403 ? 14.495 -15.139 -2.083 1.00 94.50 403 SER A C 1
ATOM 3103 O O . SER A 1 403 ? 13.536 -15.569 -2.725 1.00 94.50 403 SER A O 1
ATOM 3105 N N . MET A 1 404 ? 14.950 -13.890 -2.219 1.00 95.44 404 MET A N 1
ATOM 3106 C CA . MET A 1 404 ? 14.273 -12.901 -3.059 1.00 95.44 404 MET A CA 1
ATOM 3107 C C . MET A 1 404 ? 14.235 -13.322 -4.529 1.00 95.44 404 MET A C 1
ATOM 3109 O O . MET A 1 404 ? 13.217 -13.163 -5.202 1.00 95.44 404 MET A O 1
ATOM 3113 N N . ILE A 1 405 ? 15.318 -13.926 -5.033 1.00 95.81 405 ILE A N 1
ATOM 3114 C CA . ILE A 1 405 ? 15.367 -14.476 -6.397 1.00 95.81 405 ILE A CA 1
ATOM 3115 C C . ILE A 1 405 ? 14.351 -15.619 -6.569 1.00 95.81 405 ILE A C 1
ATOM 3117 O O . ILE A 1 405 ? 13.736 -15.755 -7.631 1.00 95.81 405 ILE A O 1
ATOM 3121 N N . ALA A 1 406 ? 14.153 -16.457 -5.547 1.00 94.75 406 ALA A N 1
ATOM 3122 C CA . ALA A 1 406 ? 13.153 -17.522 -5.593 1.00 94.75 406 ALA A CA 1
ATOM 3123 C C . ALA A 1 406 ? 11.723 -16.955 -5.623 1.00 94.75 406 ALA A C 1
ATOM 3125 O O . ALA A 1 406 ? 10.908 -17.412 -6.432 1.00 94.75 406 ALA A O 1
ATOM 3126 N N . HIS A 1 407 ? 11.437 -15.932 -4.812 1.00 94.06 407 HIS A N 1
ATOM 3127 C CA . HIS A 1 407 ? 10.158 -15.219 -4.833 1.00 94.06 407 HIS A CA 1
ATOM 3128 C C . HIS A 1 407 ? 9.908 -14.532 -6.182 1.00 94.06 407 HIS A C 1
ATOM 3130 O O . HIS A 1 407 ? 8.829 -14.703 -6.752 1.00 94.06 407 HIS A O 1
ATOM 3136 N N . ALA A 1 408 ? 10.924 -13.867 -6.743 1.00 94.44 408 ALA A N 1
ATOM 3137 C CA . ALA A 1 408 ? 10.883 -13.232 -8.061 1.00 94.44 408 ALA A CA 1
ATOM 3138 C C . ALA A 1 408 ? 10.475 -14.229 -9.155 1.00 94.44 408 ALA A C 1
ATOM 3140 O O . ALA A 1 408 ? 9.495 -14.027 -9.872 1.00 94.44 408 ALA A O 1
ATOM 3141 N N . ARG A 1 409 ? 11.172 -15.372 -9.231 1.00 94.94 409 ARG A N 1
ATOM 3142 C CA . ARG A 1 409 ? 10.855 -16.453 -10.181 1.00 94.94 409 ARG A CA 1
ATOM 3143 C C . ARG A 1 409 ? 9.442 -16.993 -9.986 1.00 94.94 409 ARG A C 1
ATOM 3145 O O . ARG A 1 409 ? 8.743 -17.259 -10.962 1.00 94.94 409 ARG A O 1
ATOM 3152 N N . GLY A 1 410 ? 9.023 -17.184 -8.735 1.00 91.75 410 GLY A N 1
ATOM 3153 C CA . GLY A 1 410 ? 7.673 -17.636 -8.409 1.00 91.75 410 GLY A CA 1
ATOM 3154 C C . GLY A 1 410 ? 6.601 -16.641 -8.856 1.00 91.75 410 GLY A C 1
ATOM 3155 O O . GLY A 1 410 ? 5.554 -17.056 -9.345 1.00 91.75 410 GLY A O 1
ATOM 3156 N N . MET A 1 411 ? 6.866 -15.343 -8.715 1.00 92.12 411 MET A N 1
ATOM 3157 C CA . MET A 1 411 ? 5.963 -14.272 -9.126 1.00 92.12 411 MET A CA 1
ATOM 3158 C C . MET A 1 411 ? 5.882 -14.138 -10.651 1.00 92.12 411 MET A C 1
ATOM 3160 O O . MET A 1 411 ? 4.782 -14.123 -11.196 1.00 92.12 411 MET A O 1
ATOM 3164 N N . LEU A 1 412 ? 7.021 -14.110 -11.351 1.00 93.06 412 LEU A N 1
ATOM 3165 C CA . LEU A 1 412 ? 7.074 -13.993 -12.814 1.00 93.06 412 LEU A CA 1
ATOM 3166 C C . LEU A 1 412 ? 6.301 -15.126 -13.504 1.00 93.06 412 LEU A C 1
ATOM 3168 O O . LEU A 1 412 ? 5.500 -14.872 -14.395 1.00 93.06 412 LEU A O 1
ATOM 3172 N N . LYS A 1 413 ? 6.422 -16.366 -13.013 1.00 91.12 413 LYS A N 1
ATOM 3173 C CA . LYS A 1 413 ? 5.661 -17.516 -13.539 1.00 91.12 413 LYS A CA 1
ATOM 3174 C C . LYS A 1 413 ? 4.139 -17.380 -13.412 1.00 91.12 413 LYS A C 1
ATOM 3176 O O . LYS A 1 413 ? 3.414 -18.028 -14.163 1.00 91.12 413 LYS A O 1
ATOM 3181 N N . LEU A 1 414 ? 3.647 -16.593 -12.453 1.00 88.06 414 LEU A N 1
ATOM 3182 C CA . LEU A 1 414 ? 2.212 -16.340 -12.295 1.00 88.06 414 LEU A CA 1
ATOM 3183 C C . LEU A 1 414 ? 1.701 -15.235 -13.220 1.00 88.06 414 LEU A C 1
ATOM 3185 O O . LEU A 1 414 ? 0.496 -15.177 -13.484 1.00 88.06 414 LEU A O 1
ATOM 3189 N N . LEU A 1 415 ? 2.584 -14.346 -13.670 1.00 87.38 415 LEU A N 1
ATOM 3190 C CA . LEU A 1 415 ? 2.205 -13.195 -14.468 1.00 87.38 415 LEU A CA 1
ATOM 3191 C C . LEU A 1 415 ? 1.958 -13.584 -15.930 1.00 87.38 415 LEU A C 1
ATOM 3193 O O . LEU A 1 415 ? 2.610 -14.480 -16.471 1.00 87.38 415 LEU A O 1
ATOM 3197 N N . PRO A 1 416 ? 1.027 -12.893 -16.611 1.00 86.12 416 PRO A N 1
ATOM 3198 C CA . PRO A 1 416 ? 0.966 -12.958 -18.063 1.00 86.12 416 PRO A CA 1
ATOM 3199 C C . PRO A 1 416 ? 2.266 -12.405 -18.677 1.00 86.12 416 PRO A C 1
ATOM 3201 O O . PRO A 1 416 ? 3.017 -11.695 -18.000 1.00 86.12 416 PRO A O 1
ATOM 3204 N N . PRO A 1 417 ? 2.537 -12.676 -19.969 1.00 88.12 417 PRO A N 1
ATOM 3205 C CA . PRO A 1 417 ? 3.676 -12.096 -20.667 1.00 88.12 417 PRO A CA 1
ATOM 3206 C C . PRO A 1 417 ? 3.728 -10.576 -20.487 1.00 88.12 417 PRO A C 1
ATOM 3208 O O . PRO A 1 417 ? 2.813 -9.861 -20.908 1.00 88.12 417 PRO A O 1
ATOM 3211 N N . ILE A 1 418 ? 4.795 -10.106 -19.842 1.00 88.25 418 ILE A N 1
ATOM 3212 C CA . ILE A 1 418 ? 5.016 -8.690 -19.567 1.00 88.25 418 ILE A CA 1
ATOM 3213 C C . ILE A 1 418 ? 5.137 -7.937 -20.895 1.00 88.25 418 ILE A C 1
ATOM 3215 O O . ILE A 1 418 ? 5.926 -8.306 -21.762 1.00 88.25 418 ILE A O 1
ATOM 3219 N N . GLN A 1 419 ? 4.310 -6.904 -21.042 1.00 84.44 419 GLN A N 1
ATOM 3220 C CA . GLN A 1 419 ? 4.239 -6.054 -22.229 1.00 84.44 419 GLN A CA 1
ATOM 3221 C C . GLN A 1 419 ? 5.160 -4.836 -22.088 1.00 84.44 419 GLN A C 1
ATOM 3223 O O . GLN A 1 419 ? 5.582 -4.491 -20.983 1.00 84.44 419 GLN A O 1
ATOM 3228 N N . GLU A 1 420 ? 5.387 -4.135 -23.200 1.00 80.19 420 GLU A N 1
ATOM 3229 C CA . GLU A 1 420 ? 6.198 -2.912 -23.280 1.00 80.19 420 GLU A CA 1
ATOM 3230 C C . GLU A 1 420 ? 5.855 -1.878 -22.198 1.00 80.19 420 GLU A C 1
ATOM 3232 O O . GLU A 1 420 ? 6.753 -1.327 -21.566 1.00 80.19 420 GLU A O 1
ATOM 3237 N N . ASN A 1 421 ? 4.562 -1.658 -21.926 1.00 77.56 421 ASN A N 1
ATOM 3238 C CA . ASN A 1 421 ? 4.112 -0.666 -20.945 1.00 77.56 421 ASN A CA 1
ATOM 3239 C C . ASN A 1 421 ? 4.703 -0.895 -19.547 1.00 77.56 421 ASN A C 1
ATOM 3241 O O . ASN A 1 421 ? 5.117 0.071 -18.916 1.00 77.56 421 ASN A O 1
ATOM 3245 N N . GLY A 1 422 ? 4.813 -2.151 -19.097 1.00 75.00 422 GLY A N 1
ATOM 3246 C CA . GLY A 1 422 ? 5.375 -2.456 -17.777 1.00 75.00 422 GLY A CA 1
ATOM 3247 C C . GLY A 1 422 ? 6.874 -2.153 -17.688 1.00 75.00 422 GLY A C 1
ATOM 3248 O O . GLY A 1 422 ? 7.362 -1.748 -16.637 1.00 75.00 422 GLY A O 1
ATOM 3249 N N . VAL A 1 423 ? 7.605 -2.294 -18.800 1.00 80.00 423 VAL A N 1
ATOM 3250 C CA . VAL A 1 423 ? 9.017 -1.887 -18.893 1.00 80.00 423 VAL A CA 1
ATOM 3251 C C . VAL A 1 423 ? 9.123 -0.364 -18.959 1.00 80.00 423 VAL A C 1
ATOM 3253 O O . VAL A 1 423 ? 9.968 0.228 -18.293 1.00 80.00 423 VAL A O 1
ATOM 3256 N N . ARG A 1 424 ? 8.244 0.292 -19.722 1.00 77.25 424 ARG A N 1
ATOM 3257 C CA . ARG A 1 424 ? 8.224 1.751 -19.855 1.00 77.25 424 ARG A CA 1
ATOM 3258 C C . ARG A 1 424 ? 7.962 2.451 -18.520 1.00 77.25 424 ARG A C 1
ATOM 3260 O O . ARG A 1 424 ? 8.655 3.412 -18.211 1.00 77.25 424 ARG A O 1
ATOM 3267 N N . GLU A 1 425 ? 6.996 1.971 -17.739 1.00 73.62 425 GLU A N 1
ATOM 3268 C CA . GLU A 1 425 ? 6.681 2.492 -16.398 1.00 73.62 425 GLU A CA 1
ATOM 3269 C C . GLU A 1 425 ? 7.866 2.329 -15.442 1.00 73.62 425 GLU A C 1
ATOM 3271 O O . GLU A 1 425 ? 8.274 3.291 -14.794 1.00 73.62 425 GLU A O 1
ATOM 3276 N N . LEU A 1 426 ? 8.501 1.151 -15.451 1.00 77.00 426 LEU A N 1
ATOM 3277 C CA . LEU A 1 426 ? 9.706 0.888 -14.667 1.00 77.00 426 LEU A CA 1
ATOM 3278 C C . LEU A 1 426 ? 10.826 1.899 -14.982 1.00 77.00 426 LEU A C 1
ATOM 3280 O O . LEU A 1 426 ? 11.445 2.442 -14.068 1.00 77.00 426 LEU A O 1
ATOM 3284 N N . PHE A 1 427 ? 11.090 2.174 -16.262 1.00 71.62 427 PHE A N 1
ATOM 3285 C CA . PHE A 1 427 ? 12.098 3.164 -16.648 1.00 71.62 427 PHE A CA 1
ATOM 3286 C C . PHE A 1 427 ? 11.666 4.600 -16.334 1.00 71.62 427 PHE A C 1
ATOM 3288 O O . PHE A 1 427 ? 12.505 5.395 -15.922 1.00 71.62 427 PHE A O 1
ATOM 3295 N N . ALA A 1 428 ? 10.387 4.950 -16.476 1.00 69.81 428 ALA A N 1
ATOM 3296 C CA . ALA A 1 428 ? 9.908 6.293 -16.157 1.00 69.81 428 ALA A CA 1
ATOM 3297 C C . ALA A 1 428 ? 10.156 6.656 -14.682 1.00 69.81 428 ALA A C 1
ATOM 3299 O O . ALA A 1 428 ? 10.639 7.751 -14.395 1.00 69.81 428 ALA A O 1
ATOM 3300 N N . GLU A 1 429 ? 9.889 5.726 -13.764 1.00 69.25 429 GLU A N 1
ATOM 3301 C CA . GLU A 1 429 ? 9.987 5.976 -12.322 1.00 69.25 429 GLU A CA 1
ATOM 3302 C C . GLU A 1 429 ? 11.369 5.642 -11.733 1.00 69.25 429 GLU A C 1
ATOM 3304 O O . GLU A 1 429 ? 11.827 6.328 -10.821 1.00 69.25 429 GLU A O 1
ATOM 3309 N N . TYR A 1 430 ? 12.077 4.639 -12.272 1.00 72.81 430 TYR A N 1
ATOM 3310 C CA . TYR A 1 430 ? 13.281 4.069 -11.645 1.00 72.81 430 TYR A CA 1
ATOM 3311 C C . TYR A 1 430 ? 14.538 4.069 -12.533 1.00 72.81 430 TYR A C 1
ATOM 3313 O O . TYR A 1 430 ? 15.502 3.362 -12.223 1.00 72.81 430 TYR A O 1
ATOM 3321 N N . HIS A 1 431 ? 14.583 4.861 -13.618 1.00 70.12 431 HIS A N 1
ATOM 3322 C CA . HIS A 1 431 ? 15.731 4.880 -14.546 1.00 70.12 431 HIS A CA 1
ATOM 3323 C C . HIS A 1 431 ? 17.095 5.041 -13.859 1.00 70.12 431 HIS A C 1
ATOM 3325 O O . HIS A 1 431 ? 18.050 4.391 -14.283 1.00 70.12 431 HIS A O 1
ATOM 3331 N N . MET A 1 432 ? 17.201 5.865 -12.807 1.00 65.75 432 MET A N 1
ATOM 3332 C CA . MET A 1 432 ? 18.483 6.110 -12.137 1.00 65.75 432 MET A CA 1
ATOM 3333 C C . MET A 1 432 ? 19.073 4.819 -11.558 1.00 65.75 432 MET A C 1
ATOM 3335 O O . MET A 1 432 ? 20.218 4.487 -11.864 1.00 65.75 432 MET A O 1
ATOM 3339 N N . PHE A 1 433 ? 18.272 4.035 -10.826 1.00 68.69 433 PHE A N 1
ATOM 3340 C CA . PHE A 1 433 ? 18.705 2.761 -10.239 1.00 68.69 433 PHE A CA 1
ATOM 3341 C C . PHE A 1 433 ? 19.142 1.756 -11.309 1.00 68.69 433 PHE A C 1
ATOM 3343 O O . PHE A 1 433 ? 20.187 1.117 -11.186 1.00 68.69 433 PHE A O 1
ATOM 3350 N N . LEU A 1 434 ? 18.367 1.648 -12.391 1.00 70.62 434 LEU A N 1
ATOM 3351 C CA . LEU A 1 434 ? 18.642 0.703 -13.475 1.00 70.62 434 LEU A CA 1
ATOM 3352 C C . LEU A 1 434 ? 19.905 1.068 -14.258 1.00 70.62 434 LEU A C 1
ATOM 3354 O O . LEU A 1 434 ? 20.667 0.187 -14.654 1.00 70.62 434 LEU A O 1
ATOM 3358 N N . SER A 1 435 ? 20.130 2.363 -14.485 1.00 68.12 435 SER A N 1
ATOM 3359 C CA . SER A 1 435 ? 21.290 2.855 -15.232 1.00 68.12 435 SER A CA 1
ATOM 3360 C C . SER A 1 435 ? 22.611 2.695 -14.473 1.00 68.12 435 SER A C 1
ATOM 3362 O O . SER A 1 435 ? 23.666 2.552 -15.097 1.00 68.12 435 SER A O 1
ATOM 3364 N N . ASP A 1 436 ? 22.549 2.653 -13.140 1.00 73.69 436 ASP A N 1
ATOM 3365 C CA . ASP A 1 436 ? 23.716 2.563 -12.266 1.00 73.69 436 ASP A CA 1
ATOM 3366 C C . ASP A 1 436 ? 24.264 1.136 -12.108 1.00 73.69 436 ASP A C 1
ATOM 3368 O O . ASP A 1 436 ? 25.475 0.966 -11.932 1.00 73.69 436 ASP A O 1
ATOM 3372 N N . ASP A 1 437 ? 23.413 0.109 -12.226 1.00 82.12 437 ASP A N 1
ATOM 3373 C CA . ASP A 1 437 ? 23.816 -1.297 -12.107 1.00 82.12 437 ASP A CA 1
ATOM 3374 C C . ASP A 1 437 ? 23.308 -2.174 -13.262 1.00 82.12 437 ASP A C 1
ATOM 3376 O O . ASP A 1 437 ? 22.484 -3.084 -13.123 1.00 82.12 437 ASP A O 1
ATOM 3380 N N . LEU A 1 438 ? 23.892 -1.948 -14.438 1.00 87.31 438 LEU A N 1
ATOM 3381 C CA . LEU A 1 438 ? 23.618 -2.737 -15.638 1.00 87.31 438 LEU A CA 1
ATOM 3382 C C . LEU A 1 438 ? 23.970 -4.230 -15.519 1.00 87.31 438 LEU A C 1
ATOM 3384 O O . LEU A 1 438 ? 23.445 -5.043 -16.285 1.00 87.31 438 LEU A O 1
ATOM 3388 N N . LYS A 1 439 ? 24.822 -4.627 -14.562 1.00 88.81 439 LYS A N 1
ATOM 3389 C CA . LYS A 1 439 ? 25.064 -6.054 -14.288 1.00 88.81 439 LYS A CA 1
ATOM 3390 C C . LYS A 1 439 ? 23.824 -6.688 -13.666 1.00 88.81 439 LYS A C 1
ATOM 3392 O O . LYS A 1 439 ? 23.447 -7.788 -14.070 1.00 88.81 439 LYS A O 1
ATOM 3397 N N . SER A 1 440 ? 23.176 -5.981 -12.746 1.00 90.56 440 SER A N 1
ATOM 3398 C CA . SER A 1 440 ? 21.917 -6.421 -12.148 1.00 90.56 440 SER A CA 1
ATOM 3399 C C . SER A 1 440 ? 20.759 -6.387 -13.144 1.00 90.56 440 SER A C 1
ATOM 3401 O O . SER A 1 440 ? 19.971 -7.329 -13.172 1.00 90.56 440 SER A O 1
ATOM 3403 N N . VAL A 1 441 ? 20.716 -5.408 -14.059 1.00 89.75 441 VAL A N 1
ATOM 3404 C CA . VAL A 1 441 ? 19.760 -5.418 -15.189 1.00 89.75 441 VAL A CA 1
ATOM 3405 C C . VAL A 1 441 ? 19.945 -6.658 -16.068 1.00 89.75 441 VAL A C 1
ATOM 3407 O O . VAL A 1 441 ? 18.968 -7.306 -16.442 1.00 89.75 441 VAL A O 1
ATOM 3410 N N . LYS A 1 442 ? 21.192 -7.042 -16.370 1.00 91.19 442 LYS A N 1
ATOM 3411 C CA . LYS A 1 442 ? 21.472 -8.271 -17.127 1.00 91.19 442 LYS A CA 1
ATOM 3412 C C . LYS A 1 442 ? 20.975 -9.518 -16.389 1.00 91.19 442 LYS A C 1
ATOM 3414 O O . LYS A 1 442 ? 20.285 -10.333 -16.993 1.00 91.19 442 LYS A O 1
ATOM 3419 N N . GLY A 1 443 ? 21.263 -9.637 -15.091 1.00 92.69 443 GLY A N 1
ATOM 3420 C CA . GLY A 1 443 ? 20.780 -10.761 -14.282 1.00 92.69 443 GLY A CA 1
ATOM 3421 C C . GLY A 1 443 ? 19.252 -10.804 -14.161 1.00 92.69 443 GLY A C 1
ATOM 3422 O O . GLY A 1 443 ? 18.659 -11.879 -14.218 1.00 92.69 443 GLY A O 1
ATOM 3423 N N . MET A 1 444 ? 18.596 -9.642 -14.079 1.00 94.56 444 MET A N 1
ATOM 3424 C CA . MET A 1 444 ? 17.136 -9.535 -14.126 1.00 94.56 444 MET A CA 1
ATOM 3425 C C . MET A 1 444 ? 16.584 -10.081 -15.452 1.00 94.56 444 MET A C 1
ATOM 3427 O O . MET A 1 444 ? 15.640 -10.870 -15.442 1.00 94.56 444 MET A O 1
ATOM 3431 N N . LEU A 1 445 ? 17.183 -9.705 -16.589 1.00 93.50 445 LEU A N 1
ATOM 3432 C CA . LEU A 1 445 ? 16.792 -10.204 -17.912 1.00 93.50 445 LEU A CA 1
ATOM 3433 C C . LEU A 1 445 ? 16.999 -11.715 -18.056 1.00 93.50 445 LEU A C 1
ATOM 3435 O O . LEU A 1 445 ? 16.155 -12.386 -18.648 1.00 93.50 445 LEU A O 1
ATOM 3439 N N . ASP A 1 446 ? 18.081 -12.259 -17.494 1.00 93.88 446 ASP A N 1
ATOM 3440 C CA . ASP A 1 446 ? 18.326 -13.703 -17.479 1.00 93.88 446 ASP A CA 1
ATOM 3441 C C . ASP A 1 446 ? 17.205 -14.445 -16.727 1.00 93.88 446 ASP A C 1
ATOM 3443 O O . ASP A 1 446 ? 16.616 -15.379 -17.274 1.00 93.88 446 ASP A O 1
ATOM 3447 N N . ILE A 1 447 ? 16.820 -13.972 -15.535 1.00 95.06 447 ILE A N 1
ATOM 3448 C CA . ILE A 1 447 ? 15.699 -14.538 -14.759 1.00 95.06 447 ILE A CA 1
ATOM 3449 C C . ILE A 1 447 ? 14.367 -14.407 -15.516 1.00 95.06 447 ILE A C 1
ATOM 3451 O O . ILE A 1 447 ? 13.561 -15.341 -15.532 1.00 95.06 447 ILE A O 1
ATOM 3455 N N . CYS A 1 448 ? 14.124 -13.267 -16.166 1.00 93.62 448 CYS A N 1
ATOM 3456 C CA . CYS A 1 448 ? 12.920 -13.058 -16.971 1.00 93.62 448 CYS A CA 1
ATOM 3457 C C . CYS A 1 448 ? 12.846 -14.053 -18.138 1.00 93.62 448 CYS A C 1
ATOM 3459 O O . CYS A 1 448 ? 11.795 -14.668 -18.344 1.00 93.62 448 CYS A O 1
ATOM 3461 N N . ARG A 1 449 ? 13.966 -14.280 -18.842 1.00 93.19 449 ARG A N 1
ATOM 3462 C CA . ARG A 1 449 ? 14.070 -15.275 -19.919 1.00 93.19 449 ARG A CA 1
ATOM 3463 C C . ARG A 1 449 ? 13.810 -16.692 -19.418 1.00 93.19 449 ARG A C 1
ATOM 3465 O O . ARG A 1 449 ? 13.046 -17.413 -20.056 1.00 93.19 449 ARG A O 1
ATOM 3472 N N . GLU A 1 450 ? 14.375 -17.074 -18.271 1.00 93.94 450 GLU A N 1
ATOM 3473 C CA . GLU A 1 450 ? 14.099 -18.368 -17.621 1.00 93.94 450 GLU A CA 1
ATOM 3474 C C . GLU A 1 450 ? 12.602 -18.570 -17.331 1.00 93.94 450 GLU A C 1
ATOM 3476 O O . GLU A 1 450 ? 12.104 -19.695 -17.378 1.00 93.94 450 GLU A O 1
ATOM 3481 N N . CYS A 1 451 ? 11.875 -17.486 -17.047 1.00 92.19 451 CYS A N 1
ATOM 3482 C CA . CYS A 1 451 ? 10.439 -17.510 -16.766 1.00 92.19 451 CYS A CA 1
ATOM 3483 C C . CYS A 1 451 ? 9.559 -17.323 -18.018 1.00 92.19 451 CYS A C 1
ATOM 3485 O O . CYS A 1 451 ? 8.339 -17.281 -17.896 1.00 92.19 451 CYS A O 1
ATOM 3487 N N . GLY A 1 452 ? 10.146 -17.240 -19.218 1.00 90.75 452 GLY A N 1
ATOM 3488 C CA . GLY A 1 452 ? 9.413 -17.119 -20.483 1.00 90.75 452 GLY A CA 1
ATOM 3489 C C . GLY A 1 452 ? 9.072 -15.686 -20.910 1.00 90.75 452 GLY A C 1
ATOM 3490 O O . GLY A 1 452 ? 8.346 -15.503 -21.887 1.00 90.75 452 GLY A O 1
ATOM 3491 N N . HIS A 1 453 ? 9.607 -14.666 -20.235 1.00 91.62 453 HIS A N 1
ATOM 3492 C CA . HIS A 1 453 ? 9.441 -13.264 -20.619 1.00 91.62 453 HIS A CA 1
ATOM 3493 C C . HIS A 1 453 ? 10.614 -12.797 -21.489 1.00 91.62 453 HIS A C 1
ATOM 3495 O O . HIS A 1 453 ? 11.771 -12.850 -21.075 1.00 91.62 453 HIS A O 1
ATOM 3501 N N . ARG A 1 454 ? 10.319 -12.313 -22.701 1.00 90.06 454 ARG A N 1
ATOM 3502 C CA . ARG A 1 454 ? 11.315 -11.744 -23.623 1.00 90.06 454 ARG A CA 1
ATOM 3503 C C . ARG A 1 454 ? 11.266 -10.224 -23.550 1.00 90.06 454 ARG A C 1
ATOM 3505 O O . ARG A 1 454 ? 10.378 -9.616 -24.137 1.00 90.06 454 ARG A O 1
ATOM 3512 N N . LEU A 1 455 ? 12.195 -9.635 -22.802 1.00 90.56 455 LEU A N 1
ATOM 3513 C CA . LEU A 1 455 ? 12.204 -8.198 -22.498 1.00 90.56 455 LEU A CA 1
ATOM 3514 C C . LEU A 1 455 ? 13.425 -7.465 -23.060 1.00 90.56 455 LEU A C 1
ATOM 3516 O O . LEU A 1 455 ? 13.479 -6.242 -22.980 1.00 90.56 455 LEU A O 1
ATOM 3520 N N . ASP A 1 456 ? 14.381 -8.198 -23.635 1.00 88.19 456 ASP A N 1
ATOM 3521 C CA . ASP A 1 456 ? 15.658 -7.686 -24.131 1.00 88.19 456 ASP A CA 1
ATOM 3522 C C . ASP A 1 456 ? 15.478 -6.473 -25.060 1.00 88.19 456 ASP A C 1
ATOM 3524 O O . ASP A 1 456 ? 16.090 -5.439 -24.811 1.00 88.19 456 ASP A O 1
ATOM 3528 N N . GLY A 1 457 ? 14.579 -6.551 -26.050 1.00 83.12 457 GLY A N 1
ATOM 3529 C CA . GLY A 1 457 ? 14.311 -5.445 -26.980 1.00 83.12 457 GLY A CA 1
ATOM 3530 C C . GLY A 1 457 ? 13.725 -4.197 -26.307 1.00 83.12 457 GLY A C 1
ATOM 3531 O O . GLY A 1 457 ? 14.185 -3.084 -26.554 1.00 83.12 457 GLY A O 1
ATOM 3532 N N . PHE A 1 458 ? 12.761 -4.363 -25.393 1.00 85.56 458 PHE A N 1
ATOM 3533 C CA . PHE A 1 458 ? 12.150 -3.235 -24.674 1.00 85.56 458 PHE A CA 1
ATOM 3534 C C . PHE A 1 458 ? 13.142 -2.552 -23.726 1.00 85.56 458 PHE A C 1
ATOM 3536 O O . PHE A 1 458 ? 13.207 -1.325 -23.666 1.00 85.56 458 PHE A O 1
ATOM 3543 N N . VAL A 1 459 ? 13.949 -3.340 -23.009 1.00 86.62 459 VAL A N 1
ATOM 3544 C CA . VAL A 1 459 ? 14.988 -2.814 -22.113 1.00 86.62 459 VAL A CA 1
ATOM 3545 C C . VAL A 1 459 ? 16.112 -2.151 -22.910 1.00 86.62 459 VAL A C 1
ATOM 3547 O O . VAL A 1 459 ? 16.587 -1.086 -22.517 1.00 86.62 459 VAL A O 1
ATOM 3550 N N . ALA A 1 460 ? 16.514 -2.726 -24.046 1.00 84.62 460 ALA A N 1
ATOM 3551 C CA . ALA A 1 460 ? 17.513 -2.132 -24.927 1.00 84.62 460 ALA A CA 1
ATOM 3552 C C . ALA A 1 460 ? 17.059 -0.778 -25.487 1.00 84.62 460 ALA A C 1
ATOM 3554 O O . ALA A 1 460 ? 17.847 0.171 -25.495 1.00 84.62 460 ALA A O 1
ATOM 3555 N N . LEU A 1 461 ? 15.791 -0.669 -25.897 1.00 80.38 461 LEU A N 1
ATOM 3556 C CA . LEU A 1 461 ? 15.203 0.592 -26.339 1.00 80.38 461 LEU A CA 1
ATOM 3557 C C . LEU A 1 461 ? 15.215 1.631 -25.210 1.00 80.38 461 LEU A C 1
ATOM 3559 O O . LEU A 1 461 ? 15.731 2.728 -25.412 1.00 80.38 461 LEU A O 1
ATOM 3563 N N . GLY A 1 462 ? 14.738 1.265 -24.013 1.00 77.94 462 GLY A N 1
ATOM 3564 C CA . GLY A 1 462 ? 14.731 2.149 -22.843 1.00 77.94 462 GLY A CA 1
ATOM 3565 C C . GLY A 1 462 ? 16.123 2.684 -22.493 1.00 77.94 462 GLY A C 1
ATOM 3566 O O . GLY A 1 462 ? 16.318 3.895 -22.405 1.00 77.94 462 GLY A O 1
ATOM 3567 N N . LEU A 1 463 ? 17.121 1.798 -22.391 1.00 83.19 463 LEU A N 1
ATOM 3568 C CA . LEU A 1 463 ? 18.510 2.189 -22.123 1.00 83.19 463 LEU A CA 1
ATOM 3569 C C . LEU A 1 463 ? 19.110 3.047 -23.244 1.00 83.19 463 LEU A C 1
ATOM 3571 O O . LEU A 1 463 ? 19.870 3.973 -22.960 1.00 83.19 463 LEU A O 1
ATOM 3575 N N . GLY A 1 464 ? 18.770 2.764 -24.504 1.00 78.62 464 GLY A N 1
ATOM 3576 C CA . GLY A 1 464 ? 19.194 3.563 -25.652 1.00 78.62 464 GLY A CA 1
ATOM 3577 C C . GLY A 1 464 ? 18.641 4.983 -25.599 1.00 78.62 464 GLY A C 1
ATOM 3578 O O . GLY A 1 464 ? 19.399 5.943 -25.736 1.00 78.62 464 GLY A O 1
ATOM 3579 N N . THR A 1 465 ? 17.344 5.135 -25.330 1.00 75.19 465 THR A N 1
ATOM 3580 C CA . THR A 1 465 ? 16.695 6.444 -25.183 1.00 75.19 465 THR A CA 1
ATOM 3581 C C . THR A 1 465 ? 17.253 7.223 -23.989 1.00 75.19 465 THR A C 1
ATOM 3583 O O . THR A 1 465 ? 17.538 8.417 -24.119 1.00 75.19 465 THR A O 1
ATOM 3586 N N . SER A 1 466 ? 17.480 6.567 -22.844 1.00 77.06 466 SER A N 1
ATOM 3587 C CA . SER A 1 466 ? 18.120 7.192 -21.679 1.00 77.06 466 SER A CA 1
ATOM 3588 C C . SER A 1 466 ? 19.548 7.650 -21.980 1.00 77.06 466 SER A C 1
ATOM 3590 O O . SER A 1 466 ? 19.894 8.791 -21.673 1.00 77.06 466 SER A O 1
ATOM 3592 N N . LEU A 1 467 ? 20.365 6.808 -22.626 1.00 80.62 467 LEU A N 1
ATOM 3593 C CA . LEU A 1 467 ? 21.729 7.178 -23.009 1.00 80.62 467 LEU A CA 1
ATOM 3594 C C . LEU A 1 467 ? 21.733 8.365 -23.974 1.00 80.62 467 LEU A C 1
ATOM 3596 O O . LEU A 1 467 ? 22.480 9.312 -23.750 1.00 80.62 467 LEU A O 1
ATOM 3600 N N . MET A 1 468 ? 20.879 8.353 -25.001 1.00 75.75 468 MET A N 1
ATOM 3601 C CA . MET A 1 468 ? 20.752 9.477 -25.935 1.00 75.75 468 MET A CA 1
ATOM 3602 C C . MET A 1 468 ? 20.397 10.776 -25.220 1.00 75.75 468 MET A C 1
ATOM 3604 O O . MET A 1 468 ? 21.011 11.808 -25.478 1.00 75.75 468 MET A O 1
ATOM 3608 N N . SER A 1 469 ? 19.448 10.719 -24.288 1.00 72.88 469 SER A N 1
ATOM 3609 C CA . SER A 1 469 ? 19.011 11.890 -23.528 1.00 72.88 469 SER A CA 1
ATOM 3610 C C . SER A 1 469 ? 20.148 12.455 -22.669 1.00 72.88 469 SER A C 1
ATOM 3612 O O . SER A 1 469 ? 20.384 13.663 -22.677 1.00 72.88 469 SER A O 1
ATOM 3614 N N . LEU A 1 470 ? 20.908 11.584 -21.992 1.00 76.06 470 LEU A N 1
ATOM 3615 C CA . LEU A 1 470 ? 22.082 11.966 -21.199 1.00 76.06 470 LEU A CA 1
ATOM 3616 C C . LEU A 1 470 ? 23.215 12.534 -22.064 1.00 76.06 470 LEU A C 1
ATOM 3618 O O . LEU A 1 470 ? 23.814 13.544 -21.700 1.00 76.06 470 LEU A O 1
ATOM 3622 N N . LEU A 1 471 ? 23.496 11.918 -23.214 1.00 77.31 471 LEU A N 1
ATOM 3623 C CA . LEU A 1 471 ? 24.504 12.387 -24.165 1.00 77.31 471 LEU A CA 1
ATOM 3624 C C . LEU A 1 471 ? 24.158 13.788 -24.685 1.00 77.31 471 LEU A C 1
ATOM 3626 O O . LEU A 1 471 ? 25.003 14.684 -24.644 1.00 77.31 471 LEU A O 1
ATOM 3630 N N . VAL A 1 472 ? 22.913 14.009 -25.119 1.00 73.62 472 VAL A N 1
ATOM 3631 C CA . VAL A 1 472 ? 22.428 15.318 -25.586 1.00 73.62 472 VAL A CA 1
ATOM 3632 C C . VAL A 1 472 ? 22.516 16.352 -24.460 1.00 73.62 472 VAL A C 1
ATOM 3634 O O . VAL A 1 472 ? 23.117 17.410 -24.650 1.00 73.62 472 VAL A O 1
ATOM 3637 N N . MET A 1 473 ? 22.020 16.030 -23.262 1.00 71.38 473 MET A N 1
ATOM 3638 C CA . MET A 1 473 ? 22.073 16.917 -22.094 1.00 71.38 473 MET A CA 1
ATOM 3639 C C . MET A 1 473 ? 23.513 17.319 -21.735 1.00 71.38 473 MET A C 1
ATOM 3641 O O . MET A 1 473 ? 23.819 18.511 -21.662 1.00 71.38 473 MET A O 1
ATOM 3645 N N . ASN A 1 474 ? 24.426 16.353 -21.596 1.00 74.25 474 ASN A N 1
ATOM 3646 C CA . ASN A 1 474 ? 25.832 16.610 -21.262 1.00 74.25 474 ASN A CA 1
ATOM 3647 C C . ASN A 1 474 ? 26.549 17.464 -22.316 1.00 74.25 474 ASN A C 1
ATOM 3649 O O . ASN A 1 474 ? 27.463 18.226 -21.986 1.00 74.25 474 ASN A O 1
ATOM 3653 N N . THR A 1 475 ? 26.148 17.337 -23.580 1.00 73.44 475 THR A N 1
ATOM 3654 C CA . THR A 1 475 ? 26.699 18.115 -24.695 1.00 73.44 475 THR A CA 1
ATOM 3655 C C . THR A 1 475 ? 26.227 19.560 -24.650 1.00 73.44 475 THR A C 1
ATOM 3657 O O . THR A 1 475 ? 27.042 20.481 -24.710 1.00 73.44 475 THR A O 1
ATOM 3660 N N . MET A 1 476 ? 24.919 19.762 -24.477 1.00 66.81 476 MET A N 1
ATOM 3661 C CA . MET A 1 476 ? 24.313 21.093 -24.433 1.00 66.81 476 MET A CA 1
ATOM 3662 C C . MET A 1 476 ? 24.816 21.902 -23.232 1.00 66.81 476 MET A C 1
ATOM 3664 O O . MET A 1 476 ? 25.111 23.087 -23.373 1.00 66.81 476 MET A O 1
ATOM 3668 N N . VAL A 1 477 ? 25.000 21.262 -22.072 1.00 63.44 477 VAL A N 1
ATOM 3669 C CA . VAL A 1 477 ? 25.512 21.943 -20.873 1.00 63.44 477 VAL A CA 1
ATOM 3670 C C . VAL A 1 477 ? 27.030 22.177 -20.934 1.00 63.44 477 VAL A C 1
ATOM 3672 O O . VAL A 1 477 ? 27.525 23.195 -20.450 1.00 63.44 477 VAL A O 1
ATOM 3675 N N . GLY A 1 478 ? 27.784 21.278 -21.576 1.00 56.69 478 GLY A N 1
ATOM 3676 C CA . GLY A 1 478 ? 29.232 21.419 -21.758 1.00 56.69 478 GLY A CA 1
ATOM 3677 C C . GLY A 1 478 ? 29.652 22.480 -22.787 1.00 56.69 478 GLY A C 1
ATOM 3678 O O . GLY A 1 478 ? 30.773 22.982 -22.695 1.00 56.69 478 GLY A O 1
ATOM 3679 N N . GLY A 1 479 ? 28.782 22.816 -23.749 1.00 48.19 479 GLY A N 1
ATOM 3680 C CA . GLY A 1 479 ? 29.083 23.719 -24.871 1.00 48.19 479 GLY A CA 1
ATOM 3681 C C . GLY A 1 479 ? 28.777 25.204 -24.631 1.00 48.19 479 GLY A C 1
ATOM 3682 O O . GLY A 1 479 ? 29.385 26.074 -25.258 1.00 48.19 479 GLY A O 1
ATOM 3683 N N . SER A 1 480 ? 27.878 25.543 -23.704 1.00 45.25 480 SER A N 1
ATOM 3684 C CA . SER A 1 480 ? 27.553 26.941 -23.410 1.00 45.25 480 SER A CA 1
ATOM 3685 C C . SER A 1 480 ? 28.572 27.561 -22.450 1.00 45.25 480 SER A C 1
ATOM 3687 O O . SER A 1 480 ? 28.663 27.182 -21.282 1.00 45.25 480 SER A O 1
ATOM 3689 N N . LYS A 1 481 ? 29.297 28.597 -22.897 1.00 45.22 481 LYS A N 1
ATOM 3690 C CA . LYS A 1 481 ? 29.891 29.579 -21.974 1.00 45.22 481 LYS A CA 1
ATOM 3691 C C . LYS A 1 481 ? 28.803 30.003 -20.985 1.00 45.22 481 LYS A C 1
ATOM 3693 O O . LYS A 1 481 ? 27.840 30.624 -21.415 1.00 45.22 481 LYS A O 1
ATOM 3698 N N . ARG A 1 482 ? 29.003 29.672 -19.704 1.00 47.06 482 ARG A N 1
ATOM 3699 C CA . ARG A 1 482 ? 28.276 30.058 -18.474 1.00 47.06 482 ARG A CA 1
ATOM 3700 C C . ARG A 1 482 ? 27.609 31.451 -18.511 1.00 47.06 482 ARG A C 1
ATOM 3702 O O . ARG A 1 482 ? 28.044 32.367 -17.818 1.00 47.06 482 ARG A O 1
ATOM 3709 N N . ARG A 1 483 ? 26.587 31.672 -19.333 1.00 39.31 483 ARG A N 1
ATOM 3710 C CA . ARG A 1 483 ? 25.855 32.941 -19.405 1.00 39.31 483 ARG A CA 1
ATOM 3711 C C . ARG A 1 483 ? 24.370 32.639 -19.464 1.00 39.31 483 ARG A C 1
ATOM 3713 O O . ARG A 1 483 ? 23.860 32.253 -20.506 1.00 39.31 483 ARG A O 1
ATOM 3720 N N . GLY A 1 484 ? 23.702 32.841 -18.331 1.00 43.66 484 GLY A N 1
ATOM 3721 C CA . GLY A 1 484 ? 22.243 32.921 -18.251 1.00 43.66 484 GLY A CA 1
ATOM 3722 C C . GLY A 1 484 ? 21.548 31.833 -17.434 1.00 43.66 484 GLY A C 1
ATOM 3723 O O . GLY A 1 484 ? 20.373 32.004 -17.136 1.00 43.66 484 GLY A O 1
ATOM 3724 N N . ILE A 1 485 ? 22.237 30.764 -17.026 1.00 41.66 485 ILE A N 1
ATOM 3725 C CA . ILE A 1 485 ? 21.648 29.721 -16.173 1.00 41.66 485 ILE A CA 1
ATOM 3726 C C . ILE A 1 485 ? 22.184 29.898 -14.738 1.00 41.66 485 ILE A C 1
ATOM 3728 O O . ILE A 1 485 ? 23.405 29.977 -14.568 1.00 41.66 485 ILE A O 1
ATOM 3732 N N . PRO A 1 486 ? 21.320 30.006 -13.707 1.00 39.72 486 PRO A N 1
ATOM 3733 C CA . PRO A 1 486 ? 21.752 30.110 -12.313 1.00 39.72 486 PRO A CA 1
ATOM 3734 C C . PRO A 1 486 ? 22.620 28.909 -11.909 1.00 39.72 486 PRO A C 1
ATOM 3736 O O . PRO A 1 486 ? 22.216 27.765 -12.106 1.00 39.72 486 PRO A O 1
ATOM 3739 N N . GLY A 1 487 ? 23.800 29.165 -11.330 1.00 38.91 487 GLY A N 1
ATOM 3740 C CA . GLY A 1 487 ? 24.811 28.135 -11.031 1.00 38.91 487 GLY A CA 1
ATOM 3741 C C . GLY A 1 487 ? 24.321 26.977 -10.152 1.00 38.91 487 GLY A C 1
ATOM 3742 O O . GLY A 1 487 ? 24.762 25.852 -10.343 1.00 38.91 487 GLY A O 1
ATOM 3743 N N . LEU A 1 488 ? 23.336 27.221 -9.281 1.00 35.62 488 LEU A N 1
ATOM 3744 C CA . LEU A 1 488 ? 22.765 26.204 -8.390 1.00 35.62 488 LEU A CA 1
ATOM 3745 C C . LEU A 1 488 ? 22.057 25.047 -9.123 1.00 35.62 488 LEU A C 1
ATOM 3747 O O . LEU A 1 488 ? 22.071 23.935 -8.622 1.00 35.62 488 LEU A O 1
ATOM 3751 N N . PHE A 1 489 ? 21.474 25.280 -10.306 1.00 36.06 489 PHE A N 1
ATOM 3752 C CA . PHE A 1 489 ? 20.809 24.223 -11.092 1.00 36.06 489 PHE A CA 1
ATOM 3753 C C . PHE A 1 489 ? 21.769 23.476 -12.029 1.00 36.06 489 PHE A C 1
ATOM 3755 O O . PHE A 1 489 ? 21.465 22.376 -12.484 1.00 36.06 489 PHE A O 1
ATOM 3762 N N . LEU A 1 490 ? 22.915 24.081 -12.349 1.00 42.25 490 LEU A N 1
ATOM 3763 C CA . LEU A 1 490 ? 23.904 23.510 -13.261 1.00 42.25 490 LEU A CA 1
ATOM 3764 C C . LEU A 1 490 ? 24.826 22.515 -12.561 1.00 42.25 490 LEU A C 1
ATOM 3766 O O . LEU A 1 490 ? 25.141 21.490 -13.155 1.00 42.25 490 LEU A O 1
ATOM 3770 N N . ASP A 1 491 ? 25.255 22.789 -11.331 1.00 38.16 491 ASP A N 1
ATOM 3771 C CA . ASP A 1 491 ? 26.255 21.950 -10.660 1.00 38.16 491 ASP A CA 1
ATOM 3772 C C . ASP A 1 491 ? 25.685 20.565 -10.275 1.00 38.16 491 ASP A C 1
ATOM 3774 O O . ASP A 1 491 ? 26.331 19.551 -10.535 1.00 38.16 491 ASP A O 1
ATOM 3778 N N . GLU A 1 492 ? 24.433 20.485 -9.804 1.00 40.22 492 GLU A N 1
ATOM 3779 C CA . GLU A 1 492 ? 23.768 19.203 -9.491 1.00 40.22 492 GLU A CA 1
ATOM 3780 C C . GLU A 1 492 ? 23.375 18.406 -10.750 1.00 40.22 492 GLU A C 1
ATOM 3782 O O . GLU A 1 492 ? 23.567 17.192 -10.805 1.00 40.22 492 GLU A O 1
ATOM 3787 N N . MET A 1 493 ? 22.899 19.067 -11.817 1.00 47.91 493 MET A N 1
ATOM 3788 C CA . MET A 1 493 ? 22.551 18.374 -13.070 1.00 47.91 493 MET A CA 1
ATOM 3789 C C . MET A 1 493 ? 23.779 17.892 -13.863 1.00 47.91 493 MET A C 1
ATOM 3791 O O . MET A 1 493 ? 23.675 16.938 -14.637 1.00 47.91 493 MET A O 1
ATOM 3795 N N . THR A 1 494 ? 24.946 18.527 -13.704 1.00 54.91 494 THR A N 1
ATOM 3796 C CA . THR A 1 494 ? 26.136 18.215 -14.519 1.00 54.91 494 THR A CA 1
ATOM 3797 C C . THR A 1 494 ? 27.027 17.133 -13.940 1.00 54.91 494 THR A C 1
ATOM 3799 O O . THR A 1 494 ? 27.522 16.302 -14.708 1.00 54.91 494 THR A O 1
ATOM 3802 N N . GLU A 1 495 ? 27.254 17.109 -12.626 1.00 58.97 495 GLU A N 1
ATOM 3803 C CA . GLU A 1 495 ? 28.108 16.082 -12.027 1.00 58.97 495 GLU A CA 1
ATOM 3804 C C . GLU A 1 495 ? 27.425 14.713 -12.030 1.00 58.97 495 GLU A C 1
ATOM 3806 O O . GLU A 1 495 ? 28.028 13.734 -12.487 1.00 58.97 495 GLU A O 1
ATOM 3811 N N . ASP A 1 496 ? 26.155 14.647 -11.626 1.00 61.72 496 ASP A N 1
ATOM 3812 C CA . ASP A 1 496 ? 25.406 13.390 -11.582 1.00 61.72 496 ASP A CA 1
ATOM 3813 C C . ASP A 1 496 ? 24.994 12.907 -12.977 1.00 61.72 496 ASP A C 1
ATOM 3815 O O . ASP A 1 496 ? 25.119 11.714 -13.265 1.00 61.72 496 ASP A O 1
ATOM 3819 N N . GLY A 1 497 ? 24.628 13.805 -13.901 1.00 66.06 497 GLY A N 1
ATOM 3820 C CA . GLY A 1 497 ? 24.332 13.449 -15.297 1.00 66.06 497 GLY A CA 1
ATOM 3821 C C . GLY A 1 497 ? 25.555 12.915 -16.058 1.00 66.06 497 GLY A C 1
ATOM 3822 O O . GLY A 1 497 ? 25.484 11.890 -16.747 1.00 66.06 497 GLY A O 1
ATOM 3823 N N . SER A 1 498 ? 26.722 13.543 -15.880 1.00 71.19 498 SER A N 1
ATOM 3824 C CA . SER A 1 498 ? 27.990 13.092 -16.476 1.00 71.19 498 SER A CA 1
ATOM 3825 C C . SER A 1 498 ? 28.467 11.767 -15.875 1.00 71.19 498 SER A C 1
ATOM 3827 O O . SER A 1 498 ? 28.883 10.857 -16.602 1.00 71.19 498 SER A O 1
ATOM 3829 N N . ARG A 1 499 ? 28.363 11.615 -14.548 1.00 74.94 499 ARG A N 1
ATOM 3830 C CA . ARG A 1 499 ? 28.708 10.374 -13.841 1.00 74.94 499 ARG A CA 1
ATOM 3831 C C . ARG A 1 499 ? 27.800 9.218 -14.265 1.00 74.94 499 ARG A C 1
ATOM 3833 O O . ARG A 1 499 ? 28.318 8.146 -14.585 1.00 74.94 499 ARG A O 1
ATOM 3840 N N . SER A 1 500 ? 26.489 9.443 -14.328 1.00 73.94 500 SER A N 1
ATOM 3841 C CA . SER A 1 500 ? 25.494 8.450 -14.757 1.00 73.94 500 SER A CA 1
ATOM 3842 C C . SER A 1 500 ? 25.701 8.040 -16.215 1.00 73.94 500 SER A C 1
ATOM 3844 O O . SER A 1 500 ? 25.727 6.853 -16.528 1.00 73.94 500 SER A O 1
ATOM 3846 N N . CYS A 1 501 ? 25.975 8.999 -17.107 1.00 80.38 501 CYS A N 1
ATOM 3847 C CA . CYS A 1 501 ? 26.277 8.716 -18.511 1.00 80.38 501 CYS A CA 1
ATOM 3848 C C . CYS A 1 501 ? 27.522 7.827 -18.668 1.00 80.38 501 CYS A C 1
ATOM 3850 O O . CYS A 1 501 ? 27.477 6.806 -19.352 1.00 80.38 501 CYS A O 1
ATOM 3852 N N . LYS A 1 502 ? 28.621 8.148 -17.972 1.00 83.56 502 LYS A N 1
ATOM 3853 C CA . LYS A 1 502 ? 29.850 7.334 -18.006 1.00 83.56 502 LYS A CA 1
ATOM 3854 C C . LYS A 1 502 ? 29.643 5.927 -17.445 1.00 83.56 502 LYS A C 1
ATOM 3856 O O . LYS A 1 502 ? 30.180 4.965 -17.998 1.00 83.56 502 LYS A O 1
ATOM 3861 N N . LYS A 1 503 ? 28.876 5.791 -16.358 1.00 83.69 503 LYS A N 1
ATOM 3862 C CA . LYS A 1 503 ? 28.499 4.481 -15.805 1.00 83.69 503 LYS A CA 1
ATOM 3863 C C . LYS A 1 503 ? 27.694 3.669 -16.818 1.00 83.69 503 LYS A C 1
ATOM 3865 O O . LYS A 1 503 ? 28.040 2.513 -17.060 1.00 83.69 503 LYS A O 1
ATOM 3870 N N . LEU A 1 504 ? 26.699 4.288 -17.454 1.00 84.00 504 LEU A N 1
ATOM 3871 C CA . LEU A 1 504 ? 25.846 3.649 -18.451 1.00 84.00 504 LEU A CA 1
ATOM 3872 C C . LEU A 1 504 ? 26.652 3.187 -19.675 1.00 84.00 504 LEU A C 1
ATOM 3874 O O . LEU A 1 504 ? 26.556 2.024 -20.063 1.00 84.00 504 LEU A O 1
ATOM 3878 N N . ILE A 1 505 ? 27.530 4.042 -20.214 1.00 88.19 505 ILE A N 1
ATOM 3879 C CA . ILE A 1 505 ? 28.455 3.700 -21.311 1.00 88.19 505 ILE A CA 1
ATOM 3880 C C . ILE A 1 505 ? 29.302 2.477 -20.950 1.00 88.19 505 ILE A C 1
ATOM 3882 O O . ILE A 1 505 ? 29.358 1.501 -21.699 1.00 88.19 505 ILE A O 1
ATOM 3886 N N . LYS A 1 506 ? 29.939 2.500 -19.773 1.00 88.19 506 LYS A N 1
ATOM 3887 C CA . LYS A 1 506 ? 30.790 1.398 -19.310 1.00 88.19 506 LYS A CA 1
ATOM 3888 C C . LYS A 1 506 ? 29.990 0.112 -19.092 1.00 88.19 506 LYS A C 1
ATOM 3890 O O . LYS A 1 506 ? 30.474 -0.971 -19.415 1.00 88.19 506 LYS A O 1
ATOM 3895 N N . GLY A 1 507 ? 28.790 0.216 -18.527 1.00 86.12 507 GLY A N 1
ATOM 3896 C CA . GLY A 1 507 ? 27.937 -0.930 -18.231 1.00 86.12 507 GLY A CA 1
ATOM 3897 C C . GLY A 1 507 ? 27.359 -1.586 -19.486 1.00 86.12 507 GLY A C 1
ATOM 3898 O O . GLY A 1 507 ? 27.235 -2.811 -19.520 1.00 86.12 507 GLY A O 1
ATOM 3899 N N . LEU A 1 508 ? 27.087 -0.815 -20.547 1.00 89.12 508 LEU A N 1
ATOM 3900 C CA . LEU A 1 508 ? 26.542 -1.336 -21.806 1.00 89.12 508 LEU A CA 1
ATOM 3901 C C . LEU A 1 508 ? 27.488 -2.319 -22.505 1.00 89.12 508 LEU A C 1
ATOM 3903 O O . LEU A 1 508 ? 27.027 -3.210 -23.216 1.00 89.12 508 LEU A O 1
ATOM 3907 N N . ALA A 1 509 ? 28.793 -2.264 -22.223 1.00 86.06 509 ALA A N 1
ATOM 3908 C CA . ALA A 1 509 ? 29.747 -3.267 -22.692 1.00 86.06 509 ALA A CA 1
ATOM 3909 C C . ALA A 1 509 ? 29.364 -4.707 -22.283 1.00 86.06 509 ALA A C 1
ATOM 3911 O O . ALA A 1 509 ? 29.671 -5.650 -23.010 1.00 86.06 509 ALA A O 1
ATOM 3912 N N . ALA A 1 510 ? 28.643 -4.898 -21.169 1.00 86.00 510 ALA A N 1
ATOM 3913 C CA . ALA A 1 510 ? 28.180 -6.215 -20.718 1.00 86.00 510 ALA A CA 1
ATOM 3914 C C . ALA A 1 510 ? 27.122 -6.861 -21.640 1.00 86.00 510 ALA A C 1
ATOM 3916 O O . ALA A 1 510 ? 26.868 -8.068 -21.525 1.00 86.00 510 ALA A O 1
ATOM 3917 N N . PHE A 1 511 ? 26.524 -6.068 -22.534 1.00 88.62 511 PHE A N 1
ATOM 3918 C CA . PHE A 1 511 ? 25.530 -6.479 -23.527 1.00 88.62 511 PHE A CA 1
ATOM 3919 C C . PHE A 1 511 ? 26.109 -6.590 -24.944 1.00 88.62 511 PHE A C 1
ATOM 3921 O O . PHE A 1 511 ? 25.375 -6.882 -25.890 1.00 88.62 511 PHE A O 1
ATOM 3928 N N . ALA A 1 512 ? 27.421 -6.384 -25.112 1.00 83.81 512 ALA A N 1
ATOM 3929 C CA . ALA A 1 512 ? 28.079 -6.556 -26.399 1.00 83.81 512 ALA A CA 1
ATOM 3930 C C . ALA A 1 512 ? 27.848 -7.980 -26.943 1.00 83.81 512 ALA A C 1
ATOM 3932 O O . ALA A 1 512 ? 28.066 -8.966 -26.241 1.00 83.81 512 ALA A O 1
ATOM 3933 N N . GLY A 1 513 ? 27.394 -8.074 -28.196 1.00 81.75 513 GLY A N 1
ATOM 3934 C CA . GLY A 1 513 ? 27.077 -9.341 -28.866 1.00 81.75 513 GLY A CA 1
ATOM 3935 C C . GLY A 1 513 ? 25.598 -9.740 -28.839 1.00 81.75 513 GLY A C 1
ATOM 3936 O O . GLY A 1 513 ? 25.222 -10.645 -29.579 1.00 81.75 513 GLY A O 1
ATOM 3937 N N . ASN A 1 514 ? 24.743 -9.063 -28.062 1.00 85.56 514 ASN A N 1
ATOM 3938 C CA . ASN A 1 514 ? 23.292 -9.243 -28.160 1.00 85.56 514 ASN A CA 1
ATOM 3939 C C . ASN A 1 514 ? 22.719 -8.308 -29.252 1.00 85.56 514 ASN A C 1
ATOM 3941 O O . ASN A 1 514 ? 22.885 -7.090 -29.127 1.00 85.56 514 ASN A O 1
ATOM 3945 N N . PRO A 1 515 ? 22.054 -8.832 -30.304 1.00 82.75 515 PRO A N 1
ATOM 3946 C CA . PRO A 1 515 ? 21.536 -8.013 -31.403 1.00 82.75 515 PRO A CA 1
ATOM 3947 C C . PRO A 1 515 ? 20.488 -6.987 -30.953 1.00 82.75 515 PRO A C 1
ATOM 3949 O O . PRO A 1 515 ? 20.475 -5.880 -31.485 1.00 82.75 515 PRO A O 1
ATOM 3952 N N . GLU A 1 516 ? 19.682 -7.296 -29.933 1.00 84.19 516 GLU A N 1
ATOM 3953 C CA . GLU A 1 516 ? 18.675 -6.370 -29.384 1.00 84.19 516 GLU A CA 1
ATOM 3954 C C . GLU A 1 516 ? 19.329 -5.112 -28.787 1.00 84.19 516 GLU A C 1
ATOM 3956 O O . GLU A 1 516 ? 18.790 -4.012 -28.866 1.00 84.19 516 GLU A O 1
ATOM 3961 N N . PHE A 1 517 ? 20.547 -5.246 -28.250 1.00 87.56 517 PHE A N 1
ATOM 3962 C CA . PHE A 1 517 ? 21.310 -4.155 -27.636 1.00 87.56 517 PHE A CA 1
ATOM 3963 C C . PHE A 1 517 ? 22.280 -3.471 -28.608 1.00 87.56 517 PHE A C 1
ATOM 3965 O O . PHE A 1 517 ? 23.068 -2.621 -28.187 1.00 87.56 517 PHE A O 1
ATOM 3972 N N . ALA A 1 518 ? 22.235 -3.788 -29.906 1.00 78.94 518 ALA A N 1
ATOM 3973 C CA . ALA A 1 518 ? 23.149 -3.209 -30.891 1.00 78.94 518 ALA A CA 1
ATOM 3974 C C . ALA A 1 518 ? 23.078 -1.672 -30.928 1.00 78.94 518 ALA A C 1
ATOM 3976 O O . ALA A 1 518 ? 24.114 -1.016 -31.028 1.00 78.94 518 ALA A O 1
ATOM 3977 N N . PHE A 1 519 ? 21.876 -1.101 -30.787 1.00 79.50 519 PHE A N 1
ATOM 3978 C CA . PHE A 1 519 ? 21.670 0.347 -30.745 1.00 79.50 519 PHE A CA 1
ATOM 3979 C C . PHE A 1 519 ? 22.324 1.018 -29.519 1.00 79.50 519 PHE A C 1
ATOM 3981 O O . PHE A 1 519 ? 23.248 1.810 -29.720 1.00 79.50 519 PHE A O 1
ATOM 3988 N N . PRO A 1 520 ? 21.945 0.703 -28.260 1.00 83.06 520 PRO A N 1
ATOM 3989 C CA . PRO A 1 520 ? 22.551 1.346 -27.092 1.00 83.06 520 PRO A CA 1
ATOM 3990 C C . PRO A 1 520 ? 24.059 1.073 -26.977 1.00 83.06 520 PRO A C 1
ATOM 3992 O O . PRO A 1 520 ? 24.820 1.974 -26.631 1.00 83.06 520 PRO A O 1
ATOM 3995 N N . VAL A 1 521 ? 24.526 -0.134 -27.322 1.00 86.81 521 VAL A N 1
ATOM 3996 C CA . VAL A 1 521 ? 25.966 -0.453 -27.336 1.00 86.81 521 VAL A CA 1
ATOM 3997 C C . VAL A 1 521 ? 26.702 0.354 -28.405 1.00 86.81 521 VAL A C 1
ATOM 3999 O O . VAL A 1 521 ? 27.813 0.821 -28.159 1.00 86.81 521 VAL A O 1
ATOM 4002 N N . GLY A 1 522 ? 26.096 0.537 -29.580 1.00 81.88 522 GLY A N 1
ATOM 4003 C CA . GLY A 1 522 ? 26.643 1.368 -30.650 1.00 81.88 522 GLY A CA 1
ATOM 4004 C C . GLY A 1 522 ? 26.811 2.823 -30.221 1.00 81.88 522 GLY A C 1
ATOM 4005 O O . GLY A 1 522 ? 27.869 3.402 -30.449 1.00 81.88 522 GLY A O 1
ATOM 4006 N N . LEU A 1 523 ? 25.818 3.383 -29.526 1.00 82.19 523 LEU A N 1
ATOM 4007 C CA . LEU A 1 523 ? 25.899 4.732 -28.959 1.00 82.19 523 LEU A CA 1
ATOM 4008 C C . LEU A 1 523 ? 27.000 4.857 -27.904 1.00 82.19 523 LEU A C 1
ATOM 4010 O O . LEU A 1 523 ? 27.783 5.800 -27.942 1.00 82.19 523 LEU A O 1
ATOM 4014 N N . ALA A 1 524 ? 27.095 3.889 -26.991 1.00 86.50 524 ALA A N 1
ATOM 4015 C CA . ALA A 1 524 ? 28.116 3.889 -25.947 1.00 86.50 524 ALA A CA 1
ATOM 4016 C C . ALA A 1 524 ? 29.541 3.820 -26.519 1.00 86.50 524 ALA A C 1
ATOM 4018 O O . ALA A 1 524 ? 30.440 4.491 -26.018 1.00 86.50 524 ALA A O 1
ATOM 4019 N N . LYS A 1 525 ? 29.740 3.030 -27.582 1.00 85.12 525 LYS A N 1
ATOM 4020 C CA . LYS A 1 525 ? 31.016 2.964 -28.307 1.00 85.12 525 LYS A CA 1
ATOM 4021 C C . LYS A 1 525 ? 31.311 4.241 -29.087 1.00 85.12 525 LYS A C 1
ATOM 4023 O O . LYS A 1 525 ? 32.458 4.663 -29.117 1.00 85.12 525 LYS A O 1
ATOM 4028 N N . GLY A 1 526 ? 30.290 4.828 -29.708 1.00 81.25 526 GLY A N 1
ATOM 4029 C CA . GLY A 1 526 ? 30.434 6.013 -30.547 1.00 81.25 526 GLY A CA 1
ATOM 4030 C C . GLY A 1 526 ? 30.684 7.307 -29.782 1.00 81.25 526 GLY A C 1
ATOM 4031 O O . GLY A 1 526 ? 31.197 8.244 -30.375 1.00 81.25 526 GLY A O 1
ATOM 4032 N N . PHE A 1 527 ? 30.344 7.367 -28.491 1.00 86.12 527 PHE A N 1
ATOM 4033 C CA . PHE A 1 527 ? 30.454 8.582 -27.674 1.00 86.12 527 PHE A CA 1
ATOM 4034 C C . PHE A 1 527 ? 31.076 8.305 -26.292 1.00 86.12 527 PHE A C 1
ATOM 4036 O O . PHE A 1 527 ? 30.432 8.529 -25.260 1.00 86.12 527 PHE A O 1
ATOM 4043 N N . PRO A 1 528 ? 32.323 7.797 -26.230 1.00 84.62 528 PRO A N 1
ATOM 4044 C CA . PRO A 1 528 ? 32.953 7.361 -24.982 1.00 84.62 528 PRO A CA 1
ATOM 4045 C C . PRO A 1 528 ? 33.202 8.501 -23.981 1.00 84.62 528 PRO A C 1
ATOM 4047 O O . PRO A 1 528 ? 33.296 8.247 -22.777 1.00 84.62 528 PRO A O 1
ATOM 4050 N N . SER A 1 529 ? 33.278 9.756 -24.436 1.00 83.44 529 SER A N 1
ATOM 4051 C CA . SER A 1 529 ? 33.402 10.933 -23.570 1.00 83.44 529 SER A CA 1
ATOM 4052 C C . SER A 1 529 ? 32.164 11.194 -22.704 1.00 83.44 529 SER A C 1
ATOM 4054 O O . SER A 1 529 ? 32.247 11.954 -21.731 1.00 83.44 529 SER A O 1
ATOM 4056 N N . GLY A 1 530 ? 31.022 10.573 -23.026 1.00 81.56 530 GLY A N 1
ATOM 4057 C CA . GLY A 1 530 ? 29.726 10.897 -22.427 1.00 81.56 530 GLY A CA 1
ATOM 4058 C C . GLY A 1 530 ? 29.101 12.176 -22.989 1.00 81.56 530 GLY A C 1
ATOM 4059 O O . GLY A 1 530 ? 28.177 12.721 -22.380 1.00 81.56 530 GLY A O 1
ATOM 4060 N N . ARG A 1 531 ? 29.610 12.662 -24.126 1.00 81.94 531 ARG A N 1
ATOM 4061 C CA . ARG A 1 531 ? 29.098 13.799 -24.896 1.00 81.94 531 ARG A CA 1
ATOM 4062 C C . ARG A 1 531 ? 29.055 13.438 -26.375 1.00 81.94 531 ARG A C 1
ATOM 4064 O O . ARG A 1 531 ? 29.769 12.563 -26.840 1.00 81.94 531 ARG A O 1
ATOM 4071 N N . ILE A 1 532 ? 28.215 14.143 -27.108 1.00 81.00 532 ILE A N 1
ATOM 4072 C CA . ILE A 1 532 ? 28.135 14.101 -28.557 1.00 81.00 532 ILE A CA 1
ATOM 4073 C C . ILE A 1 532 ? 29.133 15.129 -29.073 1.00 81.00 532 ILE A C 1
ATOM 4075 O O . ILE A 1 532 ? 28.933 16.329 -28.904 1.00 81.00 532 ILE A O 1
ATOM 4079 N N . THR A 1 533 ? 30.217 14.667 -29.684 1.00 83.25 533 THR A N 1
ATOM 4080 C CA . THR A 1 533 ? 31.221 15.544 -30.294 1.00 83.25 533 THR A CA 1
ATOM 4081 C C . THR A 1 533 ? 31.383 15.217 -31.772 1.00 83.25 533 THR A C 1
ATOM 4083 O O . THR A 1 533 ? 31.211 14.070 -32.193 1.00 83.25 533 THR A O 1
ATOM 4086 N N . GLY A 1 534 ? 31.728 16.226 -32.576 1.00 82.12 534 GLY A N 1
ATOM 4087 C CA . GLY A 1 534 ? 32.016 16.018 -33.997 1.00 82.12 534 GLY A CA 1
ATOM 4088 C C . GLY A 1 534 ? 33.186 15.053 -34.233 1.00 82.12 534 GLY A C 1
ATOM 4089 O O . GLY A 1 534 ? 33.147 14.277 -35.184 1.00 82.12 534 GLY A O 1
ATOM 4090 N N . ASP A 1 535 ? 34.198 15.057 -33.357 1.00 84.69 535 ASP A N 1
ATOM 4091 C CA . ASP A 1 535 ? 35.369 14.176 -33.466 1.00 84.69 535 ASP A CA 1
ATOM 4092 C C . ASP A 1 535 ? 35.037 12.708 -33.167 1.00 84.69 535 ASP A C 1
ATOM 4094 O O . ASP A 1 535 ? 35.451 11.829 -33.923 1.00 84.69 535 ASP A O 1
ATOM 4098 N N . GLU A 1 536 ? 34.266 12.426 -32.114 1.00 86.44 536 GLU A N 1
ATOM 4099 C CA . GLU A 1 536 ? 33.848 11.053 -31.797 1.00 86.44 536 GLU A CA 1
ATOM 4100 C C . GLU A 1 536 ? 32.863 10.518 -32.838 1.00 86.44 536 GLU A C 1
ATOM 4102 O O . GLU A 1 536 ? 32.963 9.370 -33.267 1.00 86.44 536 GLU A O 1
ATOM 4107 N N . PHE A 1 537 ? 31.970 11.376 -33.341 1.00 86.19 537 PHE A N 1
ATOM 4108 C CA . PHE A 1 537 ? 31.089 11.010 -34.442 1.00 86.19 537 PHE A CA 1
ATOM 4109 C C . PHE A 1 537 ? 31.855 10.737 -35.742 1.00 86.19 537 PHE A C 1
ATOM 4111 O O . PHE A 1 537 ? 31.550 9.771 -36.440 1.00 86.19 537 PHE A O 1
ATOM 4118 N N . ARG A 1 538 ? 32.886 11.539 -36.054 1.00 88.44 538 ARG A N 1
ATOM 4119 C CA . ARG A 1 538 ? 33.806 11.262 -37.168 1.00 88.44 538 ARG A CA 1
ATOM 4120 C C . ARG A 1 538 ? 34.437 9.885 -36.997 1.00 88.44 538 ARG A C 1
ATOM 4122 O O . ARG A 1 538 ? 34.369 9.084 -37.923 1.00 88.44 538 ARG A O 1
ATOM 4129 N N . GLN A 1 539 ? 35.018 9.617 -35.828 1.00 86.62 539 GLN A N 1
ATOM 4130 C CA . GLN A 1 539 ? 35.686 8.352 -35.543 1.00 86.62 539 GLN A CA 1
ATOM 4131 C C . GLN A 1 539 ? 34.726 7.161 -35.682 1.00 86.62 539 GLN A C 1
ATOM 4133 O O . GLN A 1 539 ? 35.071 6.181 -36.333 1.00 86.62 539 GLN A O 1
ATOM 4138 N N . LEU A 1 540 ? 33.495 7.273 -35.171 1.00 85.50 540 LEU A N 1
ATOM 4139 C CA . LEU A 1 540 ? 32.460 6.246 -35.317 1.00 85.50 540 LEU A CA 1
ATOM 4140 C C . LEU A 1 540 ? 32.163 5.920 -36.791 1.00 85.50 540 LEU A C 1
ATOM 4142 O O . LEU A 1 540 ? 32.029 4.752 -37.161 1.00 85.50 540 LEU A O 1
ATOM 4146 N N . LEU A 1 541 ? 32.033 6.943 -37.638 1.00 86.19 541 LEU A N 1
ATOM 4147 C CA . LEU A 1 541 ? 31.776 6.754 -39.067 1.00 86.19 541 LEU A CA 1
ATOM 4148 C C . LEU A 1 541 ? 33.007 6.189 -39.790 1.00 86.19 541 LEU A C 1
ATOM 4150 O O . LEU A 1 541 ? 32.857 5.349 -40.675 1.00 86.19 541 LEU A O 1
ATOM 4154 N N . GLU A 1 542 ? 34.217 6.603 -39.406 1.00 85.75 542 GLU A N 1
ATOM 4155 C CA . GLU A 1 542 ? 35.465 6.049 -39.940 1.00 85.75 542 GLU A CA 1
ATOM 4156 C C . GLU A 1 542 ? 35.627 4.567 -39.597 1.00 85.75 542 GLU A C 1
ATOM 4158 O O . GLU A 1 542 ? 35.896 3.780 -40.501 1.00 85.75 542 GLU A O 1
ATOM 4163 N N . GLU A 1 543 ? 35.366 4.169 -38.351 1.00 85.19 543 GLU A N 1
ATOM 4164 C CA . GLU A 1 543 ? 35.389 2.767 -37.920 1.00 85.19 543 GLU A CA 1
ATOM 4165 C C . GLU A 1 543 ? 34.392 1.913 -38.717 1.00 85.19 543 GLU A C 1
ATOM 4167 O O . GLU A 1 543 ? 34.713 0.796 -39.124 1.00 85.19 543 GLU A O 1
ATOM 4172 N N . ARG A 1 544 ? 33.192 2.439 -39.009 1.00 83.62 544 ARG A N 1
ATOM 4173 C CA . ARG A 1 544 ? 32.218 1.726 -39.854 1.00 83.62 544 ARG A CA 1
ATOM 4174 C C . ARG A 1 544 ? 32.691 1.583 -41.299 1.00 83.62 544 ARG A C 1
ATOM 4176 O O . ARG A 1 544 ? 32.504 0.526 -41.895 1.00 83.62 544 ARG A O 1
ATOM 4183 N N . LEU A 1 545 ? 33.298 2.624 -41.862 1.00 83.56 545 LEU A N 1
ATOM 4184 C CA . LEU A 1 545 ? 33.857 2.573 -43.215 1.00 83.56 545 LEU A CA 1
ATOM 4185 C C . LEU A 1 545 ? 35.049 1.610 -43.306 1.00 83.56 545 LEU A C 1
ATOM 4187 O O . LEU A 1 545 ? 35.238 0.987 -44.343 1.00 83.56 545 LEU A O 1
ATOM 4191 N N . GLU A 1 546 ? 35.852 1.494 -42.247 1.00 85.06 546 GLU A N 1
ATOM 4192 C CA . GLU A 1 546 ? 36.985 0.561 -42.164 1.00 85.06 546 GLU A CA 1
ATOM 4193 C C . GLU A 1 546 ? 36.546 -0.889 -41.923 1.00 85.06 546 GLU A C 1
ATOM 4195 O O . GLU A 1 546 ? 37.250 -1.813 -42.319 1.00 85.06 546 GLU A O 1
ATOM 4200 N N . ALA A 1 547 ? 35.362 -1.097 -41.344 1.00 82.00 547 ALA A N 1
ATOM 4201 C CA . ALA A 1 547 ? 34.719 -2.404 -41.209 1.00 82.00 547 ALA A CA 1
ATOM 4202 C C . ALA A 1 547 ? 33.923 -2.838 -42.464 1.00 82.00 547 ALA A C 1
ATOM 4204 O O . ALA A 1 547 ? 33.051 -3.703 -42.364 1.00 82.00 547 ALA A O 1
ATOM 4205 N N . ASP A 1 548 ? 34.190 -2.231 -43.628 1.00 80.94 548 ASP A N 1
ATOM 4206 C CA . ASP A 1 548 ? 33.554 -2.515 -44.926 1.00 80.94 548 ASP A CA 1
ATOM 4207 C C . ASP A 1 548 ? 32.013 -2.405 -44.932 1.00 80.94 548 ASP A C 1
ATOM 4209 O O . ASP A 1 548 ? 31.320 -3.050 -45.726 1.00 80.94 548 ASP A O 1
ATOM 4213 N N . HIS A 1 549 ? 31.432 -1.559 -44.072 1.00 80.12 549 HIS A N 1
ATOM 4214 C CA . HIS A 1 549 ? 30.007 -1.250 -44.184 1.00 80.12 549 HIS A CA 1
ATOM 4215 C C . HIS A 1 549 ? 29.706 -0.498 -45.498 1.00 80.12 549 HIS A C 1
ATOM 4217 O O . HIS A 1 549 ? 30.481 0.383 -45.885 1.00 80.12 549 HIS A O 1
ATOM 4223 N N . PRO A 1 550 ? 28.557 -0.768 -46.160 1.00 85.81 550 PRO A N 1
ATOM 4224 C CA . PRO A 1 550 ? 28.139 -0.014 -47.340 1.00 85.81 550 PRO A CA 1
ATOM 4225 C C . PRO A 1 550 ? 28.090 1.483 -47.041 1.00 85.81 550 PRO A C 1
ATOM 4227 O O . PRO A 1 550 ? 27.523 1.893 -46.024 1.00 85.81 550 PRO A O 1
ATOM 4230 N N . VAL A 1 551 ? 28.662 2.300 -47.925 1.00 84.50 551 VAL A N 1
ATOM 4231 C CA . VAL A 1 551 ? 28.765 3.747 -47.699 1.00 84.50 551 VAL A CA 1
ATOM 4232 C C . VAL A 1 551 ? 27.386 4.393 -47.559 1.00 84.50 551 VAL A C 1
ATOM 4234 O O . VAL A 1 551 ? 27.204 5.282 -46.732 1.00 84.50 551 VAL A O 1
ATOM 4237 N N . GLU A 1 552 ? 26.390 3.894 -48.290 1.00 84.81 552 GLU A N 1
ATOM 4238 C CA . GLU A 1 552 ? 25.001 4.342 -48.209 1.00 84.81 552 GLU A CA 1
ATOM 4239 C C . GLU A 1 552 ? 24.454 4.151 -46.795 1.00 84.81 552 GLU A C 1
ATOM 4241 O O . GLU A 1 552 ? 23.840 5.059 -46.247 1.00 84.81 552 GLU A O 1
ATOM 4246 N N . LYS A 1 553 ? 24.766 3.015 -46.160 1.00 80.31 553 LYS A N 1
ATOM 4247 C CA . LYS A 1 553 ? 24.349 2.728 -44.786 1.00 80.31 553 LYS A CA 1
ATOM 4248 C C . LYS A 1 553 ? 25.012 3.680 -43.790 1.00 80.31 553 LYS A C 1
ATOM 4250 O O . LYS A 1 553 ? 24.341 4.181 -42.898 1.00 80.31 553 LYS A O 1
ATOM 4255 N N . VAL A 1 554 ? 26.302 3.970 -43.973 1.00 83.50 554 VAL A N 1
ATOM 4256 C CA . VAL A 1 554 ? 27.035 4.937 -43.135 1.00 83.50 554 VAL A CA 1
ATOM 4257 C C . VAL A 1 554 ? 26.465 6.354 -43.295 1.00 83.50 554 VAL A C 1
ATOM 4259 O O . VAL A 1 554 ? 26.359 7.095 -42.318 1.00 83.50 554 VAL A O 1
ATOM 4262 N N . MET A 1 555 ? 26.059 6.735 -44.510 1.00 85.06 555 MET A N 1
ATOM 4263 C CA . MET A 1 555 ? 25.367 8.002 -44.764 1.00 85.06 555 MET A CA 1
ATOM 4264 C C . MET A 1 555 ? 23.980 8.036 -44.113 1.00 85.06 555 MET A C 1
ATOM 4266 O O . MET A 1 555 ? 23.627 9.048 -43.510 1.00 85.06 555 MET A O 1
ATOM 4270 N N . ASP A 1 556 ? 23.219 6.943 -44.183 1.00 80.38 556 ASP A N 1
ATOM 4271 C CA . ASP A 1 556 ? 21.910 6.829 -43.535 1.00 80.38 556 ASP A CA 1
ATOM 4272 C C . ASP A 1 556 ? 22.038 6.947 -42.007 1.00 80.38 556 ASP A C 1
ATOM 4274 O O . ASP A 1 556 ? 21.293 7.706 -41.387 1.00 80.38 556 ASP A O 1
ATOM 4278 N N . ASP A 1 557 ? 23.031 6.289 -41.396 1.00 77.62 557 ASP A N 1
ATOM 4279 C CA . ASP A 1 557 ? 23.340 6.438 -39.967 1.00 77.62 557 ASP A CA 1
ATOM 4280 C C . ASP A 1 557 ? 23.646 7.904 -39.612 1.00 77.62 557 ASP A C 1
ATOM 4282 O O . ASP A 1 557 ? 23.176 8.425 -38.594 1.00 77.62 557 ASP A O 1
ATOM 4286 N N . ALA A 1 558 ? 24.409 8.590 -40.472 1.00 82.19 558 ALA A N 1
ATOM 4287 C CA . ALA A 1 558 ? 24.742 9.991 -40.269 1.00 82.19 558 ALA A CA 1
ATOM 4288 C C . ALA A 1 558 ? 23.500 10.894 -40.344 1.00 82.19 558 ALA A C 1
ATOM 4290 O O . ALA A 1 558 ? 23.319 11.782 -39.507 1.00 82.19 558 ALA A O 1
ATOM 4291 N N . VAL A 1 559 ? 22.613 10.634 -41.307 1.00 82.94 559 VAL A N 1
ATOM 4292 C CA . VAL A 1 559 ? 21.335 11.337 -41.464 1.00 82.94 559 VAL A CA 1
ATOM 4293 C C . VAL A 1 559 ? 20.426 11.109 -40.264 1.00 82.94 559 VAL A C 1
ATOM 4295 O O . VAL A 1 559 ? 19.859 12.077 -39.764 1.00 82.94 559 VAL A O 1
ATOM 4298 N N . VAL A 1 560 ? 20.304 9.876 -39.769 1.00 79.12 560 VAL A N 1
ATOM 4299 C CA . VAL A 1 560 ? 19.480 9.560 -38.592 1.00 79.12 560 VAL A CA 1
ATOM 4300 C C . VAL A 1 560 ? 19.950 10.355 -37.376 1.00 79.12 560 VAL A C 1
ATOM 4302 O O . VAL A 1 560 ? 19.123 10.951 -36.681 1.00 79.12 560 VAL A O 1
ATOM 4305 N N . MET A 1 561 ? 21.262 10.435 -37.140 1.00 78.00 561 MET A N 1
ATOM 4306 C CA . MET A 1 561 ? 21.807 11.215 -36.027 1.00 78.00 561 MET A CA 1
ATOM 4307 C C . MET A 1 561 ? 21.533 12.719 -36.192 1.00 78.00 561 MET A C 1
ATOM 4309 O O . MET A 1 561 ? 21.076 13.369 -35.251 1.00 78.00 561 MET A O 1
ATOM 4313 N N . LEU A 1 562 ? 21.736 13.269 -37.395 1.00 80.56 562 LEU A N 1
ATOM 4314 C CA . LEU A 1 562 ? 21.458 14.680 -37.694 1.00 80.56 562 LEU A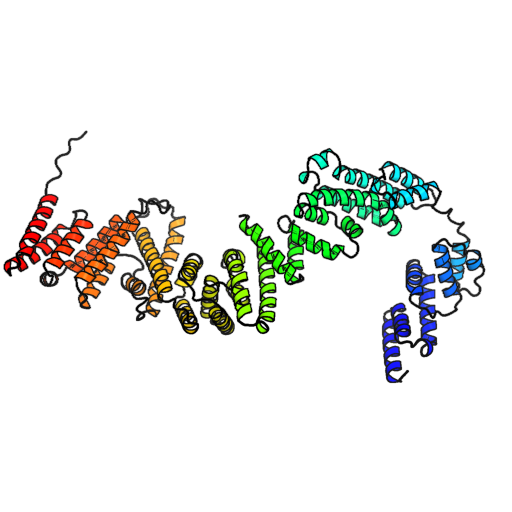 CA 1
ATOM 4315 C C . LEU A 1 562 ? 19.965 15.024 -37.554 1.00 80.56 562 LEU A C 1
ATOM 4317 O O . LEU A 1 562 ? 19.634 16.038 -36.941 1.00 80.56 562 LEU A O 1
ATOM 4321 N N . MET A 1 563 ? 19.065 14.163 -38.045 1.00 78.62 563 MET A N 1
ATOM 4322 C CA . MET A 1 563 ? 17.611 14.319 -37.887 1.00 78.62 563 MET A CA 1
ATOM 4323 C C . MET A 1 563 ? 17.176 14.226 -36.429 1.00 78.62 563 MET A C 1
ATOM 4325 O O . MET A 1 563 ? 16.300 14.970 -35.998 1.00 78.62 563 MET A O 1
ATOM 4329 N N . THR A 1 564 ? 17.787 13.326 -35.658 1.00 71.12 564 THR A N 1
ATOM 4330 C CA . THR A 1 564 ? 17.489 13.177 -34.231 1.00 71.12 564 THR A CA 1
ATOM 4331 C C . THR A 1 564 ? 17.811 14.475 -33.491 1.00 71.12 564 THR A C 1
ATOM 4333 O O . THR A 1 564 ? 16.960 14.995 -32.774 1.00 71.12 564 THR A O 1
ATOM 4336 N N . ILE A 1 565 ? 18.983 15.069 -33.732 1.00 72.44 565 ILE A N 1
ATOM 4337 C CA . ILE A 1 565 ? 19.375 16.358 -33.137 1.00 72.44 565 ILE A CA 1
ATOM 4338 C C . ILE A 1 565 ? 18.487 17.515 -33.619 1.00 72.44 565 ILE A C 1
ATOM 4340 O O . ILE A 1 565 ? 18.118 18.377 -32.824 1.00 72.44 565 ILE A O 1
ATOM 4344 N N . GLU A 1 566 ? 18.075 17.513 -34.887 1.00 72.06 566 GLU A N 1
ATOM 4345 C CA . GLU A 1 566 ? 17.122 18.488 -35.434 1.00 72.06 566 GLU A CA 1
ATOM 4346 C C . GLU A 1 566 ? 15.716 18.358 -34.815 1.00 72.06 566 GLU A C 1
ATOM 4348 O O . GLU A 1 566 ? 15.045 19.353 -34.553 1.00 72.06 566 GLU A O 1
ATOM 4353 N N . SER A 1 567 ? 15.267 17.149 -34.478 1.00 67.06 567 SER A N 1
ATOM 4354 C CA . SER A 1 567 ? 13.988 16.969 -33.777 1.00 67.06 567 SER A CA 1
ATOM 4355 C C . SER A 1 567 ? 13.999 17.571 -32.363 1.00 67.06 567 SER A C 1
ATOM 4357 O O . SER A 1 567 ? 12.977 18.076 -31.898 1.00 67.06 567 SER A O 1
ATOM 4359 N N . PHE A 1 568 ? 15.169 17.610 -31.711 1.00 60.69 568 PHE A N 1
ATOM 4360 C CA . PHE A 1 568 ? 15.349 18.285 -30.425 1.00 60.69 568 PHE A CA 1
ATOM 4361 C C . PHE A 1 568 ? 15.363 19.816 -30.549 1.00 60.69 568 PHE A C 1
ATOM 4363 O O . PHE A 1 568 ? 14.980 20.488 -29.593 1.00 60.69 568 PHE A O 1
ATOM 4370 N N . SER A 1 569 ? 15.740 20.385 -31.704 1.00 55.72 569 SER A N 1
ATOM 4371 C CA . SER A 1 569 ? 15.672 21.838 -31.931 1.00 55.72 569 SER A CA 1
ATOM 4372 C C . SER A 1 569 ? 14.248 22.332 -32.219 1.00 55.72 569 SER A C 1
ATOM 4374 O O . SER A 1 569 ? 13.908 23.456 -31.855 1.00 55.72 569 SER A O 1
ATOM 4376 N N . GLY A 1 570 ? 13.390 21.489 -32.807 1.00 47.62 570 GLY A N 1
ATOM 4377 C CA . GLY A 1 570 ? 11.975 21.793 -33.073 1.00 47.62 570 GLY A CA 1
ATOM 4378 C C . GLY A 1 570 ? 11.030 21.621 -31.874 1.00 47.62 570 GLY A C 1
ATOM 4379 O O . GLY A 1 570 ? 9.869 22.026 -31.940 1.00 47.62 570 GLY A O 1
ATOM 4380 N N . ALA A 1 571 ? 11.496 21.038 -30.766 1.00 44.41 571 ALA A N 1
ATOM 4381 C CA . ALA A 1 571 ? 10.685 20.756 -29.584 1.00 44.41 571 ALA A CA 1
ATOM 4382 C C . ALA A 1 571 ? 10.475 21.996 -28.689 1.00 44.41 571 ALA A C 1
ATOM 4384 O O . ALA A 1 571 ? 10.735 21.977 -27.487 1.00 44.41 571 ALA A O 1
ATOM 4385 N N . SER A 1 572 ? 9.914 23.070 -29.248 1.00 40.03 572 SER A N 1
ATOM 4386 C CA . SER A 1 572 ? 9.395 24.215 -28.480 1.00 40.03 572 SER A CA 1
ATOM 4387 C C . SER A 1 572 ? 8.213 23.830 -27.562 1.00 40.03 572 SER A C 1
ATOM 4389 O O . SER A 1 572 ? 7.799 24.623 -26.723 1.00 40.03 572 SER A O 1
ATOM 4391 N N . GLY A 1 573 ? 7.663 22.615 -27.713 1.00 36.06 573 GLY A N 1
ATOM 4392 C CA . GLY A 1 573 ? 6.495 22.103 -26.986 1.00 36.06 573 GLY A CA 1
ATOM 4393 C C . GLY A 1 573 ? 6.778 21.267 -25.729 1.00 36.06 573 GLY A C 1
ATOM 4394 O O . GLY A 1 573 ? 5.827 20.882 -25.059 1.00 36.06 573 GLY A O 1
ATOM 4395 N N . LEU A 1 574 ? 8.040 20.985 -25.375 1.00 37.41 574 LEU A N 1
ATOM 4396 C CA . LEU A 1 574 ? 8.374 20.150 -24.203 1.00 37.41 574 LEU A CA 1
ATOM 4397 C C . LEU A 1 574 ? 8.335 20.891 -22.852 1.00 37.41 574 LEU A C 1
ATOM 4399 O O . LEU A 1 574 ? 8.701 20.315 -21.833 1.00 37.41 574 LEU A O 1
ATOM 4403 N N . GLY A 1 575 ? 7.910 22.159 -22.811 1.00 31.83 575 GLY A N 1
ATOM 4404 C CA . GLY A 1 575 ? 7.761 22.903 -21.551 1.00 31.83 575 GLY A CA 1
ATOM 4405 C C . GLY A 1 575 ? 9.064 23.100 -20.764 1.00 31.83 575 GLY A C 1
ATOM 4406 O O . GLY A 1 575 ? 9.021 23.491 -19.601 1.00 31.83 575 GLY A O 1
ATOM 4407 N N . LEU A 1 576 ? 10.226 22.849 -21.375 1.00 35.31 576 LEU A N 1
ATOM 4408 C CA . LEU A 1 576 ? 11.520 23.164 -20.780 1.00 35.31 576 LEU A CA 1
ATOM 4409 C C . LEU A 1 576 ? 11.771 24.676 -20.948 1.00 35.31 576 LEU A C 1
ATOM 4411 O O . LEU A 1 576 ? 11.684 25.173 -22.074 1.00 35.31 576 LEU A O 1
ATOM 4415 N N . PRO A 1 577 ? 12.096 25.427 -19.877 1.00 31.95 577 PRO A N 1
ATOM 4416 C CA . PRO A 1 577 ? 12.093 26.901 -19.852 1.00 31.95 577 PRO A CA 1
ATOM 4417 C C . PRO A 1 577 ? 13.205 27.581 -20.681 1.00 31.95 577 PRO A C 1
ATOM 4419 O O . PRO A 1 577 ? 13.513 28.754 -20.489 1.00 31.95 577 PRO A O 1
ATOM 4422 N N . PHE A 1 578 ? 13.812 26.866 -21.626 1.00 42.12 578 PHE A N 1
ATOM 4423 C CA . PHE A 1 578 ? 15.054 27.242 -22.296 1.00 42.12 578 PHE A CA 1
ATOM 4424 C C . PHE A 1 578 ? 15.048 26.911 -23.801 1.00 42.12 578 PHE A C 1
ATOM 4426 O O . PHE A 1 578 ? 16.108 26.721 -24.391 1.00 42.12 578 PHE A O 1
ATOM 4433 N N . GLY A 1 579 ? 13.872 26.841 -24.437 1.00 35.59 579 GLY A N 1
ATOM 4434 C CA . GLY A 1 579 ? 13.670 26.352 -25.815 1.00 35.59 579 GLY A CA 1
ATOM 4435 C C . GLY A 1 579 ? 14.470 27.029 -26.944 1.00 35.59 579 GLY A C 1
ATOM 4436 O O . GLY A 1 579 ? 14.491 26.500 -28.045 1.00 35.59 579 GLY A O 1
ATOM 4437 N N . ASN A 1 580 ? 15.177 28.134 -26.682 1.00 41.31 580 ASN A N 1
ATOM 4438 C CA . ASN A 1 580 ? 16.095 28.784 -27.633 1.00 41.31 580 ASN A CA 1
ATOM 4439 C C . ASN A 1 580 ? 17.562 28.830 -27.144 1.00 41.31 580 ASN A C 1
ATOM 4441 O O . ASN A 1 580 ? 18.411 29.434 -27.797 1.00 41.31 580 ASN A O 1
ATOM 4445 N N . CYS A 1 581 ? 17.884 28.231 -25.993 1.00 43.31 581 CYS A N 1
ATOM 4446 C CA . CYS A 1 581 ? 19.137 28.481 -25.270 1.00 43.31 581 CYS A CA 1
ATOM 4447 C C . CYS A 1 581 ? 20.227 27.408 -25.465 1.00 43.31 581 CYS A C 1
ATOM 4449 O O . CYS A 1 581 ? 21.331 27.592 -24.960 1.00 43.31 581 CYS A O 1
ATOM 4451 N N . PHE A 1 582 ? 19.962 26.302 -26.173 1.00 52.12 582 PHE A N 1
ATOM 4452 C CA . PHE A 1 582 ? 20.793 25.088 -26.063 1.00 52.12 582 PHE A CA 1
ATOM 4453 C C . PHE A 1 582 ? 21.690 24.718 -27.256 1.00 52.12 582 PHE A C 1
ATOM 4455 O O . PHE A 1 582 ? 22.280 23.643 -27.262 1.00 52.12 582 PHE A O 1
ATOM 4462 N N . GLY A 1 583 ? 21.863 25.587 -28.256 1.00 58.41 583 GLY A N 1
ATOM 4463 C CA . GLY A 1 583 ? 22.907 25.380 -29.273 1.00 58.41 583 GLY A CA 1
ATOM 4464 C C . GLY A 1 583 ? 22.747 24.118 -30.137 1.00 58.41 583 GLY A C 1
ATOM 4465 O O . GLY A 1 583 ? 23.736 23.645 -30.689 1.00 58.41 583 GLY A O 1
ATOM 4466 N N . ALA A 1 584 ? 21.529 23.585 -30.290 1.00 66.56 584 ALA A N 1
ATOM 4467 C CA . ALA A 1 584 ? 21.252 22.421 -31.139 1.00 66.56 584 ALA A CA 1
ATOM 4468 C C . ALA A 1 584 ? 21.709 22.631 -32.597 1.00 66.56 584 ALA A C 1
ATOM 4470 O O . ALA A 1 584 ? 22.230 21.707 -33.216 1.00 66.56 584 ALA A O 1
ATOM 4471 N N . ASP A 1 585 ? 21.619 23.864 -33.111 1.00 70.06 585 ASP A N 1
ATOM 4472 C CA . ASP A 1 585 ? 22.195 24.238 -34.408 1.00 70.06 585 ASP A CA 1
ATOM 4473 C C . ASP A 1 585 ? 23.722 24.108 -34.437 1.00 70.06 585 ASP A C 1
ATOM 4475 O O . ASP A 1 585 ? 24.273 23.578 -35.399 1.00 70.06 585 ASP A O 1
ATOM 4479 N N . SER A 1 586 ? 24.406 24.526 -33.367 1.00 72.50 586 SER A N 1
ATOM 4480 C CA . SER A 1 586 ? 25.861 24.386 -33.235 1.00 72.50 586 SER A CA 1
ATOM 4481 C C . SER A 1 586 ? 26.270 22.914 -33.174 1.00 72.50 586 SER A C 1
ATOM 4483 O O . SER A 1 586 ? 27.229 22.519 -33.828 1.00 72.50 586 SER A O 1
ATOM 4485 N N . LEU A 1 587 ? 25.527 22.086 -32.433 1.00 74.38 587 LEU A N 1
ATOM 4486 C CA . LEU A 1 587 ? 25.787 20.649 -32.341 1.00 74.38 587 LEU A CA 1
ATOM 4487 C C . LEU A 1 587 ? 25.530 19.937 -33.676 1.00 74.38 587 LEU A C 1
ATOM 4489 O O . LEU A 1 587 ? 26.329 19.106 -34.103 1.00 74.38 587 LEU A O 1
ATOM 4493 N N . ARG A 1 588 ? 24.448 20.300 -34.375 1.00 82.44 588 ARG A N 1
ATOM 4494 C CA . ARG A 1 588 ? 24.161 19.820 -35.733 1.00 82.44 588 ARG A CA 1
ATOM 4495 C C . ARG A 1 588 ? 25.304 20.160 -36.691 1.00 82.44 588 ARG A C 1
ATOM 4497 O O . ARG A 1 588 ? 25.715 19.298 -37.463 1.00 82.44 588 ARG A O 1
ATOM 4504 N N . GLN A 1 589 ? 25.845 21.377 -36.621 1.00 79.19 589 GLN A N 1
ATOM 4505 C CA . GLN A 1 589 ? 26.988 21.792 -37.438 1.00 79.19 589 GLN A CA 1
ATOM 4506 C C . GLN A 1 589 ? 28.268 21.021 -37.098 1.00 79.19 589 GLN A C 1
ATOM 4508 O O . GLN A 1 589 ? 28.978 20.593 -38.009 1.00 79.19 589 GLN A O 1
ATOM 4513 N N . GLU A 1 590 ? 28.561 20.793 -35.816 1.00 80.62 590 GLU A N 1
ATOM 4514 C CA . GLU A 1 590 ? 29.717 19.986 -35.407 1.00 80.62 590 GLU A CA 1
ATOM 4515 C C . GLU A 1 590 ? 29.607 18.532 -35.876 1.00 80.62 590 GLU A C 1
ATOM 4517 O O . GLU A 1 590 ? 30.580 17.977 -36.392 1.00 80.62 590 GLU A O 1
ATOM 4522 N N . LEU A 1 591 ? 28.421 17.928 -35.764 1.00 84.06 591 LEU A N 1
ATOM 4523 C CA . LEU A 1 591 ? 28.156 16.581 -36.268 1.00 84.06 591 LEU A CA 1
ATOM 4524 C C . LEU A 1 591 ? 28.261 16.507 -37.789 1.00 84.06 591 LEU A C 1
ATOM 4526 O O . LEU A 1 591 ? 28.885 15.585 -38.312 1.00 84.06 591 LEU A O 1
ATOM 4530 N N . LEU A 1 592 ? 27.708 17.489 -38.505 1.00 86.50 592 LEU A N 1
ATOM 4531 C CA . LEU A 1 592 ? 27.839 17.568 -39.957 1.00 86.50 592 LEU A CA 1
ATOM 4532 C C . LEU A 1 592 ? 29.314 17.677 -40.356 1.00 86.50 592 LEU A C 1
ATOM 4534 O O . LEU A 1 592 ? 29.769 16.956 -41.239 1.00 86.50 592 LEU A O 1
ATOM 4538 N N . LYS A 1 593 ? 30.091 18.524 -39.676 1.00 86.25 593 LYS A N 1
ATOM 4539 C CA . LYS A 1 593 ? 31.532 18.657 -39.915 1.00 86.25 593 LYS A CA 1
ATOM 4540 C C . LYS A 1 593 ? 32.274 17.345 -39.657 1.00 86.25 593 LYS A C 1
ATOM 4542 O O . LYS A 1 593 ? 33.108 16.964 -40.477 1.00 86.25 593 LYS A O 1
ATOM 4547 N N . GLY A 1 594 ? 31.953 16.643 -38.571 1.00 86.00 594 GLY A N 1
ATOM 4548 C CA . GLY A 1 594 ? 32.492 15.315 -38.268 1.00 86.00 594 GLY A CA 1
ATOM 4549 C C . GLY A 1 594 ? 32.175 14.292 -39.363 1.00 86.00 594 GLY A C 1
ATOM 4550 O O . GLY A 1 594 ? 33.082 13.641 -39.885 1.00 86.00 594 GLY A O 1
ATOM 4551 N N . ALA A 1 595 ? 30.913 14.225 -39.796 1.00 86.62 595 ALA A N 1
ATOM 4552 C CA . ALA A 1 595 ? 30.476 13.352 -40.883 1.00 86.62 595 ALA A CA 1
ATOM 4553 C C . ALA A 1 595 ? 31.169 13.668 -42.210 1.00 86.62 595 ALA A C 1
ATOM 4555 O O . ALA A 1 595 ? 31.632 12.760 -42.894 1.00 86.62 595 ALA A O 1
ATOM 4556 N N . LEU A 1 596 ? 31.307 14.946 -42.568 1.00 87.62 596 LEU A N 1
ATOM 4557 C CA . LEU A 1 596 ? 31.996 15.353 -43.792 1.00 87.62 596 LEU A CA 1
ATOM 4558 C C . LEU A 1 596 ? 33.500 15.088 -43.727 1.00 87.62 596 LEU A C 1
ATOM 4560 O O . LEU A 1 596 ? 34.096 14.738 -44.740 1.00 87.62 596 LEU A O 1
ATOM 4564 N N . GLN A 1 597 ? 34.130 15.200 -42.558 1.00 87.06 597 GLN A N 1
ATOM 4565 C CA . GLN A 1 597 ? 35.523 14.783 -42.400 1.00 87.06 597 GLN A CA 1
ATOM 4566 C C . GLN A 1 597 ? 35.678 13.268 -42.573 1.00 87.06 597 GLN A C 1
ATOM 4568 O O . GLN A 1 597 ? 36.600 12.842 -43.265 1.00 87.06 597 GLN A O 1
ATOM 4573 N N . ALA A 1 598 ? 34.761 12.460 -42.039 1.00 86.31 598 ALA A N 1
ATOM 4574 C CA . ALA A 1 598 ? 34.776 11.014 -42.251 1.00 86.31 598 ALA A CA 1
ATOM 4575 C C . ALA A 1 598 ? 34.500 10.650 -43.721 1.00 86.31 598 ALA A C 1
ATOM 4577 O O . ALA A 1 598 ? 35.211 9.849 -44.317 1.00 86.31 598 ALA A O 1
ATOM 4578 N N . LEU A 1 599 ? 33.501 11.253 -44.359 1.00 86.44 599 LEU A N 1
ATOM 4579 C CA . LEU A 1 599 ? 33.068 10.859 -45.704 1.00 86.44 599 LEU A CA 1
ATOM 4580 C C . LEU A 1 599 ? 33.950 11.465 -46.809 1.00 86.44 599 LEU A C 1
ATOM 4582 O O . LEU A 1 599 ? 34.280 10.775 -47.772 1.00 86.44 599 LEU A O 1
ATOM 4586 N N . CYS A 1 600 ? 34.395 12.716 -46.648 1.00 86.00 600 CYS A N 1
ATOM 4587 C CA . CYS A 1 600 ? 35.161 13.465 -47.653 1.00 86.00 600 CYS A CA 1
ATOM 4588 C C . CYS A 1 600 ? 36.651 13.643 -47.315 1.00 86.00 600 CYS A C 1
ATOM 4590 O O . CYS A 1 600 ? 37.393 14.178 -48.137 1.00 86.00 600 CYS A O 1
ATOM 4592 N N . GLY A 1 601 ? 37.116 13.259 -46.122 1.00 81.06 601 GLY A N 1
ATOM 4593 C CA . GLY A 1 601 ? 38.468 13.590 -45.647 1.00 81.06 601 GLY A CA 1
ATOM 4594 C C . GLY A 1 601 ? 39.616 12.939 -46.424 1.00 81.06 601 GLY A C 1
ATOM 4595 O O . GLY A 1 601 ? 40.725 13.472 -46.421 1.00 81.06 601 GLY A O 1
ATOM 4596 N N . LYS A 1 602 ? 39.357 11.823 -47.121 1.00 84.06 602 LYS A N 1
ATOM 4597 C CA . LYS A 1 602 ? 40.336 11.086 -47.939 1.00 84.06 602 LYS A CA 1
ATOM 4598 C C . LYS A 1 602 ? 39.887 11.090 -49.404 1.00 84.06 602 LYS A C 1
ATOM 4600 O O . LYS A 1 602 ? 38.796 10.611 -49.714 1.00 84.06 602 LYS A O 1
ATOM 4605 N N . LYS A 1 603 ? 40.711 11.610 -50.321 1.00 80.81 603 LYS A N 1
ATOM 4606 C CA . LYS A 1 603 ? 40.362 11.717 -51.756 1.00 80.81 603 LYS A CA 1
ATOM 4607 C C . LYS A 1 603 ? 40.151 10.345 -52.396 1.00 80.81 603 LYS A C 1
ATOM 4609 O O . LYS A 1 603 ? 39.242 10.160 -53.199 1.00 80.81 603 LYS A O 1
ATOM 4614 N N . GLU A 1 604 ? 40.954 9.374 -51.982 1.00 82.62 604 GLU A N 1
ATOM 4615 C CA . GLU A 1 604 ? 40.925 7.989 -52.452 1.00 82.62 604 GLU A CA 1
ATOM 4616 C C . GLU A 1 604 ? 39.603 7.298 -52.095 1.00 82.62 604 GLU A C 1
ATOM 4618 O O . GLU A 1 604 ? 39.162 6.398 -52.805 1.00 82.62 604 GLU A O 1
ATOM 4623 N N . ARG A 1 605 ? 38.954 7.730 -51.004 1.00 84.88 605 ARG A N 1
ATOM 4624 C CA . ARG A 1 605 ? 37.654 7.217 -50.556 1.00 84.88 605 ARG A CA 1
ATOM 4625 C C . ARG A 1 605 ? 36.534 7.702 -51.475 1.00 84.88 605 ARG A C 1
ATOM 4627 O O . ARG A 1 605 ? 35.766 6.883 -51.965 1.00 84.88 605 ARG A O 1
ATOM 4634 N N . LEU A 1 606 ? 36.497 9.000 -51.779 1.00 84.38 606 LEU A N 1
ATOM 4635 C CA . LEU A 1 606 ? 35.495 9.581 -52.682 1.00 84.38 606 LEU A CA 1
ATOM 4636 C C . LEU A 1 606 ? 35.581 9.016 -54.105 1.00 84.38 606 LEU A C 1
ATOM 4638 O O . LEU A 1 606 ? 34.554 8.809 -54.741 1.00 84.38 606 LEU A O 1
ATOM 4642 N N . ALA A 1 607 ? 36.784 8.695 -54.590 1.00 82.81 607 ALA A N 1
ATOM 4643 C CA . ALA A 1 607 ? 36.962 8.056 -55.897 1.00 82.81 607 ALA A CA 1
ATOM 4644 C C . ALA A 1 607 ? 36.284 6.669 -55.998 1.00 82.81 607 ALA A C 1
ATOM 4646 O O . ALA A 1 607 ? 35.948 6.211 -57.092 1.00 82.81 607 ALA A O 1
ATOM 4647 N N . ARG A 1 608 ? 36.052 5.998 -54.859 1.00 84.62 608 ARG A N 1
ATOM 4648 C CA . ARG A 1 608 ? 35.368 4.696 -54.788 1.00 84.62 608 ARG A CA 1
ATOM 4649 C C . ARG A 1 608 ? 33.844 4.812 -54.709 1.00 84.62 608 ARG A C 1
ATOM 4651 O O . ARG A 1 608 ? 33.171 3.799 -54.853 1.00 84.62 608 ARG A O 1
ATOM 4658 N N . PHE A 1 609 ? 33.294 6.005 -54.487 1.00 88.56 609 PHE A N 1
ATOM 4659 C CA . PHE A 1 609 ? 31.850 6.201 -54.343 1.00 88.56 609 PHE A CA 1
ATOM 4660 C C . PHE A 1 609 ? 31.154 6.200 -55.702 1.00 88.56 609 PHE A C 1
ATOM 4662 O O . PHE A 1 609 ? 31.675 6.757 -56.671 1.00 88.56 609 PHE A O 1
ATOM 4669 N N . SER A 1 610 ? 29.966 5.597 -55.771 1.00 89.19 610 SER A N 1
ATOM 4670 C CA . SER A 1 610 ? 29.115 5.690 -56.959 1.00 89.19 610 SER A CA 1
ATOM 4671 C C . SER A 1 610 ? 28.576 7.114 -57.129 1.00 89.19 610 SER A C 1
ATOM 4673 O O . SER A 1 610 ? 28.568 7.902 -56.178 1.00 89.19 610 SER A O 1
ATOM 4675 N N . THR A 1 611 ? 28.098 7.446 -58.326 1.00 88.06 611 THR A N 1
ATOM 4676 C CA . THR A 1 611 ? 27.453 8.740 -58.592 1.00 88.06 611 THR A CA 1
ATOM 4677 C C . THR A 1 611 ? 26.233 8.959 -57.694 1.00 88.06 611 THR A C 1
ATOM 4679 O O . THR A 1 611 ? 26.065 10.055 -57.162 1.00 88.06 611 THR A O 1
ATOM 4682 N N . ASP A 1 612 ? 25.474 7.904 -57.385 1.00 87.00 612 ASP A N 1
ATOM 4683 C CA . ASP A 1 612 ? 24.359 7.957 -56.431 1.00 87.00 612 ASP A CA 1
ATOM 4684 C C . ASP A 1 612 ? 24.825 8.257 -55.001 1.00 87.00 612 ASP A C 1
ATOM 4686 O O . ASP A 1 612 ? 24.218 9.071 -54.301 1.00 87.00 612 ASP A O 1
ATOM 4690 N N . SER A 1 613 ? 25.922 7.641 -54.549 1.00 87.50 613 SER A N 1
ATOM 4691 C CA . SER A 1 613 ? 26.484 7.905 -53.217 1.00 87.50 613 SER A CA 1
ATOM 4692 C C . SER A 1 613 ? 27.007 9.349 -53.125 1.00 87.50 613 SER A C 1
ATOM 4694 O O . SER A 1 613 ? 26.806 10.021 -52.113 1.00 87.50 613 SER A O 1
ATOM 4696 N N . LEU A 1 614 ? 27.631 9.866 -54.193 1.00 89.69 614 LEU A N 1
ATOM 4697 C CA . LEU A 1 614 ? 28.067 11.266 -54.282 1.00 89.69 614 LEU A CA 1
ATOM 4698 C C . LEU A 1 614 ? 26.871 12.237 -54.286 1.00 89.69 614 LEU A C 1
ATOM 4700 O O . LEU A 1 614 ? 26.915 13.260 -53.598 1.00 89.69 614 LEU A O 1
ATOM 4704 N N . ALA A 1 615 ? 25.785 11.904 -54.989 1.00 88.06 615 ALA A N 1
ATOM 4705 C CA . ALA A 1 615 ? 24.554 12.694 -55.007 1.00 88.06 615 ALA A CA 1
ATOM 4706 C C . ALA A 1 615 ? 23.854 12.714 -53.637 1.00 88.06 615 ALA A C 1
ATOM 4708 O O . ALA A 1 615 ? 23.394 13.767 -53.190 1.00 88.06 615 ALA A O 1
ATOM 4709 N N . ARG A 1 616 ? 23.831 11.584 -52.915 1.00 89.00 616 ARG A N 1
ATOM 4710 C CA . ARG A 1 616 ? 23.330 11.515 -51.529 1.00 89.00 616 ARG A CA 1
ATOM 4711 C C . ARG A 1 616 ? 24.143 12.398 -50.591 1.00 89.00 616 ARG A C 1
ATOM 4713 O O . ARG A 1 616 ? 23.569 13.156 -49.814 1.00 89.00 616 ARG A O 1
ATOM 4720 N N . LEU A 1 617 ? 25.468 12.348 -50.691 1.00 87.75 617 LEU A N 1
ATOM 4721 C CA . LEU A 1 617 ? 26.358 13.186 -49.890 1.00 87.75 617 LEU A CA 1
ATOM 4722 C C . LEU A 1 617 ? 26.144 14.681 -50.169 1.00 87.75 617 LEU A C 1
ATOM 4724 O O . LEU A 1 617 ? 26.085 15.485 -49.239 1.00 87.75 617 LEU A O 1
ATOM 4728 N N . PHE A 1 618 ? 25.954 15.043 -51.439 1.00 88.88 618 PHE A N 1
ATOM 4729 C CA . PHE A 1 618 ? 25.573 16.393 -51.846 1.00 88.88 618 PHE A CA 1
ATOM 4730 C C . PHE A 1 618 ? 24.218 16.820 -51.256 1.00 88.88 618 PHE A C 1
ATOM 4732 O O . PHE A 1 618 ? 24.104 17.924 -50.723 1.00 88.88 618 PHE A O 1
ATOM 4739 N N . ALA A 1 619 ? 23.217 15.935 -51.252 1.00 87.94 619 ALA A N 1
ATOM 4740 C CA . ALA A 1 619 ? 21.916 16.200 -50.639 1.00 87.94 619 ALA A CA 1
ATOM 4741 C C . ALA A 1 619 ? 21.998 16.388 -49.110 1.00 87.94 619 ALA A C 1
ATOM 4743 O O . ALA A 1 619 ? 21.326 17.266 -48.569 1.00 87.94 619 ALA A O 1
ATOM 4744 N N . ILE A 1 620 ? 22.846 15.621 -48.409 1.00 86.44 620 ILE A N 1
ATOM 4745 C CA . ILE A 1 620 ? 23.102 15.790 -46.965 1.00 86.44 620 ILE A CA 1
ATOM 4746 C C . ILE A 1 620 ? 23.673 17.185 -46.686 1.00 86.44 620 ILE A C 1
ATOM 4748 O O . ILE A 1 620 ? 23.182 17.881 -45.795 1.00 86.44 620 ILE A O 1
ATOM 4752 N N . ILE A 1 621 ? 24.667 17.618 -47.471 1.00 86.50 621 ILE A N 1
ATOM 4753 C CA . ILE A 1 621 ? 25.246 18.967 -47.364 1.00 86.50 621 ILE A CA 1
ATOM 4754 C C . ILE A 1 621 ? 24.179 20.031 -47.630 1.00 86.50 621 ILE A C 1
ATOM 4756 O O . ILE A 1 621 ? 24.081 20.991 -46.871 1.00 86.50 621 ILE A O 1
ATOM 4760 N N . GLY A 1 622 ? 23.361 19.854 -48.670 1.00 84.00 622 GLY A N 1
ATOM 4761 C CA . GLY A 1 622 ? 22.300 20.799 -49.018 1.00 84.00 622 GLY A CA 1
ATOM 4762 C C . GLY A 1 622 ? 21.208 20.921 -47.952 1.00 84.00 622 GLY A C 1
ATOM 4763 O O . GLY A 1 622 ? 20.678 22.009 -47.752 1.00 84.00 622 GLY A O 1
ATOM 4764 N N . LYS A 1 623 ? 20.880 19.827 -47.252 1.00 84.31 623 LYS A N 1
ATOM 4765 C CA . LYS A 1 623 ? 19.826 19.808 -46.228 1.00 84.31 623 LYS A CA 1
ATOM 4766 C C . LYS A 1 623 ? 20.289 20.351 -44.874 1.00 84.31 623 LYS A C 1
ATOM 4768 O O . LYS A 1 623 ? 19.540 21.085 -44.237 1.00 84.31 623 LYS A O 1
ATOM 4773 N N . TYR A 1 624 ? 21.481 19.965 -44.415 1.00 82.00 624 TYR A N 1
ATOM 4774 C CA . TYR A 1 624 ? 21.944 20.267 -43.050 1.00 82.00 624 TYR A CA 1
ATOM 4775 C C . TYR A 1 624 ? 23.012 21.363 -42.981 1.00 82.00 624 TYR A C 1
ATOM 4777 O O . TYR A 1 624 ? 23.338 21.830 -41.890 1.00 82.00 624 TYR A O 1
ATOM 4785 N N . GLY A 1 625 ? 23.581 21.753 -44.120 1.00 80.00 625 GLY A N 1
ATOM 4786 C CA . GLY A 1 625 ? 24.583 22.803 -44.209 1.00 80.00 625 GLY A CA 1
ATOM 4787 C C . GLY A 1 625 ? 23.994 24.210 -44.116 1.00 80.00 625 GLY A C 1
ATOM 4788 O O . GLY A 1 625 ? 22.902 24.471 -44.609 1.00 80.00 625 GLY A O 1
ATOM 4789 N N . ASP A 1 626 ? 24.740 25.145 -43.527 1.00 72.00 626 ASP A N 1
ATOM 4790 C CA . ASP A 1 626 ? 24.365 26.566 -43.416 1.00 72.00 626 ASP A CA 1
ATOM 4791 C C . ASP A 1 626 ? 25.066 27.464 -44.459 1.00 72.00 626 ASP A C 1
ATOM 4793 O O . ASP A 1 626 ? 25.005 28.693 -44.384 1.00 72.00 626 ASP A O 1
ATOM 4797 N N . GLY A 1 627 ? 25.754 26.846 -45.426 1.00 64.56 627 GLY A N 1
ATOM 4798 C CA . GLY A 1 627 ? 26.510 27.517 -46.486 1.00 64.56 627 GLY A CA 1
ATOM 4799 C C . GLY A 1 627 ? 27.907 28.004 -46.084 1.00 64.56 627 GLY A C 1
ATOM 4800 O O . GLY A 1 627 ? 28.639 28.456 -46.961 1.00 64.56 627 GLY A O 1
ATOM 4801 N N . ARG A 1 628 ? 28.316 27.906 -44.810 1.00 63.59 628 ARG A N 1
ATOM 4802 C CA . ARG A 1 628 ? 29.656 28.317 -44.345 1.00 63.59 628 ARG A CA 1
ATOM 4803 C C . ARG A 1 628 ? 30.561 27.094 -44.194 1.00 63.59 628 ARG A C 1
ATOM 4805 O O . ARG A 1 628 ? 30.126 26.056 -43.719 1.00 63.59 628 ARG A O 1
ATOM 4812 N N . ASP A 1 629 ? 31.821 27.197 -44.616 1.00 66.38 629 ASP A N 1
ATOM 4813 C CA . ASP A 1 629 ? 32.831 26.121 -44.539 1.00 66.38 629 ASP A CA 1
ATOM 4814 C C . ASP A 1 629 ? 32.493 24.806 -45.293 1.00 66.38 629 ASP A C 1
ATOM 4816 O O . ASP A 1 629 ? 33.146 23.778 -45.090 1.00 66.38 629 ASP A O 1
ATOM 4820 N N . LEU A 1 630 ? 31.521 24.827 -46.217 1.00 77.06 630 LEU A N 1
ATOM 4821 C CA . LEU A 1 630 ? 31.098 23.661 -47.019 1.00 77.06 630 LEU A CA 1
ATOM 4822 C C . LEU A 1 630 ? 31.730 23.604 -48.417 1.00 77.06 630 LEU A C 1
ATOM 4824 O O . LEU A 1 630 ? 31.653 22.567 -49.080 1.00 77.06 630 LEU A O 1
ATOM 4828 N N . ASP A 1 631 ? 32.409 24.670 -48.847 1.00 79.81 631 ASP A N 1
ATOM 4829 C CA . ASP A 1 631 ? 33.016 24.764 -50.181 1.00 79.81 631 ASP A CA 1
ATOM 4830 C C . ASP A 1 631 ? 34.058 23.669 -50.411 1.00 79.81 631 ASP A C 1
ATOM 4832 O O . ASP A 1 631 ? 34.117 23.059 -51.475 1.00 79.81 631 ASP A O 1
ATOM 4836 N N . ARG A 1 632 ? 34.860 23.351 -49.389 1.00 83.00 632 ARG A N 1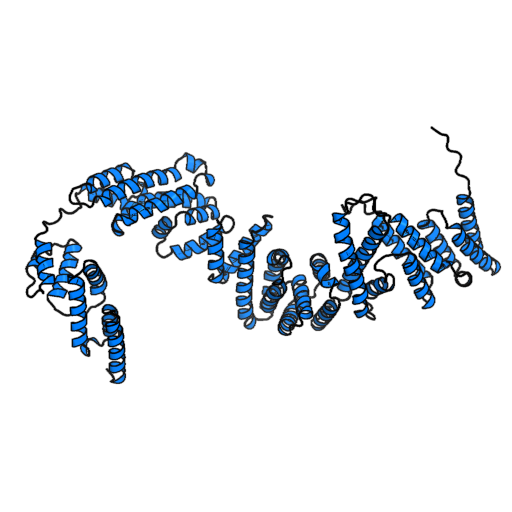
ATOM 4837 C CA . ARG A 1 632 ? 35.885 22.306 -49.491 1.00 83.00 632 ARG A CA 1
ATOM 4838 C C . ARG A 1 632 ? 35.272 20.907 -49.688 1.00 83.00 632 ARG A C 1
ATOM 4840 O O . ARG A 1 632 ? 35.691 20.235 -50.630 1.00 83.00 632 ARG A O 1
ATOM 4847 N N . PRO A 1 633 ? 34.311 20.441 -48.865 1.00 85.31 633 PRO A N 1
ATOM 4848 C CA . PRO A 1 633 ? 33.564 19.212 -49.138 1.00 85.31 633 PRO A CA 1
ATOM 4849 C C . PRO A 1 633 ? 32.907 19.188 -50.524 1.00 85.31 633 PRO A C 1
ATOM 4851 O O . PRO A 1 633 ? 33.073 18.209 -51.247 1.00 85.31 633 PRO A O 1
ATOM 4854 N N . LEU A 1 634 ? 32.227 20.268 -50.925 1.00 87.12 634 LEU A N 1
ATOM 4855 C CA . LEU A 1 634 ? 31.559 20.363 -52.227 1.00 87.12 634 LEU A CA 1
ATOM 4856 C C . LEU A 1 634 ? 32.549 20.255 -53.395 1.00 87.12 634 LEU A C 1
ATOM 4858 O O . LEU A 1 634 ? 32.309 19.502 -54.336 1.00 87.12 634 LEU A O 1
ATOM 4862 N N . LEU A 1 635 ? 33.703 20.921 -53.314 1.00 86.69 635 LEU A N 1
ATOM 4863 C CA . LEU A 1 635 ? 34.770 20.813 -54.315 1.00 86.69 635 LEU A CA 1
ATOM 4864 C C . LEU A 1 635 ? 35.362 19.400 -54.391 1.00 86.69 635 LEU A C 1
ATOM 4866 O O . LEU A 1 635 ? 35.690 18.927 -55.476 1.00 86.69 635 LEU A O 1
ATOM 4870 N N . LEU A 1 636 ? 35.506 18.703 -53.261 1.00 88.62 636 LEU A N 1
ATOM 4871 C CA . LEU A 1 636 ? 36.001 17.324 -53.250 1.00 88.62 636 LEU A CA 1
ATOM 4872 C C . LEU A 1 636 ? 35.012 16.356 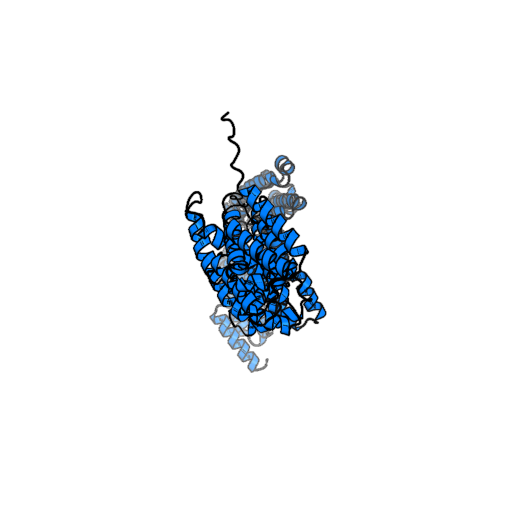-53.917 1.00 88.62 636 LEU A C 1
ATOM 4874 O O . LEU A 1 636 ? 35.441 15.511 -54.701 1.00 88.62 636 LEU A O 1
ATOM 4878 N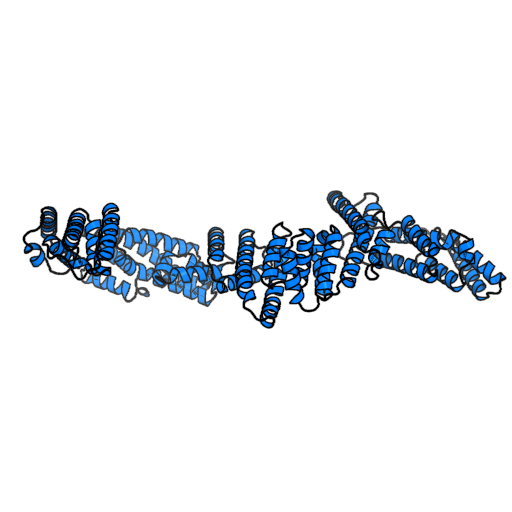 N . ILE A 1 637 ? 33.710 16.521 -53.666 1.00 89.25 637 ILE A N 1
ATOM 4879 C CA . ILE A 1 637 ? 32.647 15.750 -54.332 1.00 89.25 637 ILE A CA 1
ATOM 4880 C C . ILE A 1 637 ? 32.622 16.074 -55.829 1.00 89.25 637 ILE A C 1
ATOM 4882 O O . ILE A 1 637 ? 32.585 15.168 -56.655 1.00 89.25 637 ILE A O 1
ATOM 4886 N N . SER A 1 638 ? 32.726 17.357 -56.178 1.00 89.31 638 SER A N 1
ATOM 4887 C CA . SER A 1 638 ? 32.778 17.839 -57.559 1.00 89.31 638 SER A CA 1
ATOM 4888 C C . SER A 1 638 ? 33.949 17.230 -58.340 1.00 89.31 638 SER A C 1
ATOM 4890 O O . SER A 1 638 ? 33.758 16.720 -59.440 1.00 89.31 638 SER A O 1
ATOM 4892 N N . ASN A 1 639 ? 35.147 17.175 -57.749 1.00 89.19 639 ASN A N 1
ATOM 4893 C CA . ASN A 1 639 ? 36.318 16.546 -58.370 1.00 89.19 639 ASN A CA 1
ATOM 4894 C C . ASN A 1 639 ? 36.155 15.026 -58.557 1.00 89.19 639 ASN A C 1
ATOM 4896 O O . ASN A 1 639 ? 36.612 14.468 -59.559 1.00 89.19 639 ASN A O 1
ATOM 4900 N N . ALA A 1 640 ? 35.506 14.345 -57.607 1.00 88.75 640 ALA A N 1
ATOM 4901 C CA . ALA A 1 640 ? 35.193 12.924 -57.738 1.00 88.75 640 ALA A CA 1
ATOM 4902 C C . ALA A 1 640 ? 34.170 12.678 -58.861 1.00 88.75 640 ALA A C 1
ATOM 4904 O O . ALA A 1 640 ? 34.361 11.769 -59.668 1.00 88.75 640 ALA A O 1
ATOM 4905 N N . ALA A 1 641 ? 33.150 13.534 -58.974 1.00 88.69 641 ALA A N 1
ATOM 4906 C CA . ALA A 1 641 ? 32.168 13.494 -60.054 1.00 88.69 641 ALA A CA 1
ATOM 4907 C C . ALA A 1 641 ? 32.819 13.726 -61.432 1.00 88.69 641 ALA A C 1
ATOM 4909 O O . ALA A 1 641 ? 32.576 12.953 -62.354 1.00 88.69 641 ALA A O 1
ATOM 4910 N N . VAL A 1 642 ? 33.742 14.690 -61.560 1.00 89.50 642 VAL A N 1
ATOM 4911 C CA . VAL A 1 642 ? 34.528 14.902 -62.797 1.00 89.50 642 VAL A CA 1
ATOM 4912 C C . VAL A 1 642 ? 35.322 13.655 -63.179 1.00 89.50 642 VAL A C 1
ATOM 4914 O O . VAL A 1 642 ? 35.350 13.277 -64.347 1.00 89.50 642 VAL A O 1
ATOM 4917 N N . SER A 1 643 ? 35.938 12.987 -62.201 1.00 87.25 643 SER A N 1
ATOM 4918 C CA . SER A 1 643 ? 36.702 11.760 -62.454 1.00 87.25 643 SER A CA 1
ATOM 4919 C C . SER A 1 643 ? 35.807 10.624 -62.975 1.00 87.25 643 SER A C 1
ATOM 4921 O O . SER A 1 643 ? 36.246 9.839 -63.812 1.00 87.25 643 SER A O 1
ATOM 4923 N N . ARG A 1 644 ? 34.540 10.546 -62.531 1.00 86.12 644 ARG A N 1
ATOM 4924 C CA . ARG A 1 644 ? 33.559 9.568 -63.043 1.00 86.12 644 ARG A CA 1
ATOM 4925 C C . ARG A 1 644 ? 32.999 9.956 -64.410 1.00 86.12 644 ARG A C 1
ATOM 4927 O O . ARG A 1 644 ? 32.869 9.093 -65.271 1.00 86.12 644 ARG A O 1
ATOM 4934 N N . MET A 1 645 ? 32.755 11.244 -64.635 1.00 89.62 645 MET A N 1
ATOM 4935 C CA . MET A 1 645 ? 32.358 11.779 -65.938 1.00 89.62 645 MET A CA 1
ATOM 4936 C C . MET A 1 645 ? 33.415 11.460 -67.003 1.00 89.62 645 MET A C 1
ATOM 4938 O O . MET A 1 645 ? 33.089 10.965 -68.076 1.00 89.62 645 MET A O 1
ATOM 4942 N N . GLN A 1 646 ? 34.699 11.654 -66.684 1.00 86.69 646 GLN A N 1
ATOM 4943 C CA . GLN A 1 646 ? 35.817 11.273 -67.559 1.00 86.69 646 GLN A CA 1
ATOM 4944 C C . GLN A 1 646 ? 35.906 9.757 -67.797 1.00 86.69 646 GLN A C 1
ATOM 4946 O O . GLN A 1 646 ? 36.457 9.332 -68.809 1.00 86.69 646 GLN A O 1
ATOM 4951 N N . ALA A 1 647 ? 35.348 8.948 -66.892 1.00 84.88 647 ALA A N 1
ATOM 4952 C CA . ALA A 1 647 ? 35.219 7.501 -67.032 1.00 84.88 647 ALA A CA 1
ATOM 4953 C C . ALA A 1 647 ? 33.921 7.057 -67.747 1.00 84.88 647 ALA A C 1
ATOM 4955 O O . ALA A 1 647 ? 33.688 5.854 -67.858 1.00 84.88 647 ALA A O 1
ATOM 4956 N N . GLY A 1 648 ? 33.100 7.993 -68.245 1.00 85.12 648 GLY A N 1
ATOM 4957 C CA . GLY A 1 648 ? 31.907 7.718 -69.056 1.00 85.12 648 GLY A CA 1
ATOM 4958 C C . GLY A 1 648 ? 30.565 7.743 -68.313 1.00 85.12 648 GLY A C 1
ATOM 4959 O O . GLY A 1 648 ? 29.563 7.327 -68.886 1.00 85.12 648 GLY A O 1
ATOM 4960 N N . ASP A 1 649 ? 30.516 8.206 -67.060 1.00 88.50 649 ASP A N 1
ATOM 4961 C CA . ASP A 1 649 ? 29.265 8.349 -66.298 1.00 88.50 649 ASP A CA 1
ATOM 4962 C C . ASP A 1 649 ? 28.637 9.739 -66.513 1.00 88.50 649 ASP A C 1
ATOM 4964 O O . ASP A 1 649 ? 29.044 10.723 -65.889 1.00 88.50 649 ASP A O 1
ATOM 4968 N N . GLU A 1 650 ? 27.655 9.833 -67.414 1.00 85.06 650 GLU A N 1
ATOM 4969 C CA . GLU A 1 650 ? 26.987 11.098 -67.763 1.00 85.06 650 GLU A CA 1
ATOM 4970 C C . GLU A 1 650 ? 26.243 11.733 -66.574 1.00 85.06 650 GLU A C 1
ATOM 4972 O O . GLU A 1 650 ? 26.274 12.956 -66.417 1.00 85.06 650 GLU A O 1
ATOM 4977 N N . ALA A 1 651 ? 25.670 10.927 -65.670 1.00 86.19 651 ALA A N 1
ATOM 4978 C CA . ALA A 1 651 ? 24.961 11.420 -64.485 1.00 86.19 651 ALA A CA 1
ATOM 4979 C C . ALA A 1 651 ? 25.902 12.144 -63.500 1.00 86.19 651 ALA A C 1
ATOM 4981 O O . ALA A 1 651 ? 25.482 13.022 -62.740 1.00 86.19 651 ALA A O 1
ATOM 4982 N N . ALA A 1 652 ? 27.201 11.827 -63.534 1.00 86.44 652 ALA A N 1
ATOM 4983 C CA . ALA A 1 652 ? 28.206 12.541 -62.755 1.00 86.44 652 ALA A CA 1
ATOM 4984 C C . ALA A 1 652 ? 28.456 13.965 -63.289 1.00 86.44 652 ALA A C 1
ATOM 4986 O O . ALA A 1 652 ? 28.816 14.855 -62.513 1.00 86.44 652 ALA A O 1
ATOM 4987 N N . GLY A 1 653 ? 28.228 14.201 -64.587 1.00 85.81 653 GLY A N 1
ATOM 4988 C CA . GLY A 1 653 ? 28.282 15.530 -65.200 1.00 85.81 653 GLY A CA 1
ATOM 4989 C C . GLY A 1 653 ? 27.176 16.450 -64.680 1.00 85.81 653 GLY A C 1
ATOM 4990 O O . GLY A 1 653 ? 27.450 17.585 -64.282 1.00 85.81 653 GLY A O 1
ATOM 4991 N N . ASP A 1 654 ? 25.948 15.937 -64.579 1.00 89.06 654 ASP A N 1
ATOM 4992 C CA . ASP A 1 654 ? 24.814 16.672 -64.005 1.00 89.06 654 ASP A CA 1
ATOM 4993 C C . ASP A 1 654 ? 25.057 17.026 -62.532 1.00 89.06 654 ASP A C 1
ATOM 4995 O O . ASP A 1 654 ? 24.839 18.167 -62.112 1.00 89.06 654 ASP A O 1
ATOM 4999 N N . LEU A 1 655 ? 25.593 16.079 -61.753 1.00 89.81 655 LEU A N 1
ATOM 5000 C CA . LEU A 1 655 ? 25.967 16.311 -60.358 1.00 89.81 655 LEU A CA 1
ATOM 5001 C C . LEU A 1 655 ? 27.067 17.380 -60.224 1.00 89.81 655 LEU A C 1
ATOM 5003 O O . LEU A 1 655 ? 26.966 18.262 -59.370 1.00 89.81 655 LEU A O 1
ATOM 5007 N N . HIS A 1 656 ? 28.105 17.334 -61.066 1.00 89.62 656 HIS A N 1
ATOM 5008 C CA . HIS A 1 656 ? 29.174 18.338 -61.085 1.00 89.62 656 HIS A CA 1
ATOM 5009 C C . HIS A 1 656 ? 28.626 19.749 -61.343 1.00 89.62 656 HIS A C 1
ATOM 5011 O O . HIS A 1 656 ? 28.941 20.682 -60.596 1.00 89.62 656 HIS A O 1
ATOM 5017 N N . ASN A 1 657 ? 27.759 19.892 -62.348 1.00 87.88 657 ASN A N 1
ATOM 5018 C CA . ASN A 1 657 ? 27.131 21.166 -62.697 1.00 87.88 657 ASN A CA 1
ATOM 5019 C C . ASN A 1 657 ? 26.239 21.690 -61.560 1.00 87.88 657 ASN A C 1
ATOM 5021 O O . ASN A 1 657 ? 26.344 22.860 -61.186 1.00 87.88 657 ASN A O 1
ATOM 5025 N N . ALA A 1 658 ? 25.435 20.818 -60.942 1.00 88.19 658 ALA A N 1
ATOM 5026 C CA . ALA A 1 658 ? 24.600 21.174 -59.795 1.00 88.19 658 ALA A CA 1
ATOM 5027 C C . ALA A 1 658 ? 25.430 21.673 -58.596 1.00 88.19 658 ALA A C 1
ATOM 5029 O O . ALA A 1 658 ? 25.052 22.644 -57.936 1.00 88.19 658 ALA A O 1
ATOM 5030 N N . ILE A 1 659 ? 26.589 21.059 -58.330 1.00 88.06 659 ILE A N 1
ATOM 5031 C CA . ILE A 1 659 ? 27.499 21.501 -57.264 1.00 88.06 659 ILE A CA 1
ATOM 5032 C C . ILE A 1 659 ? 28.092 22.882 -57.579 1.00 88.06 659 ILE A C 1
ATOM 5034 O O . ILE A 1 659 ? 28.118 23.750 -56.701 1.00 88.06 659 ILE A O 1
ATOM 5038 N N . LEU A 1 660 ? 28.548 23.109 -58.817 1.00 86.44 660 LEU A N 1
ATOM 5039 C CA . LEU A 1 660 ? 29.105 24.400 -59.234 1.00 86.44 660 LEU A CA 1
ATOM 5040 C C . LEU A 1 660 ? 28.080 25.533 -59.133 1.00 86.44 660 LEU A C 1
ATOM 5042 O O . LEU A 1 660 ? 28.434 26.634 -58.708 1.00 86.44 660 LEU A O 1
ATOM 5046 N N . GLU A 1 661 ? 26.812 25.270 -59.455 1.00 84.94 661 GLU A N 1
ATOM 5047 C CA . GLU A 1 661 ? 25.744 26.252 -59.269 1.00 84.94 661 GLU A CA 1
ATOM 5048 C C . GLU A 1 661 ? 25.574 26.670 -57.805 1.00 84.94 661 GLU A C 1
ATOM 5050 O O . GLU A 1 661 ? 25.395 27.858 -57.527 1.00 84.94 661 GLU A O 1
ATOM 5055 N N . ILE A 1 662 ? 25.637 25.728 -56.858 1.00 82.81 662 ILE A N 1
ATOM 5056 C CA . ILE A 1 662 ? 25.525 26.039 -55.426 1.00 82.81 662 ILE A CA 1
ATOM 5057 C C . ILE A 1 662 ? 26.734 26.848 -54.945 1.00 82.81 662 ILE A C 1
ATOM 5059 O O . ILE A 1 662 ? 26.549 27.874 -54.288 1.00 82.81 662 ILE A O 1
ATOM 5063 N N . ILE A 1 663 ? 27.955 26.460 -55.329 1.00 81.62 663 ILE A N 1
ATOM 5064 C CA . ILE A 1 663 ? 29.179 27.213 -54.997 1.00 81.62 663 ILE A CA 1
ATOM 5065 C C . ILE A 1 663 ? 29.092 28.645 -55.557 1.00 81.62 663 ILE A C 1
ATOM 5067 O O . ILE A 1 663 ? 29.354 29.620 -54.851 1.00 81.62 663 ILE A O 1
ATOM 5071 N N . ALA A 1 664 ? 28.642 28.802 -56.806 1.00 79.69 664 ALA A N 1
ATOM 5072 C CA . ALA A 1 664 ? 28.471 30.111 -57.435 1.00 79.69 664 ALA A CA 1
ATOM 5073 C C . ALA A 1 664 ? 27.394 30.973 -56.748 1.00 79.69 664 ALA A C 1
ATOM 5075 O O . ALA A 1 664 ? 27.541 32.196 -56.666 1.00 79.69 664 ALA A O 1
ATOM 5076 N N . ARG A 1 665 ? 26.314 30.365 -56.236 1.00 74.69 665 ARG A N 1
ATOM 5077 C CA . ARG A 1 665 ? 25.274 31.065 -55.458 1.00 74.69 665 ARG A CA 1
ATOM 5078 C C . ARG A 1 665 ? 25.797 31.527 -54.095 1.00 74.69 665 ARG A C 1
ATOM 5080 O O . ARG A 1 665 ? 25.482 32.652 -53.709 1.00 74.69 665 ARG A O 1
ATOM 5087 N N . ASN A 1 666 ? 26.627 30.728 -53.423 1.00 69.06 666 ASN A N 1
ATOM 5088 C CA . ASN A 1 666 ? 27.221 31.071 -52.123 1.00 69.06 666 ASN A CA 1
ATOM 5089 C C . ASN A 1 666 ? 28.236 32.229 -52.209 1.00 69.06 666 ASN A C 1
ATOM 5091 O O . ASN A 1 666 ? 28.375 32.995 -51.258 1.00 69.06 666 ASN A O 1
ATOM 5095 N N . HIS A 1 667 ? 28.895 32.415 -53.360 1.00 66.12 667 HIS A N 1
ATOM 5096 C CA . HIS A 1 667 ? 29.852 33.506 -53.592 1.00 66.12 667 HIS A CA 1
ATOM 5097 C C . HIS A 1 667 ? 29.249 34.803 -54.164 1.00 66.12 667 HIS A C 1
ATOM 5099 O O . HIS A 1 667 ? 29.989 35.763 -54.403 1.00 66.12 667 HIS A O 1
ATOM 5105 N N . LYS A 1 668 ? 27.925 34.899 -54.370 1.00 55.84 668 LYS A N 1
ATOM 5106 C CA . LYS A 1 668 ? 27.312 36.187 -54.737 1.00 55.84 668 LYS A CA 1
ATOM 5107 C C . LYS A 1 668 ? 27.414 37.155 -53.545 1.00 55.84 668 LYS A C 1
ATOM 5109 O O . LYS A 1 668 ? 26.891 36.841 -52.477 1.00 55.84 668 LYS A O 1
ATOM 5114 N N . PRO A 1 669 ? 28.050 38.337 -53.689 1.00 45.75 669 PRO A N 1
ATOM 5115 C CA . PRO A 1 669 ? 28.167 39.289 -52.591 1.00 45.75 669 PRO A CA 1
ATOM 5116 C C . PRO A 1 669 ? 26.771 39.705 -52.129 1.00 45.75 669 PRO A C 1
ATOM 5118 O O . PRO A 1 669 ? 25.921 40.037 -52.959 1.00 45.75 669 PRO A O 1
ATOM 5121 N N . ALA A 1 670 ? 26.542 39.696 -50.811 1.00 46.25 670 ALA A N 1
ATOM 5122 C CA . ALA A 1 670 ? 25.320 40.220 -50.215 1.00 46.25 670 ALA A CA 1
ATOM 5123 C C . ALA A 1 670 ? 25.066 41.616 -50.796 1.00 46.25 670 ALA A C 1
ATOM 5125 O O . ALA A 1 670 ? 25.866 42.537 -50.602 1.00 46.25 670 ALA A O 1
ATOM 5126 N N . GLY A 1 671 ? 23.994 41.751 -51.581 1.00 47.12 671 GLY A N 1
ATOM 5127 C CA . GLY A 1 671 ? 23.625 43.026 -52.177 1.00 47.12 671 GLY A CA 1
ATOM 5128 C C . GLY A 1 671 ? 23.577 44.075 -51.074 1.00 47.12 671 GLY A C 1
ATOM 5129 O O . GLY A 1 671 ? 22.981 43.829 -50.027 1.00 47.12 671 GLY A O 1
ATOM 5130 N N . LYS A 1 672 ? 24.250 45.214 -51.283 1.00 45.72 672 LYS A N 1
ATOM 5131 C CA . LYS A 1 672 ? 24.254 46.358 -50.363 1.00 45.72 672 LYS A CA 1
ATOM 5132 C C . LYS A 1 672 ? 22.810 46.722 -50.003 1.00 45.72 672 LYS A C 1
ATOM 5134 O O . LYS A 1 672 ? 22.145 47.456 -50.732 1.00 45.72 672 LYS A O 1
ATOM 5139 N N . GLY A 1 673 ? 22.329 46.196 -48.881 1.00 42.38 673 GLY A N 1
ATOM 5140 C CA . GLY A 1 673 ? 21.049 46.557 -48.302 1.00 42.38 673 GLY A CA 1
ATOM 5141 C C . GLY A 1 673 ? 21.113 48.017 -47.887 1.00 42.38 673 GLY A C 1
ATOM 5142 O O . GLY A 1 673 ? 21.968 48.412 -47.093 1.00 42.38 673 GLY A O 1
ATOM 5143 N N . ARG A 1 674 ? 20.234 48.830 -48.476 1.00 47.59 674 ARG A N 1
ATOM 5144 C CA . ARG A 1 674 ? 19.953 50.203 -48.049 1.00 47.59 674 ARG A CA 1
ATOM 5145 C C . ARG A 1 674 ? 19.789 50.233 -46.528 1.00 47.59 674 ARG A C 1
ATOM 5147 O O . ARG A 1 674 ? 18.908 49.559 -46.006 1.00 47.59 674 ARG A O 1
ATOM 5154 N N . ARG A 1 675 ? 20.577 51.073 -45.850 1.00 41.09 675 ARG A N 1
ATOM 5155 C CA . ARG A 1 675 ? 20.220 51.579 -44.520 1.00 41.09 675 ARG A CA 1
ATOM 5156 C C . ARG A 1 675 ? 18.814 52.185 -44.603 1.00 41.09 675 ARG A C 1
ATOM 5158 O O . ARG A 1 675 ? 18.609 53.124 -45.377 1.00 41.09 675 ARG A O 1
ATOM 5165 N N . ARG A 1 676 ? 17.882 51.655 -43.821 1.00 38.47 676 ARG A N 1
ATOM 5166 C CA . ARG A 1 676 ? 16.749 52.396 -43.272 1.00 38.47 676 ARG A CA 1
ATOM 5167 C C . ARG A 1 676 ? 16.651 52.058 -41.802 1.00 38.47 676 ARG A C 1
ATOM 5169 O O . ARG A 1 676 ? 16.755 50.850 -41.499 1.00 38.47 676 ARG A O 1
#